Protein AF-A0A9J8BKI3-F1 (afdb_monomer_lite)

Sequence (518 aa):
MATGKTFLTVLYLLLYSCLCRAEIDVRHVDRMGKSKKFFKVFGSLGKVAASFGFIGSLINFIFAFIPQSDPTLAFMKEQFAEVNRKLNSLALQISTLQTEMKWTNYASSYGKDENVIKNSWAKLTEFIQTAPFASTQEQKTRLAERFTTFYENTGTGNSVANLYRYITENNSVSLNKNLLKLIIEKSNGDFNVLVKYSAYFTTLMVSGLKLNVFYYNMKGYNGEVKAKEAVTLLSNTLSAMQDALIECAGDFEKWAYKDAVKLGRERFSSSGKLASDIKHHLEGKFHWFKWVVITHSNDAKNEFTFGRSIKIDVQEKTVVHIIHQEKGSTVDQNIKDNVKYSLQKELLNLTITHRCGTMKDELLHRFGAKVINHIHFLHAVTKPSDNAQTDVADIKLSCQLAGCPINTAREFNFFLRRNFVVKPPCSDVNCNNGECKPIKDTTQVFCKCHKMFHGPACEESIQNIIDYAALEGEINGMIYKPVPDLTTIYFSIKELKDYTKEIVESVRHDIQYNNGMN

Radius of gyration: 34.23 Å; chains: 1; bounding box: 98×77×119 Å

Secondary structure (DSSP, 8-state):
---THHHHHHHHHHHHHHHSS----HHHHGGGSSSTTTHHHHHHHHHHHHGGGGHHHHHHHHH---SS--HHHHHHHHHHHHHHHHHHHHHHHHHHHHHHHT-HHHHHHHHHHHHHHHHHHHHHHHHHHHGGG--SHHHHHHHHHHHHHHHHHTTHHHHHHHHHHHHH---TTSSSPPHHHHHHHHTTS-HHHHHHHHHHHHHHHHHHHHHHHHHHHHHTS-HHHHHHHHHHHHHHHHHHHHHHHHHHHHTHHHHHHHHHHHHHHS--S-HHHHHHHHHHHHHHHSTTEEEEEEEEETT-TT-EEEE--EEEEETTTEEEEEEEEETT----HHHHHHHHHHHHHHHHHHHHTT-TTTHHHHHHHHHHHHHHTTEEEEEEEESS---EESS--SEEEEE--TT-SS--PEEEEEEEPS---SS-TTTT---SSEEEEEPTTSS-EEEEEPTTEESTTS-EESSTTS-HHHHHHHHTTS-------HHHHHHHHHHHHHHHHHHHHHHHHHHHHHHT--

Structure (mmCIF, N/CA/C/O backbone):
data_AF-A0A9J8BKI3-F1
#
_entry.id   AF-A0A9J8BKI3-F1
#
loop_
_atom_site.group_PDB
_atom_site.id
_atom_site.type_symbol
_atom_site.label_atom_id
_atom_site.label_alt_id
_atom_site.label_comp_id
_atom_site.label_asym_id
_atom_site.label_entity_id
_atom_site.label_seq_id
_atom_site.pdbx_PDB_ins_code
_atom_site.Cartn_x
_atom_site.Cartn_y
_atom_site.Cartn_z
_atom_site.occupancy
_atom_site.B_iso_or_equiv
_atom_site.auth_seq_id
_atom_site.auth_comp_id
_atom_site.auth_asym_id
_atom_site.auth_atom_id
_atom_site.pdbx_PDB_model_num
ATOM 1 N N . MET A 1 1 ? -15.242 -54.363 29.327 1.00 39.94 1 MET A N 1
ATOM 2 C CA . MET A 1 1 ? -13.995 -54.229 28.543 1.00 39.94 1 MET A CA 1
ATOM 3 C C . MET A 1 1 ? -14.311 -54.423 27.066 1.00 39.94 1 MET A C 1
ATOM 5 O O . MET A 1 1 ? -14.273 -55.534 26.567 1.00 39.94 1 MET A O 1
ATOM 9 N N . ALA A 1 2 ? -14.660 -53.335 26.387 1.00 27.53 2 ALA A N 1
ATOM 10 C CA . ALA A 1 2 ? -14.589 -53.190 24.937 1.00 27.53 2 ALA A CA 1
ATOM 11 C C . ALA A 1 2 ? -13.950 -51.813 24.737 1.00 27.53 2 ALA A C 1
ATOM 13 O O . ALA A 1 2 ? -14.380 -50.820 25.321 1.00 27.53 2 ALA A O 1
ATOM 14 N N . THR A 1 3 ? -12.782 -51.833 24.122 1.00 32.31 3 THR A N 1
ATOM 15 C CA . THR A 1 3 ? -11.682 -50.889 24.302 1.00 32.31 3 THR A CA 1
ATOM 16 C C . THR A 1 3 ? -11.842 -49.643 23.433 1.00 32.31 3 THR A C 1
ATOM 18 O O . THR A 1 3 ? -12.389 -49.707 22.336 1.00 32.31 3 THR A O 1
ATOM 21 N N . GLY A 1 4 ? -11.313 -48.510 23.911 1.00 34.84 4 GLY A N 1
ATOM 22 C CA . GLY A 1 4 ? -11.331 -47.170 23.298 1.00 34.84 4 GLY A CA 1
ATOM 23 C C . GLY A 1 4 ? -10.726 -47.017 21.892 1.00 34.84 4 GLY A C 1
ATOM 24 O O . GLY A 1 4 ? -10.429 -45.899 21.483 1.00 34.84 4 GLY A O 1
ATOM 25 N N . LYS A 1 5 ? -10.575 -48.101 21.123 1.00 33.22 5 LYS A N 1
ATOM 26 C CA . LYS A 1 5 ? -10.265 -48.048 19.691 1.00 33.22 5 LYS A CA 1
ATOM 27 C C . LYS A 1 5 ? -11.475 -47.607 18.862 1.00 33.22 5 LYS A C 1
ATOM 29 O O . LYS A 1 5 ? -11.295 -46.809 17.954 1.00 33.22 5 LYS A O 1
ATOM 34 N N . THR A 1 6 ? -12.701 -48.000 19.214 1.00 39.66 6 THR A N 1
ATOM 35 C CA . THR A 1 6 ? -13.901 -47.647 18.427 1.00 39.66 6 THR A CA 1
ATOM 36 C C . THR A 1 6 ? -14.230 -46.149 18.481 1.00 39.66 6 THR A C 1
ATOM 38 O O . THR A 1 6 ? -14.687 -45.587 17.491 1.00 39.66 6 THR A O 1
ATOM 41 N N . PHE A 1 7 ? -13.931 -45.469 19.595 1.00 35.81 7 PHE A N 1
ATOM 42 C CA . PHE A 1 7 ? -14.194 -44.030 19.746 1.00 35.81 7 PHE A CA 1
ATOM 43 C C . PHE A 1 7 ? -13.175 -43.165 18.984 1.00 35.81 7 PHE A C 1
ATOM 45 O O . PHE A 1 7 ? -13.552 -42.173 18.365 1.00 35.81 7 PHE A O 1
ATOM 52 N N . LEU A 1 8 ? -11.900 -43.579 18.934 1.00 36.78 8 LEU A N 1
ATOM 53 C CA . LEU A 1 8 ? -10.894 -42.905 18.106 1.00 36.78 8 LEU A CA 1
ATOM 54 C C . LEU A 1 8 ? -11.117 -43.136 16.606 1.00 36.78 8 LEU A C 1
ATOM 56 O O . LEU A 1 8 ? -10.876 -42.220 15.829 1.00 36.78 8 LEU A O 1
ATOM 60 N N . THR A 1 9 ? -11.612 -44.303 16.180 1.00 38.41 9 THR A N 1
ATOM 61 C CA . THR A 1 9 ? -11.922 -44.544 14.758 1.00 38.41 9 THR A CA 1
ATOM 62 C C . THR A 1 9 ? -13.114 -43.707 14.286 1.00 38.41 9 THR A C 1
ATOM 64 O O . THR A 1 9 ? -13.080 -43.185 13.176 1.00 38.41 9 THR A O 1
ATOM 67 N N . VAL A 1 10 ? -14.126 -43.493 15.135 1.00 40.44 10 VAL A N 1
ATOM 68 C CA . VAL A 1 10 ? -15.268 -42.614 14.821 1.00 40.44 10 VAL A CA 1
ATOM 69 C C . VAL A 1 10 ? -14.856 -41.137 14.812 1.00 40.44 10 VAL A C 1
ATOM 71 O O . VAL A 1 10 ? -15.257 -40.409 13.908 1.00 40.44 10 VAL A O 1
ATOM 74 N N . LEU A 1 11 ? -13.985 -40.696 15.729 1.00 35.91 11 LEU A N 1
ATOM 75 C CA . LEU A 1 11 ? -13.456 -39.326 15.719 1.00 35.91 11 LEU A CA 1
ATOM 76 C C . LEU A 1 11 ? -12.544 -39.067 14.504 1.00 35.91 11 LEU A C 1
ATOM 78 O O . LEU A 1 11 ? -12.595 -37.991 13.911 1.00 35.91 11 LEU A O 1
ATOM 82 N N . TYR A 1 12 ? -11.755 -40.066 14.091 1.00 31.84 12 TYR A N 1
ATOM 83 C CA . TYR A 1 12 ? -10.894 -39.988 12.906 1.00 31.84 12 TYR A CA 1
ATOM 84 C C . TYR A 1 12 ? -11.707 -39.984 11.603 1.00 31.84 12 TYR A C 1
ATOM 86 O O . TYR A 1 12 ? -11.381 -39.228 10.695 1.00 31.84 12 TYR A O 1
ATOM 94 N N . LEU A 1 13 ? -12.803 -40.752 11.524 1.00 33.47 13 LEU A N 1
ATOM 95 C CA . LEU A 1 13 ? -13.721 -40.750 10.377 1.00 33.47 13 LEU A CA 1
ATOM 96 C C . LEU A 1 13 ? -14.569 -39.470 10.300 1.00 33.47 13 LEU A C 1
ATOM 98 O O . LEU A 1 13 ? -14.800 -38.969 9.202 1.00 33.47 13 LEU A O 1
ATOM 102 N N . LEU A 1 14 ? -14.963 -38.884 11.438 1.00 32.28 14 LEU A N 1
ATOM 103 C CA . LEU A 1 14 ? -15.653 -37.588 11.470 1.00 32.28 14 LEU A CA 1
ATOM 104 C C . LEU A 1 14 ? -14.718 -36.438 11.061 1.00 32.28 14 LEU A C 1
ATOM 106 O O . LEU A 1 14 ? -15.107 -35.605 10.241 1.00 32.28 14 LEU A O 1
ATOM 110 N N . LEU A 1 15 ? -13.460 -36.448 11.519 1.00 32.47 15 LEU A N 1
ATOM 111 C CA . LEU A 1 15 ? -12.437 -35.488 11.082 1.00 32.47 15 LEU A CA 1
ATOM 112 C C . LEU A 1 15 ? -12.072 -35.656 9.595 1.00 32.47 15 LEU A C 1
ATOM 114 O O . LEU A 1 15 ? -11.912 -34.652 8.904 1.00 32.47 15 LEU A O 1
ATOM 118 N N . TYR A 1 16 ? -12.027 -36.887 9.066 1.00 27.92 16 TYR A N 1
ATOM 119 C CA . TYR A 1 16 ? -11.820 -37.127 7.628 1.00 27.92 16 TYR A CA 1
ATOM 120 C C . TYR A 1 16 ? -13.030 -36.710 6.774 1.00 27.92 16 TYR A C 1
ATOM 122 O O . TYR A 1 16 ? -12.855 -36.176 5.681 1.00 27.92 16 TYR A O 1
ATOM 130 N N . SER A 1 17 ? -14.261 -36.877 7.273 1.00 27.97 17 SER A N 1
ATOM 131 C CA . SER A 1 17 ? -15.473 -36.478 6.539 1.00 27.97 17 SER A CA 1
ATOM 132 C C . SER A 1 17 ? -15.672 -34.955 6.454 1.00 27.97 17 SER A C 1
ATOM 134 O O . SER A 1 17 ? -16.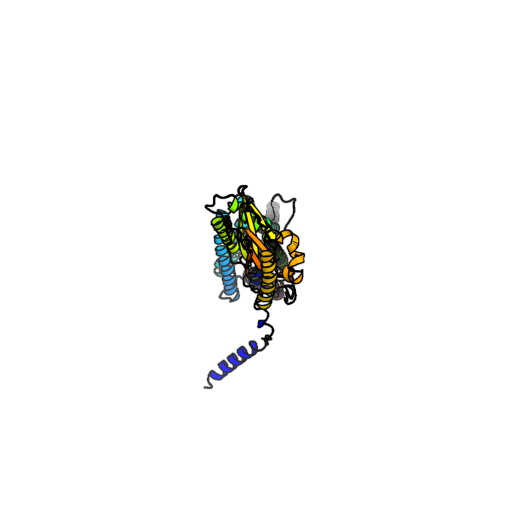206 -34.473 5.457 1.00 27.97 17 SER A O 1
ATOM 136 N N . CYS A 1 18 ? -15.161 -34.183 7.424 1.00 28.14 18 CYS A N 1
ATOM 137 C CA . CYS A 1 18 ? -15.124 -32.715 7.350 1.00 28.14 18 CYS A CA 1
ATOM 138 C C . CYS A 1 18 ? -14.006 -32.174 6.439 1.00 28.14 18 CYS A C 1
ATOM 140 O O . CYS A 1 18 ? -14.116 -31.054 5.946 1.00 28.14 18 CYS A O 1
ATOM 142 N N . LEU A 1 19 ? -12.950 -32.952 6.175 1.00 26.75 19 LEU A N 1
ATOM 143 C CA . LEU A 1 19 ? -11.818 -32.536 5.333 1.00 26.75 19 LEU A CA 1
ATOM 144 C C . LEU A 1 19 ? -11.946 -32.950 3.854 1.00 26.75 19 LEU A C 1
ATOM 146 O O . LEU A 1 19 ? -11.199 -32.443 3.022 1.00 26.75 19 LEU A O 1
ATOM 150 N N . CYS A 1 20 ? -12.916 -33.797 3.493 1.00 23.89 20 CYS A N 1
ATOM 151 C CA . CYS A 1 20 ? -13.082 -34.311 2.124 1.00 23.89 20 CYS A CA 1
ATOM 152 C C . CYS A 1 20 ? -14.241 -33.701 1.311 1.00 23.89 20 CYS A C 1
ATOM 154 O O . CYS A 1 20 ? -14.581 -34.240 0.262 1.00 23.89 20 CYS A O 1
ATOM 156 N N . ARG A 1 21 ? -14.823 -32.560 1.717 1.00 26.45 21 ARG A N 1
ATOM 157 C CA . ARG A 1 21 ? -15.769 -31.803 0.859 1.00 26.45 21 ARG A CA 1
ATOM 158 C C . ARG A 1 21 ? -15.222 -30.493 0.294 1.00 26.45 21 ARG A C 1
ATOM 160 O O . ARG A 1 21 ? -15.982 -29.657 -0.182 1.00 26.45 21 ARG A O 1
ATOM 167 N N . ALA A 1 22 ? -13.901 -30.355 0.290 1.00 27.02 22 ALA A N 1
ATOM 168 C CA . ALA A 1 22 ? -13.196 -29.399 -0.545 1.00 27.02 22 ALA A CA 1
ATOM 169 C C . ALA A 1 22 ? -12.497 -30.167 -1.677 1.00 27.02 22 ALA A C 1
ATOM 171 O O . ALA A 1 22 ? -11.285 -30.368 -1.650 1.00 27.02 22 ALA A O 1
ATOM 172 N N . GLU A 1 23 ? -13.258 -30.596 -2.690 1.00 22.91 23 GLU A N 1
ATOM 173 C CA . GLU A 1 23 ? -12.693 -30.754 -4.035 1.00 22.91 23 GLU A CA 1
ATOM 174 C C . GLU A 1 23 ? -12.328 -29.349 -4.526 1.00 22.91 23 GLU A C 1
ATOM 176 O O . GLU A 1 23 ? -13.056 -28.676 -5.250 1.00 22.91 23 GLU A O 1
ATOM 181 N N . ILE A 1 24 ? -11.188 -28.862 -4.043 1.00 28.06 24 ILE A N 1
ATOM 182 C CA . ILE A 1 24 ? -10.450 -27.808 -4.713 1.00 28.06 24 ILE A CA 1
ATOM 183 C C . ILE A 1 24 ? -9.974 -28.456 -6.005 1.00 28.06 24 ILE A C 1
ATOM 185 O O . ILE A 1 24 ? -9.124 -29.343 -5.977 1.00 28.06 24 ILE A O 1
ATOM 189 N N . ASP A 1 25 ? -10.551 -28.038 -7.129 1.00 25.09 25 ASP A N 1
ATOM 190 C CA . ASP A 1 25 ? -10.059 -28.373 -8.457 1.00 25.09 25 ASP A CA 1
ATOM 191 C C . ASP A 1 25 ? -8.578 -27.965 -8.547 1.00 25.09 25 ASP A C 1
ATOM 193 O O . ASP A 1 25 ? -8.217 -26.796 -8.721 1.00 25.09 25 ASP A O 1
ATOM 197 N N . VAL A 1 26 ? -7.699 -28.954 -8.378 1.00 24.64 26 VAL A N 1
ATOM 198 C CA . VAL A 1 26 ? -6.238 -28.805 -8.370 1.00 24.64 26 VAL A CA 1
ATOM 199 C C . VAL A 1 26 ? -5.730 -28.272 -9.720 1.00 24.64 26 VAL A C 1
ATOM 201 O O . VAL A 1 26 ? -4.623 -27.746 -9.793 1.00 24.64 26 VAL A O 1
ATOM 204 N N . ARG A 1 27 ? -6.552 -28.271 -10.783 1.00 23.16 27 ARG A N 1
ATOM 205 C CA . ARG A 1 27 ? -6.204 -27.634 -12.065 1.00 23.16 27 ARG A CA 1
ATOM 206 C C . ARG A 1 27 ? -6.433 -26.119 -12.096 1.00 23.16 27 ARG A C 1
ATOM 208 O O . ARG A 1 27 ? -5.869 -25.454 -12.965 1.00 23.16 27 ARG A O 1
ATOM 215 N N . HIS A 1 28 ? -7.173 -25.548 -11.142 1.00 27.64 28 HIS A N 1
ATOM 216 C CA . HIS A 1 28 ? -7.358 -24.094 -11.017 1.00 27.64 28 HIS A CA 1
ATOM 217 C C . HIS A 1 28 ? -6.307 -23.417 -10.118 1.00 27.64 28 HIS A C 1
ATOM 219 O O . HIS A 1 28 ? -6.017 -22.230 -10.283 1.00 27.64 28 HIS A O 1
ATOM 225 N N . VAL A 1 29 ? -5.675 -24.168 -9.210 1.00 27.69 29 VAL A N 1
ATOM 226 C CA . VAL A 1 29 ? -4.694 -23.634 -8.245 1.00 27.69 29 VAL A CA 1
ATOM 227 C C . VAL A 1 29 ? -3.331 -23.344 -8.891 1.00 27.69 29 VAL A C 1
ATOM 229 O O . VAL A 1 29 ? -2.659 -22.382 -8.504 1.00 27.69 29 VAL A O 1
ATOM 232 N N . ASP A 1 30 ? -2.951 -24.082 -9.938 1.00 25.72 30 ASP A N 1
ATOM 233 C CA . ASP A 1 30 ? -1.650 -23.912 -10.604 1.00 25.72 30 ASP A CA 1
ATOM 234 C C . ASP A 1 30 ? -1.571 -22.695 -11.546 1.00 25.72 30 ASP A C 1
ATOM 236 O O . ASP A 1 30 ? -0.479 -22.186 -11.818 1.00 25.72 30 ASP A O 1
ATOM 240 N N . ARG A 1 31 ? -2.707 -22.125 -11.982 1.00 30.02 31 ARG A N 1
ATOM 241 C CA . ARG A 1 31 ? -2.718 -20.876 -12.776 1.00 30.02 31 ARG A CA 1
ATOM 242 C C . ARG A 1 31 ? -2.679 -19.593 -11.938 1.00 30.02 31 ARG A C 1
ATOM 244 O O . ARG A 1 31 ? -2.317 -18.544 -12.463 1.00 30.02 31 ARG A O 1
ATOM 251 N N . MET A 1 32 ? -2.924 -19.662 -10.627 1.00 33.00 32 MET A N 1
ATOM 252 C CA . MET A 1 32 ? -2.879 -18.506 -9.710 1.00 33.00 32 MET A CA 1
ATOM 253 C C . MET A 1 32 ? -1.463 -18.170 -9.187 1.00 33.00 32 MET A C 1
ATOM 255 O O . MET A 1 32 ? -1.288 -17.350 -8.281 1.00 33.00 32 MET A O 1
ATOM 259 N N . GLY A 1 33 ? -0.417 -18.800 -9.730 1.00 27.44 33 GLY A N 1
ATOM 260 C CA . GLY A 1 33 ? 0.951 -18.750 -9.201 1.00 27.44 33 GLY A CA 1
ATOM 261 C C . GLY A 1 33 ? 1.666 -17.391 -9.236 1.00 27.44 33 GLY A C 1
ATOM 262 O O . GLY A 1 33 ? 2.579 -17.192 -8.436 1.00 27.44 33 GLY A O 1
ATOM 263 N N . LYS A 1 34 ? 1.278 -16.442 -10.102 1.00 36.94 34 LYS A N 1
ATOM 264 C CA . LYS A 1 34 ? 2.109 -15.247 -10.381 1.00 36.94 34 LYS A CA 1
ATOM 265 C C . LYS A 1 34 ? 1.600 -13.897 -9.837 1.00 36.94 34 LYS A C 1
ATOM 267 O O . LYS A 1 34 ? 2.416 -12.996 -9.697 1.00 36.94 34 LYS A O 1
ATOM 272 N N . SER A 1 35 ? 0.340 -13.759 -9.401 1.00 38.84 35 SER A N 1
ATOM 273 C CA . SER A 1 35 ? -0.229 -12.467 -8.927 1.00 38.84 35 SER A CA 1
ATOM 274 C C . SER A 1 35 ? -0.301 -12.304 -7.387 1.00 38.84 35 SER A C 1
ATOM 276 O O . SER A 1 35 ? -1.069 -11.503 -6.860 1.00 38.84 35 SER A O 1
ATOM 278 N N . LYS A 1 36 ? 0.479 -13.073 -6.612 1.00 48.53 36 LYS A N 1
ATOM 279 C CA . LYS A 1 36 ? 0.213 -13.339 -5.177 1.00 48.53 36 LYS A CA 1
ATOM 280 C C . LYS A 1 36 ? 0.558 -12.235 -4.155 1.00 48.53 36 LYS A C 1
ATOM 282 O O . LYS A 1 36 ? 0.279 -12.443 -2.973 1.00 48.53 36 LYS A O 1
ATOM 287 N N . LYS A 1 37 ? 1.209 -11.117 -4.508 1.00 52.81 37 LYS A N 1
ATOM 288 C CA . LYS A 1 37 ? 1.756 -10.194 -3.481 1.00 52.81 37 LYS A CA 1
ATOM 289 C C . LYS A 1 37 ? 0.790 -9.099 -3.026 1.00 52.81 37 LYS A C 1
ATOM 291 O O . LYS A 1 37 ? 0.662 -8.901 -1.821 1.00 52.81 37 LYS A O 1
ATOM 296 N N . PHE A 1 38 ? 0.075 -8.446 -3.938 1.00 61.19 38 PHE A N 1
ATOM 297 C CA . PHE A 1 38 ? -0.755 -7.286 -3.588 1.00 61.19 38 PHE A CA 1
ATOM 298 C C . PHE A 1 38 ? -2.102 -7.631 -2.952 1.00 61.19 38 PHE A C 1
ATOM 300 O O . PHE A 1 38 ? -2.520 -6.940 -2.026 1.00 61.19 38 PHE A O 1
ATOM 307 N N . PHE A 1 39 ? -2.714 -8.763 -3.312 1.00 53.00 39 PHE A N 1
ATOM 308 C CA . PHE A 1 39 ? -3.907 -9.270 -2.620 1.00 53.00 39 PHE A CA 1
ATOM 309 C C . PHE A 1 39 ? -3.682 -9.473 -1.110 1.00 53.00 39 PHE A C 1
ATOM 311 O O . PHE A 1 39 ? -4.570 -9.247 -0.291 1.00 53.00 39 PHE A O 1
ATOM 318 N N . LYS A 1 40 ? -2.459 -9.831 -0.694 1.00 63.00 40 LYS A N 1
ATOM 319 C CA . LYS A 1 40 ? -2.141 -10.045 0.728 1.00 63.00 40 LYS A CA 1
ATOM 320 C C . LYS A 1 40 ? -2.250 -8.775 1.572 1.00 63.00 40 LYS A C 1
ATOM 322 O O . LYS A 1 40 ? -2.458 -8.890 2.777 1.00 63.00 40 LYS A O 1
ATOM 327 N N . VAL A 1 41 ? -2.116 -7.595 0.963 1.00 66.31 41 VAL A N 1
ATOM 328 C CA . VAL A 1 41 ? -2.210 -6.308 1.667 1.00 66.31 41 VAL A CA 1
ATOM 329 C C . VAL A 1 41 ? -3.638 -6.064 2.152 1.00 66.31 41 VAL A C 1
ATOM 331 O O . VAL A 1 41 ? -3.836 -5.692 3.302 1.00 66.31 41 VAL A O 1
ATOM 334 N N . PHE A 1 42 ? -4.651 -6.339 1.331 1.00 70.31 42 PHE A N 1
ATOM 335 C CA . PHE A 1 42 ? -6.044 -6.205 1.769 1.00 70.31 42 PHE A CA 1
ATOM 336 C C . PHE A 1 42 ? -6.472 -7.339 2.694 1.00 70.31 42 PHE A C 1
ATOM 338 O O . PHE A 1 42 ? -7.214 -7.102 3.644 1.00 70.31 42 PHE A O 1
ATOM 345 N N . GLY A 1 43 ? -5.916 -8.539 2.508 1.00 62.53 43 GLY A N 1
ATOM 346 C CA . GLY A 1 43 ? -6.082 -9.626 3.468 1.00 62.53 43 GLY A CA 1
ATOM 347 C C . GLY A 1 43 ? -5.538 -9.302 4.863 1.00 62.53 43 GLY A C 1
ATOM 348 O O . GLY A 1 43 ? -6.149 -9.683 5.856 1.00 62.53 43 GLY A O 1
ATOM 349 N N . SER A 1 44 ? -4.414 -8.585 4.985 1.00 65.69 44 SER A N 1
ATOM 350 C CA . SER A 1 44 ? -3.875 -8.223 6.304 1.00 65.69 44 SER A CA 1
ATOM 351 C C . SER A 1 44 ? -4.743 -7.187 7.026 1.00 65.69 44 SER A C 1
ATOM 353 O O . SER A 1 44 ? -4.948 -7.328 8.232 1.00 65.69 44 SER A O 1
ATOM 355 N N . LEU A 1 45 ? -5.313 -6.214 6.304 1.00 68.94 45 LEU A N 1
ATOM 356 C CA . LEU A 1 45 ? -6.312 -5.283 6.849 1.00 68.94 45 LEU A CA 1
ATOM 357 C C . LEU A 1 45 ? -7.602 -6.020 7.237 1.00 68.94 45 LEU A C 1
ATOM 359 O O . LEU A 1 45 ? -8.117 -5.818 8.335 1.00 68.94 45 LEU A O 1
ATOM 363 N N . GLY A 1 46 ? -8.060 -6.939 6.382 1.00 62.72 46 GLY A N 1
ATOM 364 C CA . GLY A 1 46 ? -9.212 -7.806 6.629 1.00 62.72 46 GLY A CA 1
ATOM 365 C C . GLY A 1 46 ? -9.071 -8.636 7.904 1.00 62.72 46 GLY A C 1
ATOM 366 O O . GLY A 1 46 ? -9.972 -8.645 8.729 1.00 62.72 46 GLY A O 1
ATOM 367 N N . LYS A 1 47 ? -7.899 -9.227 8.163 1.00 67.56 47 LYS A N 1
ATOM 368 C CA . LYS A 1 47 ? -7.630 -9.962 9.415 1.00 67.56 47 LYS A CA 1
ATOM 369 C C . LYS A 1 47 ? -7.711 -9.094 10.670 1.00 67.56 47 LYS A C 1
ATOM 371 O O . LYS A 1 47 ? -8.055 -9.589 11.738 1.00 67.56 47 LYS A O 1
ATOM 376 N N . VAL A 1 48 ? -7.344 -7.815 10.584 1.00 61.94 48 VAL A N 1
ATOM 377 C CA . VAL A 1 48 ? -7.517 -6.880 11.708 1.00 61.94 48 VAL A CA 1
ATOM 378 C C . VAL A 1 48 ? -8.996 -6.532 11.869 1.00 61.94 48 VAL A C 1
ATOM 380 O O . VAL A 1 48 ? -9.499 -6.541 12.991 1.00 61.94 48 VAL A O 1
ATOM 383 N N . ALA A 1 49 ? -9.702 -6.299 10.762 1.00 61.50 49 ALA A N 1
ATOM 384 C CA . ALA A 1 49 ? -11.135 -6.027 10.749 1.00 61.50 49 ALA A CA 1
ATOM 385 C C . ALA A 1 49 ? -11.979 -7.211 11.249 1.00 61.50 49 ALA A C 1
ATOM 387 O O . ALA A 1 49 ? -12.940 -6.990 11.973 1.00 61.50 49 ALA A O 1
ATOM 388 N N . ALA A 1 50 ? -11.582 -8.453 10.964 1.00 62.56 50 ALA A N 1
ATOM 389 C CA . ALA A 1 50 ? -12.245 -9.667 11.441 1.00 62.56 50 ALA A CA 1
ATOM 390 C C . ALA A 1 50 ? -12.262 -9.766 12.972 1.00 62.56 50 ALA A C 1
ATOM 392 O O . ALA A 1 50 ? -13.212 -10.286 13.550 1.00 62.56 50 ALA A O 1
ATOM 393 N N . SER A 1 51 ? -11.280 -9.161 13.655 1.00 61.75 51 SER A N 1
ATOM 394 C CA . SER A 1 51 ? -11.333 -9.041 15.114 1.00 61.75 51 SER A CA 1
ATOM 395 C C . SER A 1 51 ? -12.528 -8.208 15.590 1.00 61.75 51 SER A C 1
ATOM 397 O O . SER A 1 51 ? -12.828 -8.215 16.771 1.00 61.75 51 SER A O 1
ATOM 399 N N . PHE A 1 52 ? -13.234 -7.463 14.737 1.00 62.91 52 PHE A N 1
ATOM 400 C CA . PHE A 1 52 ? -14.464 -6.762 15.112 1.00 62.91 52 PHE A CA 1
ATOM 401 C C . PHE A 1 52 ? -15.637 -7.714 15.417 1.00 62.91 52 PHE A C 1
ATOM 403 O O . PHE A 1 52 ? -16.575 -7.313 16.096 1.00 62.91 52 PHE A O 1
ATOM 410 N N . GLY A 1 53 ? -15.564 -8.981 14.999 1.00 59.22 53 GLY A N 1
ATOM 411 C CA . GLY A 1 53 ? -16.682 -9.927 15.081 1.00 59.22 53 GLY A CA 1
ATOM 412 C C . GLY A 1 53 ? -17.094 -10.438 16.433 1.00 59.22 53 GLY A C 1
ATOM 413 O O . GLY A 1 53 ? -18.214 -10.899 16.619 1.00 59.22 53 GLY A O 1
ATOM 414 N N . PHE A 1 54 ? -16.231 -10.293 17.427 1.00 61.25 54 PHE A N 1
ATOM 415 C CA . PHE A 1 54 ? -16.532 -10.796 18.757 1.00 61.25 54 PHE A CA 1
ATOM 416 C C . PHE A 1 54 ? -17.534 -9.927 19.540 1.00 61.25 54 PHE A C 1
ATOM 418 O O . PHE A 1 54 ? -17.732 -10.167 20.728 1.00 61.25 54 PHE A O 1
ATOM 425 N N . ILE A 1 55 ? -18.190 -8.937 18.918 1.00 58.56 55 ILE A N 1
ATOM 426 C CA . ILE A 1 55 ? -19.207 -8.099 19.581 1.00 58.56 55 ILE A CA 1
ATOM 427 C C . ILE A 1 55 ? -20.347 -8.933 20.192 1.00 58.56 55 ILE A C 1
ATOM 429 O O . ILE A 1 55 ? -20.836 -8.543 21.245 1.00 58.56 55 ILE A O 1
ATOM 433 N N . GLY A 1 56 ? -20.666 -10.102 19.618 1.00 59.25 56 GLY A N 1
ATOM 434 C CA . GLY A 1 56 ? -21.474 -11.173 20.236 1.00 59.25 56 GLY A CA 1
ATOM 435 C C . GLY A 1 56 ? -21.079 -11.461 21.683 1.00 59.25 56 GLY A C 1
ATOM 436 O O . GLY A 1 56 ? -21.679 -10.984 22.642 1.00 59.25 56 GLY A O 1
ATOM 437 N N . SER A 1 57 ? -19.943 -12.147 21.821 1.00 59.47 57 SER A N 1
ATOM 438 C CA . SER A 1 57 ? -19.333 -12.500 23.111 1.00 59.47 57 SER A CA 1
ATOM 439 C C . SER A 1 57 ? -19.130 -11.315 24.062 1.00 59.47 57 SER A C 1
ATOM 441 O O . SER A 1 57 ? -19.170 -11.463 25.281 1.00 59.47 57 SER A O 1
ATOM 443 N N . LEU A 1 58 ? -18.925 -10.124 23.501 1.00 59.31 58 LEU A N 1
ATOM 444 C CA . LEU A 1 58 ? -18.726 -8.885 24.231 1.00 59.31 58 LEU A CA 1
ATOM 445 C C . LEU A 1 58 ? -19.952 -8.453 25.029 1.00 59.31 58 LEU A C 1
ATOM 447 O O . LEU A 1 58 ? -19.837 -7.998 26.165 1.00 59.31 58 LEU A O 1
ATOM 451 N N . ILE A 1 59 ? -21.104 -8.537 24.372 1.00 58.44 59 ILE A N 1
ATOM 452 C CA . ILE A 1 59 ? -22.393 -8.113 24.885 1.00 58.44 59 ILE A CA 1
ATOM 453 C C . ILE A 1 59 ? -22.791 -9.051 26.012 1.00 58.44 59 ILE A C 1
ATOM 455 O O . ILE A 1 59 ? -23.017 -8.570 27.123 1.00 58.44 59 ILE A O 1
ATOM 459 N N . ASN A 1 60 ? -22.670 -10.362 25.790 1.00 57.78 60 ASN A N 1
ATOM 460 C CA . ASN A 1 60 ? -22.747 -11.365 26.846 1.00 57.78 60 ASN A CA 1
ATOM 461 C C . ASN A 1 60 ? -21.934 -10.990 28.076 1.00 57.78 60 ASN A C 1
ATOM 463 O O . ASN A 1 60 ? -22.481 -10.908 29.163 1.00 57.78 60 ASN A O 1
ATOM 467 N N . PHE A 1 61 ? -20.644 -10.698 27.931 1.00 59.19 61 PHE A N 1
ATOM 468 C CA . PHE A 1 61 ? -19.796 -10.385 29.079 1.00 59.19 61 PHE A CA 1
ATOM 469 C C . PHE A 1 61 ? -20.228 -9.132 29.861 1.00 59.19 61 PHE A C 1
ATOM 471 O O . PHE A 1 61 ? -20.154 -9.127 31.089 1.00 59.19 61 PHE A O 1
ATOM 478 N N . ILE A 1 62 ? -20.679 -8.071 29.179 1.00 58.12 62 ILE A N 1
ATOM 479 C CA . ILE A 1 62 ? -21.161 -6.841 29.836 1.00 58.12 62 ILE A CA 1
ATOM 480 C C . ILE A 1 62 ? -22.429 -7.119 30.644 1.00 58.12 62 ILE A C 1
ATOM 482 O O . ILE A 1 62 ? -22.562 -6.629 31.765 1.00 58.12 62 ILE A O 1
ATOM 486 N N . PHE A 1 63 ? -23.358 -7.884 30.077 1.00 54.78 63 PHE A N 1
ATOM 487 C CA . PHE A 1 63 ? -24.625 -8.197 30.730 1.00 54.78 63 PHE A CA 1
ATOM 488 C C . PHE A 1 63 ? -24.491 -9.342 31.752 1.00 54.78 63 PHE A C 1
ATOM 490 O O . PHE A 1 63 ? -25.257 -9.413 32.712 1.00 54.78 63 PHE A O 1
ATOM 497 N N . ALA A 1 64 ? -23.458 -10.172 31.610 1.00 53.06 64 ALA A N 1
ATOM 498 C CA . ALA A 1 64 ? -23.205 -11.373 32.382 1.00 53.06 64 ALA A CA 1
ATOM 499 C C . ALA A 1 64 ? -21.879 -11.290 33.157 1.00 53.06 64 ALA A C 1
ATOM 501 O O . ALA A 1 64 ? -21.047 -12.187 33.065 1.00 53.06 64 ALA A O 1
ATOM 502 N N . PHE A 1 65 ? -21.663 -10.246 33.968 1.00 53.22 65 PHE A N 1
ATOM 503 C CA . PHE A 1 65 ? -20.651 -10.255 35.039 1.00 53.22 65 PHE A CA 1
ATOM 504 C C . PHE A 1 65 ? -20.910 -11.433 36.018 1.00 53.22 65 PHE A C 1
ATOM 506 O O . PHE A 1 65 ? -21.442 -11.255 37.118 1.00 53.22 65 PHE A O 1
ATOM 513 N N . ILE A 1 66 ? -20.577 -12.650 35.593 1.00 49.50 66 ILE A N 1
ATOM 514 C CA . ILE A 1 66 ? -20.947 -13.960 36.137 1.00 49.50 66 ILE A CA 1
ATOM 515 C C . ILE A 1 66 ? -19.863 -14.482 37.101 1.00 49.50 66 ILE A C 1
ATOM 517 O O . ILE A 1 66 ? -18.673 -14.231 36.892 1.00 49.50 66 ILE A O 1
ATOM 521 N N . PRO A 1 67 ? -20.242 -15.264 38.130 1.00 40.88 67 PRO A N 1
ATOM 522 C CA . PRO A 1 67 ? -19.333 -16.167 38.837 1.00 40.88 67 PRO A CA 1
ATOM 523 C C . PRO A 1 67 ? -18.892 -17.391 37.986 1.00 40.88 67 PRO A C 1
ATOM 525 O O . PRO A 1 67 ? -19.723 -18.161 37.531 1.00 40.88 67 PRO A O 1
ATOM 528 N N . GLN A 1 68 ? -17.563 -17.571 37.888 1.00 42.47 68 GLN A N 1
ATOM 529 C CA . GLN A 1 68 ? -16.729 -18.716 37.434 1.00 42.47 68 GLN A CA 1
ATOM 530 C C . GLN A 1 68 ? -16.738 -19.214 35.961 1.00 42.47 68 GLN A C 1
ATOM 532 O O . GLN A 1 68 ? -17.725 -19.690 35.422 1.00 42.47 68 GLN A O 1
ATOM 537 N N . SER A 1 69 ? -15.521 -19.180 35.383 1.00 50.88 69 SER A N 1
ATOM 538 C CA . SER A 1 69 ? -14.976 -19.939 34.234 1.00 50.88 69 SER A CA 1
ATOM 539 C C . SER A 1 69 ? -15.875 -20.144 33.011 1.00 50.88 69 SER A C 1
ATOM 541 O O . SER A 1 69 ? -16.271 -21.266 32.704 1.00 50.88 69 SER A O 1
ATOM 543 N N . ASP A 1 70 ? -16.095 -19.068 32.259 1.00 55.00 70 ASP A N 1
ATOM 544 C CA . ASP A 1 70 ? -16.756 -19.120 30.955 1.00 55.00 70 ASP A CA 1
ATOM 545 C C . ASP A 1 70 ? -15.717 -19.103 29.802 1.00 55.00 70 ASP A C 1
ATOM 547 O O . ASP A 1 70 ? -14.855 -18.209 29.775 1.00 55.00 70 ASP A O 1
ATOM 551 N N . PRO A 1 71 ? -15.761 -20.047 28.839 1.00 59.00 71 PRO A N 1
ATOM 552 C CA . PRO A 1 71 ? -14.947 -20.008 27.616 1.00 59.00 71 PRO A CA 1
ATOM 553 C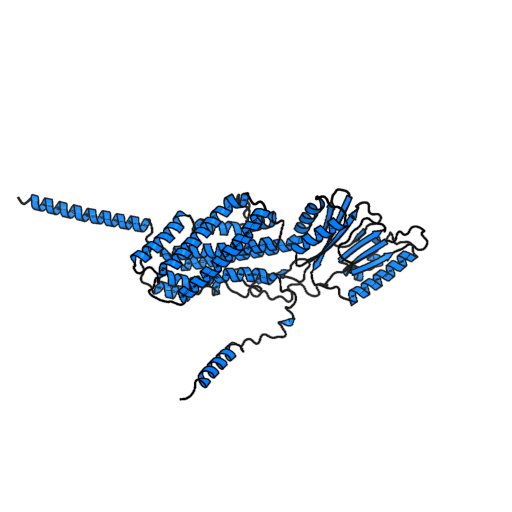 C . PRO A 1 71 ? -15.080 -18.694 26.819 1.00 59.00 71 PRO A C 1
ATOM 555 O O . PRO A 1 71 ? -14.115 -18.268 26.181 1.00 59.00 71 PRO A O 1
ATOM 558 N N . THR A 1 72 ? -16.212 -17.997 26.919 1.00 60.06 72 THR A N 1
ATOM 559 C CA . THR A 1 72 ? -16.473 -16.682 26.310 1.00 60.06 72 THR A CA 1
ATOM 560 C C . TH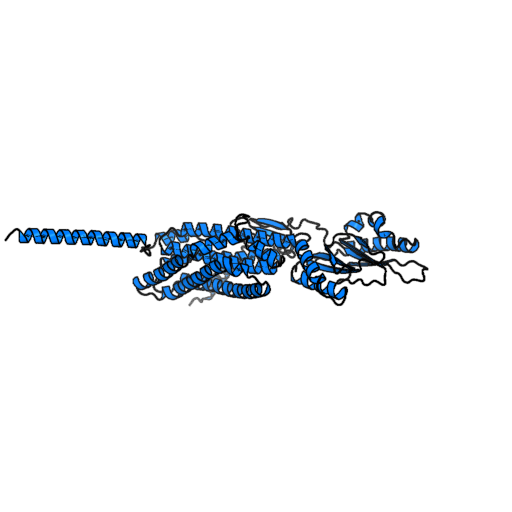R A 1 72 ? -15.517 -15.609 26.841 1.00 60.06 72 THR A C 1
ATOM 562 O O . THR A 1 72 ? -14.960 -14.821 26.074 1.00 60.06 72 THR A O 1
ATOM 565 N N . LEU A 1 73 ? -15.232 -15.617 28.149 1.00 61.84 73 LEU A N 1
ATOM 566 C CA . LEU A 1 73 ? -14.279 -14.693 28.774 1.00 61.84 73 LEU A CA 1
ATOM 567 C C . LEU A 1 73 ? -12.839 -14.975 28.331 1.00 61.84 73 LEU A C 1
ATOM 569 O O . LEU A 1 73 ? -12.065 -14.042 28.096 1.00 61.84 73 LEU A O 1
ATOM 573 N N . ALA A 1 74 ? -12.462 -16.253 28.244 1.00 66.56 74 ALA A N 1
ATOM 574 C CA . ALA A 1 74 ? -11.134 -16.652 27.784 1.00 66.56 74 ALA A CA 1
ATOM 575 C C . ALA A 1 74 ? -10.903 -16.196 26.335 1.00 66.56 74 ALA A C 1
ATOM 577 O O . ALA A 1 74 ? -9.893 -15.548 26.050 1.00 66.56 74 ALA A O 1
ATOM 578 N N . PHE A 1 75 ? -11.889 -16.428 25.468 1.00 66.31 75 PHE A N 1
ATOM 579 C CA . PHE A 1 75 ? -11.887 -15.955 24.089 1.00 66.31 75 PHE A CA 1
ATOM 580 C C . PHE A 1 75 ? -11.771 -14.425 24.005 1.00 66.31 75 PHE A C 1
ATOM 582 O O . PHE A 1 75 ? -10.892 -13.910 23.317 1.00 66.31 75 PHE A O 1
ATOM 589 N N . MET A 1 76 ? -12.573 -13.666 24.762 1.00 65.38 76 MET A N 1
ATOM 590 C CA . MET A 1 76 ? -12.474 -12.200 24.775 1.00 65.38 76 MET A CA 1
ATOM 591 C C . MET A 1 76 ? -11.092 -11.706 25.207 1.00 65.38 76 MET A C 1
ATOM 593 O O . MET A 1 76 ? -10.525 -10.823 24.562 1.00 65.38 76 MET A O 1
ATOM 597 N N . LYS A 1 77 ? -10.525 -12.271 26.279 1.00 69.19 77 LYS A N 1
ATOM 598 C CA . LYS A 1 77 ? -9.177 -11.909 26.744 1.00 69.19 77 LYS A CA 1
ATOM 599 C C . LYS A 1 77 ? -8.131 -12.144 25.659 1.00 69.19 77 LYS A C 1
ATOM 601 O O . LYS A 1 77 ? -7.278 -11.281 25.458 1.00 69.19 77 LYS A O 1
ATOM 606 N N . GLU A 1 78 ? -8.218 -13.263 24.945 1.00 73.25 78 GLU A N 1
ATOM 607 C CA . GLU A 1 78 ? -7.337 -13.570 23.819 1.00 73.25 78 GLU A CA 1
ATOM 608 C C . GLU A 1 78 ? -7.483 -12.542 22.689 1.00 73.25 78 GLU A C 1
ATOM 610 O O . GLU A 1 78 ? -6.489 -11.968 22.242 1.00 73.25 78 GLU A O 1
ATOM 615 N N . GLN A 1 79 ? -8.715 -12.221 22.289 1.00 68.69 79 GLN A N 1
ATOM 616 C CA . GLN A 1 79 ? -8.968 -11.255 21.219 1.00 68.69 79 GLN A CA 1
ATOM 617 C C . GLN A 1 79 ? -8.500 -9.833 21.578 1.00 68.69 79 GLN A C 1
ATOM 619 O O . GLN A 1 79 ? -7.915 -9.128 20.750 1.00 68.69 79 GLN A O 1
ATOM 624 N N . PHE A 1 80 ? -8.694 -9.401 22.828 1.00 71.81 80 PHE A N 1
ATOM 625 C CA . PHE A 1 80 ? -8.163 -8.127 23.326 1.00 71.81 80 PHE A CA 1
ATOM 626 C C . PHE A 1 80 ? -6.636 -8.121 23.384 1.00 71.81 80 PHE A C 1
ATOM 628 O O . PHE A 1 80 ? -6.009 -7.132 22.993 1.00 71.81 80 PHE A O 1
ATOM 635 N N . ALA A 1 81 ? -6.027 -9.218 23.840 1.00 76.25 81 ALA A N 1
ATOM 636 C CA . ALA A 1 81 ? -4.579 -9.373 23.851 1.00 76.25 81 ALA A CA 1
ATOM 637 C C . ALA A 1 81 ? -4.001 -9.321 22.429 1.00 76.25 81 ALA A C 1
ATOM 639 O O . ALA A 1 81 ? -2.967 -8.685 22.211 1.00 76.25 81 ALA A O 1
ATOM 640 N N . GLU A 1 82 ? -4.682 -9.909 21.443 1.00 72.19 82 GLU A N 1
ATOM 641 C CA . GLU A 1 82 ? -4.265 -9.848 20.046 1.00 72.19 82 GLU A CA 1
ATOM 642 C C . GLU A 1 82 ? -4.300 -8.416 19.498 1.00 72.19 82 GLU A C 1
ATOM 644 O O . GLU A 1 82 ? -3.309 -7.964 18.912 1.00 72.19 82 GLU A O 1
ATOM 649 N N . VAL A 1 83 ? -5.400 -7.685 19.716 1.00 73.31 83 VAL A N 1
ATOM 650 C CA . VAL A 1 83 ? -5.517 -6.276 19.305 1.00 73.31 83 VAL A CA 1
ATOM 651 C C . VAL A 1 83 ? -4.452 -5.427 19.997 1.00 73.31 83 VAL A C 1
ATOM 653 O O . VAL A 1 83 ? -3.769 -4.662 19.321 1.00 73.31 83 VAL A O 1
ATOM 656 N N . ASN A 1 84 ? -4.227 -5.610 21.303 1.00 74.31 84 ASN A N 1
ATOM 657 C CA . ASN A 1 84 ? -3.179 -4.905 22.049 1.00 74.31 84 ASN A CA 1
ATOM 658 C C . ASN A 1 84 ? -1.781 -5.188 21.494 1.00 74.31 84 ASN A C 1
ATOM 660 O O . ASN A 1 84 ? -0.997 -4.264 21.276 1.00 74.31 84 ASN A O 1
ATOM 664 N N . ARG A 1 85 ? -1.464 -6.455 21.210 1.00 80.19 85 ARG A N 1
ATOM 665 C CA . ARG A 1 85 ? -0.175 -6.845 20.628 1.00 80.19 85 ARG A CA 1
ATOM 666 C C . ARG A 1 85 ? 0.040 -6.193 19.262 1.00 80.19 85 ARG A C 1
ATOM 668 O O . ARG A 1 85 ? 1.125 -5.670 19.004 1.00 80.19 85 ARG A O 1
ATOM 675 N N . LYS A 1 86 ? -0.983 -6.198 18.398 1.00 75.75 86 LYS A N 1
ATOM 676 C CA . LYS A 1 86 ? -0.924 -5.555 17.075 1.00 75.75 86 LYS A CA 1
ATOM 677 C C . LYS A 1 86 ? -0.807 -4.037 17.193 1.00 75.75 86 LYS A C 1
ATOM 679 O O . LYS A 1 86 ? 0.065 -3.461 16.548 1.00 75.75 86 LYS A O 1
ATOM 684 N N . LEU A 1 87 ? -1.620 -3.405 18.039 1.00 78.75 87 LEU A N 1
ATOM 685 C CA . LEU A 1 87 ? -1.610 -1.958 18.251 1.00 78.75 87 LEU A CA 1
ATOM 686 C C . LEU A 1 87 ? -0.250 -1.486 18.768 1.00 78.75 87 LEU A C 1
ATOM 688 O O . LEU A 1 87 ? 0.305 -0.550 18.207 1.00 78.75 87 LEU A O 1
ATOM 692 N N . ASN A 1 88 ? 0.327 -2.167 19.764 1.00 78.62 88 ASN A N 1
ATOM 693 C CA . ASN A 1 88 ? 1.642 -1.824 20.312 1.00 78.62 88 ASN A CA 1
ATOM 694 C C . ASN A 1 88 ? 2.760 -2.001 19.279 1.00 78.62 88 ASN A C 1
ATOM 696 O O . ASN A 1 88 ? 3.602 -1.119 19.120 1.00 78.62 88 ASN A O 1
ATOM 700 N N . SER A 1 89 ? 2.752 -3.119 18.545 1.00 80.69 89 SER A N 1
ATOM 701 C CA . SER A 1 89 ? 3.752 -3.382 17.504 1.00 80.69 89 SER A CA 1
ATOM 702 C C . SER A 1 89 ? 3.696 -2.343 16.382 1.00 80.69 89 SER A C 1
ATOM 704 O O . SER A 1 89 ? 4.733 -1.837 15.953 1.00 80.69 89 SER A O 1
ATOM 706 N N . LEU A 1 90 ? 2.491 -1.995 15.925 1.00 78.31 90 LEU A N 1
ATOM 707 C CA . LEU A 1 90 ? 2.298 -1.003 14.872 1.00 78.31 90 LEU A CA 1
ATOM 708 C C . LEU A 1 90 ? 2.599 0.410 15.376 1.00 78.31 90 LEU A C 1
ATOM 710 O O . LEU A 1 90 ? 3.295 1.142 14.684 1.00 78.31 90 LEU A O 1
ATOM 714 N N . ALA A 1 91 ? 2.167 0.777 16.584 1.00 75.19 91 ALA A N 1
ATOM 715 C CA . ALA A 1 91 ? 2.458 2.082 17.176 1.00 75.19 91 ALA A CA 1
ATOM 716 C C . ALA A 1 91 ? 3.968 2.332 17.300 1.00 75.19 91 ALA A C 1
ATOM 718 O O . ALA A 1 91 ? 4.428 3.430 16.994 1.00 75.19 91 ALA A O 1
ATOM 719 N N . LEU A 1 92 ? 4.746 1.313 17.685 1.00 76.25 92 LEU A N 1
ATOM 720 C CA . LEU A 1 92 ? 6.205 1.411 17.730 1.00 76.25 92 LEU A CA 1
ATOM 721 C C . LEU A 1 92 ? 6.789 1.670 16.334 1.00 76.25 92 LEU A C 1
ATOM 723 O O . LEU A 1 92 ? 7.562 2.608 16.157 1.00 76.25 92 LEU A O 1
ATOM 727 N N . GLN A 1 93 ? 6.372 0.886 15.333 1.00 76.75 93 GLN A N 1
ATOM 728 C CA . GLN A 1 93 ? 6.817 1.073 13.946 1.00 76.75 93 GLN A CA 1
ATOM 729 C C . GLN A 1 93 ? 6.443 2.455 13.398 1.00 76.75 93 GLN A C 1
ATOM 731 O O . GLN A 1 93 ? 7.238 3.072 12.692 1.00 76.75 93 GLN A O 1
ATOM 736 N N . ILE A 1 94 ? 5.245 2.947 13.720 1.00 77.19 94 ILE A N 1
ATOM 737 C CA . ILE A 1 94 ? 4.783 4.274 13.318 1.00 77.19 94 ILE A CA 1
ATOM 738 C C . ILE A 1 94 ? 5.601 5.367 14.006 1.00 77.19 94 ILE A C 1
ATOM 740 O O . ILE A 1 94 ? 6.049 6.278 13.323 1.00 77.19 94 ILE A O 1
ATOM 744 N N . SER A 1 95 ? 5.863 5.277 15.311 1.00 74.44 95 SER A N 1
ATOM 745 C CA . SER A 1 95 ? 6.650 6.284 16.039 1.00 74.44 95 SER A CA 1
ATOM 746 C C . SER A 1 95 ? 8.056 6.470 15.449 1.00 74.44 95 SER A C 1
ATOM 748 O O . SER A 1 95 ? 8.510 7.605 15.262 1.00 74.44 95 SER A O 1
ATOM 750 N N . THR A 1 96 ? 8.717 5.374 15.062 1.00 73.62 96 THR A N 1
ATOM 751 C CA . THR A 1 96 ? 9.989 5.427 14.327 1.00 73.62 96 THR A CA 1
ATOM 752 C C . THR A 1 96 ? 9.838 6.192 13.007 1.00 73.62 96 THR A C 1
ATOM 754 O O . THR A 1 96 ? 10.570 7.151 12.767 1.00 73.62 96 THR A O 1
ATOM 757 N N . LEU A 1 97 ? 8.821 5.865 12.201 1.00 71.50 97 LEU A N 1
ATOM 758 C CA . LEU A 1 97 ? 8.557 6.543 10.925 1.00 71.50 97 LEU A CA 1
ATOM 759 C C . LEU A 1 97 ? 8.213 8.031 11.098 1.00 71.50 97 LEU A C 1
ATOM 761 O O . LEU A 1 97 ? 8.646 8.865 10.310 1.00 71.50 97 LEU A O 1
ATOM 765 N N . GLN A 1 98 ? 7.450 8.398 12.128 1.00 71.12 98 GLN A N 1
ATOM 766 C CA . GLN A 1 98 ? 7.101 9.795 12.415 1.00 71.12 98 GLN A CA 1
ATOM 767 C C . GLN A 1 98 ? 8.330 10.645 12.739 1.00 71.12 98 GLN A C 1
ATOM 769 O O . GLN A 1 98 ? 8.405 11.808 12.328 1.00 71.12 98 GLN A O 1
ATOM 774 N N . THR A 1 99 ? 9.284 10.049 13.456 1.00 70.06 99 THR A N 1
ATOM 775 C CA . THR A 1 99 ? 10.561 10.673 13.813 1.00 70.06 99 THR A CA 1
ATOM 776 C C . THR A 1 99 ? 11.393 10.922 12.556 1.00 70.06 99 THR A C 1
ATOM 778 O O . THR A 1 99 ? 11.884 12.031 12.343 1.00 70.06 99 THR A O 1
ATOM 781 N N . GLU A 1 100 ? 11.464 9.930 11.666 1.00 67.19 100 GLU A N 1
ATOM 782 C CA . GLU A 1 100 ? 12.164 10.023 10.379 1.00 67.19 100 GLU A CA 1
ATOM 783 C C . GLU A 1 100 ? 11.512 11.043 9.424 1.00 67.19 100 GLU A C 1
ATOM 785 O O . GLU A 1 100 ? 12.206 11.794 8.737 1.00 67.19 100 GLU A O 1
ATOM 790 N N . MET A 1 101 ? 10.178 11.133 9.416 1.00 68.00 101 MET A N 1
ATOM 791 C CA . MET A 1 101 ? 9.401 12.001 8.517 1.00 68.00 101 MET A CA 1
ATOM 792 C C . MET A 1 101 ? 9.194 13.443 9.036 1.00 68.00 101 MET A C 1
ATOM 794 O O . MET A 1 101 ? 8.597 14.257 8.326 1.00 68.00 101 MET A O 1
ATOM 798 N N . LYS A 1 102 ? 9.672 13.783 10.249 1.00 62.84 102 LYS A N 1
ATOM 799 C CA . LYS A 1 102 ? 9.539 15.103 10.918 1.00 62.84 102 LYS A CA 1
ATOM 800 C C . LYS A 1 102 ? 8.108 15.666 10.899 1.00 62.84 102 LYS A C 1
ATOM 802 O O . LYS A 1 102 ? 7.830 16.739 10.357 1.00 62.84 102 LYS A O 1
ATOM 807 N N . TRP A 1 103 ? 7.171 14.930 11.493 1.00 72.44 103 TRP A N 1
ATOM 808 C CA . TRP A 1 103 ? 5.730 15.169 11.343 1.00 72.44 103 TRP A CA 1
ATOM 809 C C . TRP A 1 103 ? 5.118 16.106 12.409 1.00 72.44 103 TRP A C 1
ATOM 811 O O . TRP A 1 103 ? 4.186 15.739 13.121 1.00 72.44 103 TRP A O 1
ATOM 821 N N . THR A 1 104 ? 5.608 17.346 12.513 1.00 58.06 104 THR A N 1
ATOM 822 C CA . THR A 1 104 ? 5.165 18.317 13.543 1.00 58.06 104 THR A CA 1
ATOM 823 C C . THR A 1 104 ? 3.661 18.626 13.507 1.00 58.06 104 THR A C 1
ATOM 825 O O . THR A 1 104 ? 3.041 18.781 14.555 1.00 58.06 104 THR A O 1
ATOM 828 N N . ASN A 1 105 ? 3.044 18.634 12.320 1.00 53.25 105 ASN A N 1
ATOM 829 C CA . ASN A 1 105 ? 1.607 18.904 12.160 1.00 53.25 105 ASN A CA 1
ATOM 830 C C . ASN A 1 105 ? 0.706 17.704 12.501 1.00 53.25 105 ASN A C 1
ATOM 832 O O . ASN A 1 105 ? -0.482 17.895 12.747 1.00 53.25 105 ASN A O 1
ATOM 836 N N . TYR A 1 106 ? 1.227 16.470 12.516 1.00 57.69 106 TYR A N 1
ATOM 837 C CA . TYR A 1 106 ? 0.412 15.314 12.908 1.00 57.69 106 TYR A CA 1
ATOM 838 C C . TYR A 1 106 ? 0.146 15.285 14.408 1.00 57.69 106 TYR A C 1
ATOM 840 O O . TYR A 1 106 ? -0.952 14.943 14.849 1.00 57.69 106 TYR A O 1
ATOM 848 N N . ALA A 1 107 ? 1.146 15.710 15.178 1.00 52.56 107 ALA A N 1
ATOM 849 C CA . ALA A 1 107 ? 1.093 15.730 16.628 1.00 52.56 107 ALA A CA 1
ATOM 850 C C . ALA A 1 107 ? -0.012 16.649 17.184 1.00 52.56 107 ALA A C 1
ATOM 852 O O . ALA A 1 107 ? -0.543 16.355 18.250 1.00 52.56 107 ALA A O 1
ATOM 853 N N . SER A 1 108 ? -0.392 17.725 16.481 1.00 61.09 108 SER A N 1
ATOM 854 C CA . SER A 1 108 ? -1.321 18.726 17.028 1.00 61.09 108 SER A CA 1
ATOM 855 C C . SER A 1 108 ? -2.807 18.395 16.841 1.00 61.09 108 SER A C 1
ATOM 857 O O . SER A 1 108 ? -3.591 18.676 17.742 1.00 61.09 108 SER A O 1
ATOM 859 N N . SER A 1 109 ? -3.208 17.793 15.712 1.00 65.75 109 SER A N 1
ATOM 860 C CA . SER A 1 109 ? -4.628 17.489 15.429 1.00 65.75 109 SER A CA 1
ATOM 861 C C . SER A 1 109 ? -4.965 16.000 15.516 1.00 65.75 109 SER A C 1
ATOM 863 O O . SER A 1 109 ? -5.917 15.632 16.193 1.00 65.75 109 SER A O 1
ATOM 865 N N . TYR A 1 110 ? -4.171 15.127 14.890 1.00 78.12 110 TYR A N 1
ATOM 866 C CA . TYR A 1 110 ? -4.462 13.686 14.856 1.00 78.12 110 TYR A CA 1
ATOM 867 C C . TYR A 1 110 ? -4.018 12.978 16.138 1.00 78.12 110 TYR A C 1
ATOM 869 O O . TYR A 1 110 ? -4.744 12.138 16.669 1.00 78.12 110 TYR A O 1
ATOM 877 N N . GLY A 1 111 ? -2.853 13.364 16.670 1.00 81.62 111 GLY A N 1
ATOM 878 C CA . GLY A 1 111 ? -2.284 12.758 17.875 1.00 81.62 111 GLY A CA 1
ATOM 879 C C . GLY A 1 111 ? -3.178 12.886 19.113 1.00 81.62 111 GLY A C 1
ATOM 880 O O . GLY A 1 111 ? -3.170 12.002 19.967 1.00 81.62 111 GLY A O 1
ATOM 881 N N . LYS A 1 112 ? -3.992 13.948 19.207 1.00 86.88 112 LYS A N 1
ATOM 882 C CA . LYS A 1 112 ? -4.943 14.132 20.313 1.00 86.88 112 LYS A CA 1
ATOM 883 C C . LYS A 1 112 ? -6.008 13.033 20.322 1.00 86.88 112 LYS A C 1
ATOM 885 O O . LYS A 1 112 ? -6.136 12.329 21.321 1.00 86.88 112 LYS A O 1
ATOM 890 N N . ASP A 1 113 ? -6.744 12.885 19.221 1.00 91.12 113 ASP A N 1
ATOM 891 C CA . ASP A 1 113 ? -7.829 11.903 19.112 1.00 91.12 113 ASP A CA 1
ATOM 892 C C . ASP A 1 113 ? -7.279 10.465 19.186 1.00 91.12 113 ASP A C 1
ATOM 894 O O . ASP A 1 113 ? -7.862 9.602 19.842 1.00 91.12 113 ASP A O 1
ATOM 898 N N . GLU A 1 114 ? -6.101 10.218 18.598 1.00 89.88 114 GLU A N 1
ATOM 899 C CA . GLU A 1 114 ? -5.381 8.945 18.718 1.00 89.88 114 GLU A CA 1
ATOM 900 C C . GLU A 1 114 ? -5.095 8.578 20.182 1.00 89.88 114 GLU A C 1
ATOM 902 O O . GLU A 1 114 ? -5.387 7.460 20.615 1.00 89.88 114 GLU A O 1
ATOM 907 N N . ASN A 1 115 ? -4.544 9.515 20.957 1.00 90.88 115 ASN A N 1
ATOM 908 C CA . ASN A 1 115 ? -4.211 9.279 22.360 1.00 90.88 115 ASN A CA 1
ATOM 909 C C . ASN A 1 115 ? -5.456 9.033 23.214 1.00 90.88 115 ASN A C 1
ATOM 911 O O . ASN A 1 115 ? -5.425 8.159 24.081 1.00 90.88 115 ASN A O 1
ATOM 915 N N . VAL A 1 116 ? -6.557 9.746 22.958 1.00 94.31 116 VAL A N 1
ATOM 916 C CA . VAL A 1 116 ? -7.833 9.494 23.645 1.00 94.31 116 VAL A CA 1
ATOM 917 C C . VAL A 1 116 ? -8.301 8.062 23.394 1.00 94.31 116 VAL A C 1
ATOM 919 O O . VAL A 1 116 ? -8.564 7.337 24.351 1.00 94.31 116 VAL A O 1
ATOM 922 N N . ILE A 1 117 ? -8.325 7.608 22.135 1.00 94.31 117 ILE A N 1
ATOM 923 C CA . ILE A 1 117 ? -8.751 6.239 21.799 1.00 94.31 117 ILE A CA 1
ATOM 924 C C . ILE A 1 117 ? -7.851 5.202 22.484 1.00 94.31 117 ILE A C 1
ATOM 926 O O . ILE A 1 117 ? -8.357 4.246 23.072 1.00 94.31 117 ILE A O 1
ATOM 930 N N . LYS A 1 118 ? -6.525 5.392 22.457 1.00 92.50 118 LYS A N 1
ATOM 931 C CA . LYS A 1 118 ? -5.568 4.471 23.097 1.00 92.50 118 LYS A CA 1
ATOM 932 C C . LYS A 1 118 ? -5.764 4.396 24.610 1.00 92.50 118 LYS A C 1
ATOM 934 O O . LYS A 1 118 ? -5.781 3.300 25.168 1.00 92.50 118 LYS A O 1
ATOM 939 N N . ASN A 1 119 ? -5.949 5.536 25.268 1.00 93.19 119 ASN A N 1
ATOM 940 C CA . ASN A 1 119 ? -6.152 5.592 26.713 1.00 93.19 119 ASN A CA 1
ATOM 941 C C . ASN A 1 119 ? -7.488 4.958 27.118 1.00 93.19 119 ASN A C 1
ATOM 943 O O . ASN A 1 119 ? -7.536 4.176 28.067 1.00 93.19 119 ASN A O 1
ATOM 947 N N . SER A 1 120 ? -8.558 5.215 26.367 1.00 94.94 120 SER A N 1
ATOM 948 C CA . SER A 1 120 ? -9.865 4.591 26.599 1.00 94.94 120 SER A CA 1
ATOM 949 C C . SER A 1 120 ? -9.843 3.091 26.335 1.00 94.94 120 SER A C 1
ATOM 951 O O . SER A 1 120 ? -10.455 2.325 27.078 1.00 94.94 120 SER A O 1
ATOM 953 N N . TRP A 1 121 ? -9.072 2.640 25.346 1.00 90.38 121 TRP A N 1
ATOM 954 C CA . TRP A 1 121 ? -8.848 1.220 25.092 1.00 90.38 121 TRP A CA 1
ATOM 955 C C . TRP A 1 121 ? -8.089 0.534 26.234 1.00 90.38 121 TRP A C 1
ATOM 957 O O . TRP A 1 121 ? -8.464 -0.561 26.663 1.00 90.38 121 TRP A O 1
ATOM 967 N N . ALA A 1 122 ? -7.064 1.191 26.784 1.00 90.62 122 ALA A N 1
ATOM 968 C CA . ALA A 1 122 ? -6.372 0.712 27.978 1.00 90.62 122 ALA A CA 1
ATOM 969 C C . ALA A 1 122 ? -7.327 0.638 29.181 1.00 90.62 122 ALA A C 1
ATOM 971 O O . ALA A 1 122 ? -7.328 -0.358 29.904 1.00 90.62 122 ALA A O 1
ATOM 972 N N . LYS A 1 123 ? -8.204 1.638 29.343 1.00 91.12 123 LYS A N 1
ATOM 973 C CA . LYS A 1 123 ? -9.219 1.661 30.402 1.00 91.12 123 LYS A CA 1
ATOM 974 C C . LYS A 1 123 ? -10.227 0.519 30.281 1.00 91.12 123 LYS A C 1
ATOM 976 O O . LYS A 1 123 ? -10.561 -0.117 31.277 1.00 91.12 123 LYS A O 1
ATOM 981 N N . LEU A 1 124 ? -10.680 0.228 29.065 1.00 85.62 124 LEU A N 1
ATOM 982 C CA . LEU A 1 124 ? -11.540 -0.920 28.793 1.00 85.62 124 LEU A CA 1
ATOM 983 C C . LEU A 1 124 ? -10.816 -2.248 29.054 1.00 85.62 124 LEU A C 1
ATOM 985 O O . LEU A 1 124 ? -11.396 -3.177 29.605 1.00 85.62 124 LEU A O 1
ATOM 989 N N . THR A 1 125 ? -9.536 -2.335 28.693 1.00 82.44 125 THR A N 1
ATOM 990 C CA . THR A 1 125 ? -8.720 -3.525 28.967 1.00 82.44 125 THR A CA 1
ATOM 991 C C . THR A 1 125 ? -8.595 -3.766 30.476 1.00 82.44 125 THR A C 1
ATOM 993 O O . THR A 1 125 ? -8.799 -4.892 30.926 1.00 82.44 125 THR A O 1
ATOM 996 N N . GLU A 1 126 ? -8.328 -2.719 31.266 1.00 85.56 126 GLU A N 1
ATOM 997 C CA . GLU A 1 126 ? -8.313 -2.782 32.738 1.00 85.56 126 GLU A CA 1
ATOM 998 C C . GLU A 1 126 ? -9.659 -3.279 33.277 1.00 85.56 126 GLU A C 1
ATOM 1000 O O . GLU A 1 126 ? -9.705 -4.168 34.128 1.00 85.56 126 GLU A O 1
ATOM 1005 N N . PHE A 1 127 ? -10.764 -2.753 32.746 1.00 82.38 127 PHE A N 1
ATOM 1006 C CA . PHE A 1 127 ? -12.104 -3.195 33.106 1.00 82.38 127 PHE A CA 1
ATOM 1007 C C . PHE A 1 127 ? -12.305 -4.693 32.833 1.00 82.38 127 PHE A C 1
ATOM 1009 O O . PHE A 1 127 ? -12.661 -5.427 33.747 1.00 82.38 127 PHE A O 1
ATOM 1016 N N . ILE A 1 128 ? -12.002 -5.183 31.627 1.00 76.00 128 ILE A N 1
ATOM 1017 C CA . ILE A 1 128 ? -12.178 -6.603 31.258 1.00 76.00 128 ILE A CA 1
ATOM 1018 C C . ILE A 1 128 ? -11.318 -7.525 32.129 1.00 76.00 128 ILE A C 1
ATOM 1020 O O . ILE A 1 128 ? -11.712 -8.647 32.450 1.00 76.00 128 ILE A O 1
ATOM 1024 N N . GLN A 1 129 ? -10.132 -7.065 32.522 1.00 77.06 129 GLN A N 1
ATOM 1025 C CA . GLN A 1 129 ? -9.242 -7.826 33.392 1.00 77.06 129 GLN A CA 1
ATOM 1026 C C . GLN A 1 129 ? -9.737 -7.877 34.839 1.00 77.06 129 GLN A C 1
ATOM 1028 O O . GLN A 1 129 ? -9.561 -8.904 35.488 1.00 77.06 129 GLN A O 1
ATOM 1033 N N . THR A 1 130 ? -10.350 -6.804 35.340 1.00 76.88 130 THR A N 1
ATOM 1034 C CA . THR A 1 130 ? -10.745 -6.663 36.753 1.00 76.88 130 THR A CA 1
ATOM 1035 C C . THR A 1 130 ? -12.179 -7.111 37.038 1.00 76.88 130 THR A C 1
ATOM 1037 O O . THR A 1 130 ? -12.445 -7.659 38.105 1.00 76.88 130 THR A O 1
ATOM 1040 N N . ALA A 1 131 ? -13.085 -6.950 36.073 1.00 71.75 131 ALA A N 1
ATOM 1041 C CA . ALA A 1 131 ? -14.502 -7.298 36.153 1.00 71.75 131 ALA A CA 1
ATOM 1042 C C . ALA A 1 131 ? -14.802 -8.715 36.692 1.00 71.75 131 ALA A C 1
ATOM 1044 O O . ALA A 1 131 ? -15.669 -8.829 37.559 1.00 71.75 131 ALA A O 1
ATOM 1045 N N . PRO A 1 132 ? -14.080 -9.784 36.290 1.00 68.81 132 PRO A N 1
ATOM 1046 C CA . PRO A 1 132 ? -14.339 -11.141 36.786 1.00 68.81 132 PRO A CA 1
ATOM 1047 C C . PRO A 1 132 ? -14.077 -11.337 38.285 1.00 68.81 132 PRO A C 1
ATOM 1049 O O . PRO A 1 132 ? -14.549 -12.308 38.868 1.00 68.81 132 PRO A O 1
ATOM 1052 N N . PHE A 1 133 ? -13.303 -10.447 38.909 1.00 71.38 133 PHE A N 1
ATOM 1053 C CA . PHE A 1 133 ? -12.968 -10.524 40.333 1.00 71.38 133 PHE A CA 1
ATOM 1054 C C . PHE A 1 133 ? -13.955 -9.747 41.216 1.00 71.38 133 PHE A C 1
ATOM 1056 O O . PHE A 1 133 ? -13.856 -9.795 42.441 1.00 71.38 133 PHE A O 1
ATOM 1063 N N . ALA A 1 134 ? -14.912 -9.031 40.618 1.00 70.38 134 ALA A N 1
ATOM 1064 C CA . ALA A 1 134 ? -15.946 -8.320 41.353 1.00 70.38 134 ALA A CA 1
ATOM 1065 C C . ALA A 1 134 ? -17.014 -9.299 41.861 1.00 70.38 134 ALA A C 1
ATOM 1067 O O . ALA A 1 134 ? -17.805 -9.855 41.098 1.00 70.38 134 ALA A O 1
ATOM 1068 N N . SER A 1 135 ? -17.037 -9.493 43.176 1.00 68.94 135 SER A N 1
ATOM 1069 C CA . SER A 1 135 ? -17.927 -10.441 43.855 1.00 68.94 135 SER A CA 1
ATOM 1070 C C . SER A 1 135 ? -19.318 -9.870 44.149 1.00 68.94 135 SER A C 1
ATOM 1072 O O . SER A 1 135 ? -20.295 -10.616 44.155 1.00 68.94 135 SER A O 1
ATOM 1074 N N . THR A 1 136 ? -19.434 -8.552 44.345 1.00 70.62 136 THR A N 1
ATOM 1075 C CA . THR A 1 136 ? -20.703 -7.891 44.688 1.00 70.62 136 THR A CA 1
ATOM 1076 C C . THR A 1 136 ? -21.263 -7.071 43.530 1.00 70.62 136 THR A C 1
ATOM 1078 O O . THR A 1 136 ? -20.524 -6.593 42.667 1.00 70.62 136 THR A O 1
ATOM 1081 N N . GLN A 1 137 ? -22.584 -6.861 43.523 1.00 68.00 137 GLN A N 1
ATOM 1082 C CA . GLN A 1 137 ? -23.236 -6.009 42.524 1.00 68.00 137 GLN A CA 1
ATOM 1083 C C . GLN A 1 137 ? -22.701 -4.572 42.561 1.00 68.00 137 GLN A C 1
ATOM 1085 O O . GLN A 1 137 ? -22.457 -3.979 41.519 1.00 68.00 137 GLN A O 1
ATOM 1090 N N . GLU A 1 138 ? -22.438 -4.037 43.753 1.00 70.56 138 GLU A N 1
ATOM 1091 C CA . GLU A 1 138 ? -21.870 -2.699 43.926 1.00 70.56 138 GLU A CA 1
ATOM 1092 C C . GLU A 1 138 ? -20.455 -2.583 43.336 1.00 70.56 138 GLU A C 1
ATOM 1094 O O . GLU A 1 138 ? -20.145 -1.606 42.656 1.00 70.56 138 GLU A O 1
ATOM 1099 N N . GLN A 1 139 ? -19.598 -3.594 43.531 1.00 71.50 139 GLN A N 1
ATOM 1100 C CA . GLN A 1 139 ? -18.262 -3.631 42.924 1.00 71.50 139 GLN A CA 1
ATOM 1101 C C . GLN A 1 139 ? -18.344 -3.635 41.392 1.00 71.50 139 GLN A C 1
ATOM 1103 O O . GLN A 1 139 ? -17.589 -2.916 40.736 1.00 71.50 139 GLN A O 1
ATOM 1108 N N . LYS A 1 140 ? -19.279 -4.404 40.824 1.00 71.06 140 LYS A N 1
ATOM 1109 C CA . LYS A 1 140 ? -19.519 -4.464 39.374 1.00 71.06 140 LYS A CA 1
ATOM 1110 C C . LYS A 1 140 ? -19.996 -3.117 38.829 1.00 71.06 140 LYS A C 1
ATOM 1112 O O . LYS A 1 140 ? -19.421 -2.621 37.860 1.00 71.06 140 LYS A O 1
ATOM 1117 N N . THR A 1 141 ? -20.967 -2.485 39.493 1.00 73.50 141 THR A N 1
ATOM 1118 C CA . THR A 1 141 ? -21.474 -1.154 39.123 1.00 73.50 141 THR A CA 1
ATOM 1119 C C . THR A 1 141 ? -20.369 -0.102 39.160 1.00 73.50 141 THR A C 1
ATOM 1121 O O . THR A 1 141 ? -20.188 0.615 38.180 1.00 73.50 141 THR A O 1
ATOM 1124 N N . ARG A 1 142 ? -19.551 -0.064 40.220 1.00 79.25 142 ARG A N 1
ATOM 1125 C CA . ARG A 1 142 ? -18.432 0.889 40.331 1.00 79.25 142 ARG A CA 1
ATOM 1126 C C . ARG A 1 142 ? -17.391 0.714 39.221 1.00 79.25 142 ARG A C 1
ATOM 1128 O O . ARG A 1 142 ? -16.839 1.699 38.731 1.00 79.25 142 ARG A O 1
ATOM 1135 N N . LEU A 1 143 ? -17.094 -0.525 38.814 1.00 79.62 143 LEU A N 1
ATOM 1136 C CA . LEU A 1 143 ? -16.177 -0.788 37.697 1.00 79.62 143 LEU A CA 1
ATOM 1137 C C . LEU A 1 143 ? -16.749 -0.284 36.366 1.00 79.62 143 LEU A C 1
ATOM 1139 O O . LEU A 1 143 ? -16.016 0.338 35.594 1.00 79.62 143 LEU A O 1
ATOM 1143 N N . ALA A 1 144 ? -18.043 -0.512 36.121 1.00 78.44 144 ALA A N 1
ATOM 1144 C CA . ALA A 1 144 ? -18.733 -0.015 34.933 1.00 78.44 144 ALA A CA 1
ATOM 1145 C C . ALA A 1 144 ? -18.778 1.521 34.909 1.00 78.44 144 ALA A C 1
ATOM 1147 O O . ALA A 1 144 ? -18.346 2.123 33.928 1.00 78.44 144 ALA A O 1
ATOM 1148 N N . GLU A 1 145 ? -19.172 2.156 36.017 1.00 82.75 145 GLU A N 1
ATOM 1149 C CA . GLU A 1 145 ? -19.177 3.615 36.187 1.00 82.75 145 GLU A CA 1
ATOM 1150 C C . GLU A 1 145 ? -17.804 4.230 35.919 1.00 82.75 145 GLU A C 1
ATOM 1152 O O . GLU A 1 145 ? -17.690 5.242 35.224 1.00 82.75 145 GLU A O 1
ATOM 1157 N N . ARG A 1 146 ? -16.733 3.607 36.425 1.00 86.62 146 ARG A N 1
ATOM 1158 C CA . ARG A 1 146 ? -15.362 4.088 36.221 1.00 86.62 146 ARG A CA 1
ATOM 1159 C C . ARG A 1 146 ? -14.975 4.102 34.744 1.00 86.62 146 ARG A C 1
ATOM 1161 O O . ARG A 1 146 ? -14.274 5.019 34.317 1.00 86.62 146 ARG A O 1
ATOM 1168 N N . PHE A 1 147 ? -15.399 3.102 33.972 1.00 87.94 147 PHE A N 1
ATOM 1169 C CA . PHE A 1 147 ? -15.173 3.079 32.530 1.00 87.94 147 PHE A CA 1
ATOM 1170 C C . PHE A 1 147 ? -16.054 4.102 31.802 1.00 87.94 147 PHE A C 1
ATOM 1172 O O . PHE A 1 147 ? -15.523 4.906 31.037 1.00 87.94 147 PHE A O 1
ATOM 1179 N N . THR A 1 148 ? -17.368 4.117 32.050 1.00 88.94 148 THR A N 1
ATOM 1180 C CA . THR A 1 148 ? -18.297 5.008 31.335 1.00 88.94 148 THR A CA 1
ATOM 1181 C C . THR A 1 148 ? -17.991 6.479 31.601 1.00 88.94 148 THR A C 1
ATOM 1183 O O . THR A 1 148 ? -17.941 7.271 30.665 1.00 88.94 148 THR A O 1
ATOM 1186 N N . THR A 1 149 ? -17.670 6.828 32.848 1.00 90.75 149 THR A N 1
ATOM 1187 C CA . THR A 1 149 ? -17.269 8.189 33.235 1.00 90.75 149 THR A CA 1
ATOM 1188 C C . THR A 1 149 ? -15.974 8.597 32.543 1.00 90.75 149 THR A C 1
ATOM 1190 O O . THR A 1 149 ? -15.846 9.714 32.047 1.00 90.75 149 THR A O 1
ATOM 1193 N N . PHE A 1 150 ? -14.995 7.689 32.470 1.00 93.38 150 PHE A N 1
ATOM 1194 C CA . PHE A 1 150 ? -13.751 7.958 31.754 1.00 93.38 150 PHE A CA 1
ATOM 1195 C C . PHE A 1 150 ? -14.005 8.187 30.259 1.00 93.38 150 PHE A C 1
ATOM 1197 O O . PHE A 1 150 ? -13.468 9.132 29.681 1.00 93.38 150 PHE A O 1
ATOM 1204 N N . TYR A 1 151 ? -14.837 7.350 29.637 1.00 94.06 151 TYR A N 1
ATOM 1205 C CA . TYR A 1 151 ? -15.206 7.463 28.228 1.00 94.06 151 TYR A CA 1
ATOM 1206 C C . TYR A 1 151 ? -15.859 8.821 27.911 1.00 94.06 151 TYR A C 1
ATOM 1208 O O . TYR A 1 151 ? -15.473 9.474 26.936 1.00 94.06 151 TYR A O 1
ATOM 1216 N N . GLU A 1 152 ? -16.805 9.258 28.749 1.00 94.38 152 GLU A N 1
ATOM 1217 C CA . GLU A 1 152 ? -17.520 10.534 28.614 1.00 94.38 152 GLU A CA 1
ATOM 1218 C C . GLU A 1 152 ? -16.579 11.726 28.826 1.00 94.38 152 GLU A C 1
ATOM 1220 O O . GLU A 1 152 ? -16.449 12.575 27.943 1.00 94.38 152 GLU A O 1
ATOM 1225 N N . ASN A 1 153 ? -15.842 11.745 29.942 1.00 94.38 153 ASN A N 1
ATOM 1226 C CA . ASN A 1 153 ? -14.972 12.865 30.318 1.00 94.38 153 ASN A CA 1
ATOM 1227 C C . ASN A 1 153 ? -13.813 13.091 29.340 1.00 94.38 153 ASN A C 1
ATOM 1229 O O . ASN A 1 153 ? -13.318 14.208 29.209 1.00 94.38 153 ASN A O 1
ATOM 1233 N N . THR A 1 154 ? -13.360 12.040 28.656 1.00 92.94 154 THR A N 1
ATOM 1234 C CA . THR A 1 154 ? -12.284 12.142 27.659 1.00 92.94 154 THR A CA 1
ATOM 1235 C C . THR A 1 154 ? -12.783 12.477 26.254 1.00 92.94 154 THR A C 1
ATOM 1237 O O . THR A 1 154 ? -11.968 12.741 25.372 1.00 92.94 154 THR A O 1
ATOM 1240 N N . GLY A 1 155 ? -14.101 12.476 26.014 1.00 94.06 155 GLY A N 1
ATOM 1241 C CA . GLY A 1 155 ? -14.664 12.702 24.682 1.00 94.06 155 GLY A CA 1
ATOM 1242 C C . GLY A 1 155 ? -14.320 11.583 23.693 1.00 94.06 155 GLY A C 1
ATOM 1243 O O . GLY A 1 155 ? -14.049 11.849 22.517 1.00 94.06 155 GLY A O 1
ATOM 1244 N N . THR A 1 156 ? -14.313 10.327 24.157 1.00 95.94 156 THR A N 1
ATOM 1245 C CA . THR A 1 156 ? -13.880 9.174 23.346 1.00 95.94 156 THR A CA 1
ATOM 1246 C C . THR A 1 156 ? -14.700 9.026 22.068 1.00 95.94 156 THR A C 1
ATOM 1248 O O . THR A 1 156 ? -14.123 8.915 20.988 1.00 95.94 156 THR A O 1
ATOM 1251 N N . GLY A 1 157 ? -16.031 9.107 22.156 1.00 95.19 157 GLY A N 1
ATOM 1252 C CA . GLY A 1 157 ? -16.906 8.979 20.984 1.00 95.19 157 GLY A CA 1
ATOM 1253 C C . GLY A 1 157 ? -16.607 10.012 19.890 1.00 95.19 157 GLY A C 1
ATOM 1254 O O . GLY A 1 157 ? -16.535 9.662 18.711 1.00 95.19 157 GLY A O 1
ATOM 1255 N N . ASN A 1 158 ? -16.333 11.261 20.281 1.00 94.00 158 ASN A N 1
ATOM 1256 C CA . ASN A 1 158 ? -15.949 12.327 19.349 1.00 94.00 158 ASN A CA 1
ATOM 1257 C C . ASN A 1 158 ? -14.588 12.052 18.703 1.00 94.00 158 ASN A C 1
ATOM 1259 O O . ASN A 1 158 ? -14.421 12.277 17.507 1.00 94.00 158 ASN A O 1
ATOM 1263 N N . SER A 1 159 ? -13.635 11.519 19.470 1.00 94.50 159 SER A N 1
ATOM 1264 C CA . SER A 1 159 ? -12.307 11.159 18.959 1.00 94.50 159 SER A CA 1
ATOM 1265 C C . SER A 1 159 ? -12.388 10.048 17.906 1.00 94.50 159 SER A C 1
ATOM 1267 O O . SER A 1 159 ? -11.720 10.115 16.875 1.00 94.50 159 SER A O 1
ATOM 1269 N N . VAL A 1 160 ? -13.263 9.055 18.113 1.00 95.44 160 VAL A N 1
ATOM 1270 C CA . VAL A 1 160 ? -13.522 7.984 17.133 1.00 95.44 160 VAL A CA 1
ATOM 1271 C C . VAL A 1 160 ? -14.166 8.540 15.859 1.00 95.44 160 VAL A C 1
ATOM 1273 O O . VAL A 1 160 ? -13.723 8.213 14.757 1.00 95.44 160 VAL A O 1
ATOM 1276 N N . ALA A 1 161 ? -15.165 9.418 15.991 1.00 93.88 161 ALA A N 1
ATOM 1277 C CA . ALA A 1 161 ? -15.805 10.071 14.848 1.00 93.88 161 ALA A CA 1
ATOM 1278 C C . ALA A 1 161 ? -14.822 10.954 14.057 1.00 93.88 161 ALA A C 1
ATOM 1280 O O . ALA A 1 161 ? -14.805 10.932 12.825 1.00 93.88 161 ALA A O 1
ATOM 1281 N N . ASN A 1 162 ? -13.950 11.682 14.757 1.00 91.62 162 ASN A N 1
ATOM 1282 C CA . ASN A 1 162 ? -12.885 12.469 14.148 1.00 91.62 162 ASN A CA 1
ATOM 1283 C C . ASN A 1 162 ? -11.889 11.591 13.390 1.00 91.62 162 ASN A C 1
ATOM 1285 O O . ASN A 1 162 ? -11.606 11.886 12.232 1.00 91.62 162 ASN A O 1
ATOM 1289 N N . LEU A 1 163 ? -11.411 10.490 13.983 1.00 92.31 163 LEU A N 1
ATOM 1290 C CA . LEU A 1 163 ? -10.525 9.544 13.298 1.00 92.31 163 LEU A CA 1
ATOM 1291 C C . LEU A 1 163 ? -11.155 9.016 12.005 1.00 92.31 163 LEU A C 1
ATOM 1293 O O . LEU A 1 163 ? -10.497 8.979 10.965 1.00 92.31 163 LEU A O 1
ATOM 1297 N N . TYR A 1 164 ? -12.435 8.644 12.058 1.00 93.50 164 TYR A N 1
ATOM 1298 C CA . TYR A 1 164 ? -13.182 8.185 10.889 1.00 93.50 164 TYR A CA 1
ATOM 1299 C C . TYR A 1 164 ? -13.189 9.247 9.788 1.00 93.50 164 TYR A C 1
ATOM 1301 O O . TYR A 1 164 ? -12.840 8.963 8.638 1.00 93.50 164 TYR A O 1
ATOM 1309 N N . ARG A 1 165 ? -13.507 10.489 10.153 1.00 91.19 165 ARG A N 1
ATOM 1310 C CA . ARG A 1 165 ? -13.495 11.636 9.249 1.00 91.19 165 ARG A CA 1
ATOM 1311 C C . ARG A 1 165 ? -12.110 11.899 8.659 1.00 91.19 165 ARG A C 1
ATOM 1313 O O . ARG A 1 165 ? -11.994 12.083 7.453 1.00 91.19 165 ARG A O 1
ATOM 1320 N N . TYR A 1 166 ? -11.052 11.860 9.468 1.00 89.44 166 TYR A N 1
ATOM 1321 C CA . TYR A 1 166 ? -9.679 12.076 9.001 1.00 89.44 166 TYR A CA 1
ATOM 1322 C C . TYR A 1 166 ? -9.263 11.083 7.916 1.00 89.44 166 TYR A C 1
ATOM 1324 O O . TYR A 1 166 ? -8.492 11.439 7.025 1.00 89.44 166 TYR A O 1
ATOM 1332 N N . ILE A 1 167 ? -9.762 9.849 7.984 1.00 91.25 167 ILE A N 1
ATOM 1333 C CA . ILE A 1 167 ? -9.427 8.788 7.033 1.00 91.25 167 ILE A CA 1
ATOM 1334 C C . ILE A 1 167 ? -10.318 8.843 5.786 1.00 91.25 167 ILE A C 1
ATOM 1336 O O . ILE A 1 167 ? -9.827 8.626 4.679 1.00 91.25 167 ILE A O 1
ATOM 1340 N N . THR A 1 168 ? -11.612 9.122 5.949 1.00 90.75 168 THR A N 1
ATOM 1341 C CA . THR A 1 168 ? -12.611 8.940 4.881 1.00 90.75 168 THR A CA 1
ATOM 1342 C C . THR A 1 168 ? -12.985 10.219 4.139 1.00 90.75 168 THR A C 1
ATOM 1344 O O . THR A 1 168 ? -13.309 10.157 2.953 1.00 90.75 168 THR A O 1
ATOM 1347 N N . GLU A 1 169 ? -12.927 11.388 4.781 1.00 84.62 169 GLU A N 1
ATOM 1348 C CA . GLU A 1 169 ? -13.342 12.634 4.141 1.00 84.62 169 GLU A CA 1
ATOM 1349 C C . GLU A 1 169 ? -12.242 13.209 3.250 1.00 84.62 169 GLU A C 1
ATOM 1351 O O . GLU A 1 169 ? -11.065 13.258 3.607 1.00 84.62 169 GLU A O 1
ATOM 1356 N N . ASN A 1 170 ? -12.651 13.691 2.077 1.00 63.97 170 ASN A N 1
ATOM 1357 C CA . ASN A 1 170 ? -11.789 14.331 1.084 1.00 63.97 170 ASN A CA 1
ATOM 1358 C C . ASN A 1 170 ? -12.076 15.837 0.927 1.00 63.97 170 ASN A C 1
ATOM 1360 O O . ASN A 1 170 ? -11.643 16.440 -0.054 1.00 63.97 170 ASN A O 1
ATOM 1364 N N . ASN A 1 171 ? -12.808 16.444 1.868 1.00 53.00 171 ASN A N 1
ATOM 1365 C CA . ASN A 1 171 ? -13.303 17.812 1.731 1.00 53.00 171 ASN A CA 1
ATOM 1366 C C . ASN A 1 171 ? -12.186 18.864 1.746 1.00 53.00 171 ASN A C 1
ATOM 1368 O O . ASN A 1 171 ? -11.363 18.910 2.657 1.00 53.00 171 ASN A O 1
ATOM 1372 N N . SER A 1 172 ? -12.243 19.778 0.773 1.00 45.22 172 SER A N 1
ATOM 1373 C CA . SER A 1 172 ? -11.403 20.981 0.667 1.00 45.22 172 SER A CA 1
ATOM 1374 C C . SER A 1 172 ? -11.688 22.038 1.745 1.00 45.22 172 SER A C 1
ATOM 1376 O O . SER A 1 172 ? -10.915 22.979 1.892 1.00 45.22 172 SER A O 1
ATOM 1378 N N . VAL A 1 173 ? -12.795 21.891 2.485 1.00 42.41 173 VAL A N 1
ATOM 1379 C CA . VAL A 1 173 ? -13.297 22.848 3.491 1.00 42.41 173 VAL A CA 1
ATOM 1380 C C . VAL A 1 173 ? -12.749 22.561 4.900 1.00 42.41 173 VAL A C 1
ATOM 1382 O O . VAL A 1 173 ? -12.758 23.428 5.769 1.00 42.41 173 VAL A O 1
ATOM 1385 N N . SER A 1 174 ? -12.228 21.355 5.143 1.00 47.97 174 SER A N 1
ATOM 1386 C CA . SER A 1 174 ? -11.546 21.018 6.395 1.00 47.97 174 SER A CA 1
ATOM 1387 C C . SER A 1 174 ? -10.125 21.584 6.366 1.00 47.97 174 SER A C 1
ATOM 1389 O O . SER A 1 174 ? -9.342 21.245 5.482 1.00 47.97 174 SER A O 1
ATOM 1391 N N . LEU A 1 175 ? -9.754 22.380 7.376 1.00 50.00 175 LEU A N 1
ATOM 1392 C CA . LEU A 1 175 ? -8.367 22.831 7.598 1.00 50.00 175 LEU A CA 1
ATOM 1393 C C . LEU A 1 175 ? -7.371 21.653 7.711 1.00 50.00 175 LEU A C 1
ATOM 1395 O O . LEU A 1 175 ? -6.166 21.833 7.542 1.00 50.00 175 LEU A O 1
ATOM 1399 N N . ASN A 1 176 ? -7.880 20.439 7.951 1.00 62.66 176 ASN A N 1
ATOM 1400 C CA . ASN A 1 176 ? -7.118 19.201 8.038 1.00 62.66 176 ASN A CA 1
ATOM 1401 C C . ASN A 1 176 ? -7.270 18.386 6.744 1.00 62.66 176 ASN A C 1
ATOM 1403 O O . ASN A 1 176 ? -8.372 17.942 6.412 1.00 62.66 176 ASN A O 1
ATOM 1407 N N . LYS A 1 177 ? -6.154 18.176 6.028 1.00 69.31 177 LYS A N 1
ATOM 1408 C CA . LYS A 1 177 ? -6.068 17.277 4.862 1.00 69.31 177 LYS A CA 1
ATOM 1409 C C . LYS A 1 177 ? -6.465 15.846 5.243 1.00 69.31 177 LYS A C 1
ATOM 1411 O O . LYS A 1 177 ? -6.105 15.393 6.321 1.00 69.31 177 LYS A O 1
ATOM 1416 N N . ASN A 1 178 ? -7.081 15.103 4.319 1.00 87.44 178 ASN A N 1
ATOM 1417 C CA . ASN A 1 178 ? -7.259 13.653 4.457 1.00 87.44 178 ASN A CA 1
ATOM 1418 C C . ASN A 1 178 ? -5.940 12.978 4.888 1.00 87.44 178 ASN A C 1
ATOM 1420 O O . ASN A 1 178 ? -4.886 13.204 4.282 1.00 87.44 178 ASN A O 1
ATOM 1424 N N . LEU A 1 179 ? -6.001 12.156 5.934 1.00 87.44 179 LEU A N 1
ATOM 1425 C CA . LEU A 1 179 ? -4.823 11.615 6.599 1.00 87.44 179 LEU A CA 1
ATOM 1426 C C . LEU A 1 179 ? -4.046 10.635 5.711 1.00 87.44 179 LEU A C 1
ATOM 1428 O O . LEU A 1 179 ? -2.815 10.656 5.711 1.00 87.44 179 LEU A O 1
ATOM 1432 N N . LEU A 1 180 ? -4.743 9.833 4.898 1.00 90.62 180 LEU A N 1
ATOM 1433 C CA . LEU A 1 180 ? -4.111 8.911 3.951 1.00 90.62 180 LEU A CA 1
ATOM 1434 C C . LEU A 1 180 ? -3.360 9.680 2.857 1.00 90.62 180 LEU A C 1
ATOM 1436 O O . LEU A 1 180 ? -2.200 9.375 2.576 1.00 90.62 180 LEU A O 1
ATOM 1440 N N . LYS A 1 181 ? -3.967 10.741 2.307 1.00 89.38 181 LYS A N 1
ATOM 1441 C CA . LYS A 1 181 ? -3.300 11.630 1.338 1.00 89.38 181 LYS A CA 1
ATOM 1442 C C . LYS A 1 181 ? -2.082 12.320 1.938 1.00 89.38 181 LYS A C 1
ATOM 1444 O O . LYS A 1 181 ? -1.036 12.391 1.298 1.00 89.38 181 LYS A O 1
ATOM 1449 N N . LEU A 1 182 ? -2.189 12.791 3.180 1.00 86.19 182 LEU A N 1
ATOM 1450 C CA . LEU A 1 182 ? -1.065 13.401 3.885 1.00 86.19 182 LEU A CA 1
ATOM 1451 C C . LEU A 1 182 ? 0.101 12.415 4.054 1.00 86.19 182 LEU A C 1
ATOM 1453 O O . LEU A 1 182 ? 1.251 12.806 3.860 1.00 86.19 182 LEU A O 1
ATOM 1457 N N . ILE A 1 183 ? -0.175 11.149 4.386 1.00 87.38 183 ILE A N 1
ATOM 1458 C CA . ILE A 1 183 ? 0.856 10.104 4.489 1.00 87.38 183 ILE A CA 1
ATOM 1459 C C . ILE A 1 183 ? 1.507 9.847 3.137 1.00 87.38 183 ILE A C 1
ATOM 1461 O O . ILE A 1 183 ? 2.735 9.795 3.064 1.00 87.38 183 ILE A O 1
ATOM 1465 N N . ILE A 1 184 ? 0.716 9.728 2.067 1.00 90.69 184 ILE A N 1
ATOM 1466 C CA . ILE A 1 184 ? 1.236 9.576 0.703 1.00 90.69 184 ILE A CA 1
ATOM 1467 C C . ILE A 1 184 ? 2.172 10.742 0.371 1.00 90.69 184 ILE A C 1
ATOM 1469 O O . ILE A 1 184 ? 3.319 10.521 -0.003 1.00 90.69 184 ILE A O 1
ATOM 1473 N N . GLU A 1 185 ? 1.738 11.987 0.577 1.00 87.81 185 GLU A N 1
ATOM 1474 C CA . GLU A 1 185 ? 2.561 13.169 0.306 1.00 87.81 185 GLU A CA 1
ATOM 1475 C C . GLU A 1 185 ? 3.857 13.182 1.128 1.00 87.81 185 GLU A C 1
ATOM 1477 O O . GLU A 1 185 ? 4.934 13.412 0.579 1.00 87.81 185 GLU A O 1
ATOM 1482 N N . LYS A 1 186 ? 3.774 12.934 2.440 1.00 84.88 186 LYS A N 1
ATOM 1483 C CA . LYS A 1 186 ? 4.922 13.037 3.355 1.00 84.88 186 LYS A CA 1
ATOM 1484 C C . LYS A 1 186 ? 5.920 11.897 3.203 1.00 84.88 186 LYS A C 1
ATOM 1486 O O . LYS A 1 186 ? 7.108 12.112 3.416 1.00 84.88 186 LYS A O 1
ATOM 1491 N N . SER A 1 187 ? 5.455 10.710 2.827 1.00 86.75 187 SER A N 1
ATOM 1492 C CA . SER A 1 187 ? 6.310 9.557 2.518 1.00 86.75 187 SER A CA 1
ATOM 1493 C C . SER A 1 187 ? 6.842 9.582 1.078 1.00 86.75 187 SER A C 1
ATOM 1495 O O . SER A 1 187 ? 7.525 8.653 0.649 1.00 86.75 187 SER A O 1
ATOM 1497 N N . ASN A 1 188 ? 6.522 10.631 0.309 1.00 89.75 188 ASN A N 1
ATOM 1498 C CA . ASN A 1 188 ? 6.763 10.716 -1.130 1.00 89.75 188 ASN A CA 1
ATOM 1499 C C . ASN A 1 188 ? 6.181 9.519 -1.905 1.00 89.75 188 ASN A C 1
ATOM 1501 O O . ASN A 1 188 ? 6.768 9.101 -2.896 1.00 89.75 188 ASN A O 1
ATOM 1505 N N . GLY A 1 189 ? 5.065 8.943 -1.463 1.00 90.62 189 GLY A N 1
ATOM 1506 C CA . GLY A 1 189 ? 4.443 7.773 -2.082 1.00 90.62 189 GLY A CA 1
ATOM 1507 C C . GLY A 1 189 ? 5.155 6.460 -1.770 1.00 90.62 189 GLY A C 1
ATOM 1508 O O . GLY A 1 189 ? 5.244 5.587 -2.631 1.00 90.62 189 GLY A O 1
ATOM 1509 N N . ASP A 1 190 ? 5.721 6.312 -0.568 1.00 89.94 190 ASP A N 1
ATOM 1510 C CA . ASP A 1 190 ? 6.227 5.012 -0.125 1.00 89.94 190 ASP A CA 1
ATOM 1511 C C . ASP A 1 190 ? 5.050 4.095 0.217 1.00 89.94 190 ASP A C 1
ATOM 1513 O O . ASP A 1 190 ? 4.368 4.243 1.237 1.00 89.94 190 ASP A O 1
ATOM 1517 N N . PHE A 1 191 ? 4.816 3.133 -0.675 1.00 88.56 191 PHE A N 1
ATOM 1518 C CA . PHE A 1 191 ? 3.729 2.176 -0.554 1.00 88.56 191 PHE A CA 1
ATOM 1519 C C . PHE A 1 191 ? 3.805 1.378 0.756 1.00 88.56 191 PHE A C 1
ATOM 1521 O O . PHE A 1 191 ? 2.782 1.163 1.404 1.00 88.56 191 PHE A O 1
ATOM 1528 N N . ASN A 1 192 ? 5.003 0.985 1.200 1.00 85.56 192 ASN A N 1
ATOM 1529 C CA . ASN A 1 192 ? 5.167 0.201 2.425 1.00 85.56 192 ASN A CA 1
ATOM 1530 C C . ASN A 1 192 ? 4.842 1.032 3.671 1.00 85.56 192 ASN A C 1
ATOM 1532 O O . ASN A 1 192 ? 4.247 0.514 4.620 1.00 85.56 192 ASN A O 1
ATOM 1536 N N . VAL A 1 193 ? 5.198 2.319 3.666 1.00 86.81 193 VAL A N 1
ATOM 1537 C CA . VAL A 1 193 ? 4.813 3.255 4.732 1.00 86.81 193 VAL A CA 1
ATOM 1538 C C . VAL A 1 193 ? 3.291 3.382 4.796 1.00 86.81 193 VAL A C 1
ATOM 1540 O O . VAL A 1 193 ? 2.715 3.232 5.875 1.00 86.81 193 VAL A O 1
ATOM 1543 N N . LEU A 1 194 ? 2.618 3.565 3.655 1.00 88.88 194 LEU A N 1
ATOM 1544 C CA . LEU A 1 194 ? 1.156 3.648 3.612 1.00 88.88 194 LEU A CA 1
ATOM 1545 C C . LEU A 1 194 ? 0.475 2.360 4.103 1.00 88.88 194 LEU A C 1
ATOM 1547 O O . LEU A 1 194 ? -0.507 2.439 4.842 1.00 88.88 194 LEU A O 1
ATOM 1551 N N . VAL A 1 195 ? 1.002 1.179 3.759 1.00 85.62 195 VAL A N 1
ATOM 1552 C CA . VAL A 1 195 ? 0.493 -0.109 4.269 1.00 85.62 195 VAL A CA 1
ATOM 1553 C C . VAL A 1 195 ? 0.588 -0.180 5.795 1.00 85.62 195 VAL A C 1
ATOM 1555 O O . VAL A 1 195 ? -0.386 -0.556 6.450 1.00 85.62 195 VAL A O 1
ATOM 1558 N N . LYS A 1 196 ? 1.729 0.216 6.377 1.00 84.00 196 LYS A N 1
ATOM 1559 C CA . LYS A 1 196 ? 1.925 0.224 7.838 1.00 84.00 196 LYS A CA 1
ATOM 1560 C C . LYS A 1 196 ? 0.934 1.154 8.539 1.00 84.00 196 LYS A C 1
ATOM 1562 O O . LYS A 1 196 ? 0.295 0.740 9.505 1.00 84.00 196 LYS A O 1
ATOM 1567 N N . TYR A 1 197 ? 0.758 2.375 8.030 1.00 86.25 197 TYR A N 1
ATOM 1568 C CA . TYR A 1 197 ? -0.219 3.317 8.582 1.00 86.25 197 TYR A CA 1
ATOM 1569 C C . TYR A 1 197 ? -1.663 2.842 8.408 1.00 86.25 197 TYR A C 1
ATOM 1571 O O . TYR A 1 197 ? -2.457 2.969 9.334 1.00 86.25 197 TYR A O 1
ATOM 1579 N N . SER A 1 198 ? -2.007 2.240 7.269 1.00 86.38 198 SER A N 1
ATOM 1580 C CA . SER A 1 198 ? -3.352 1.691 7.040 1.00 86.38 198 SER A CA 1
ATOM 1581 C C . SER A 1 198 ? -3.673 0.578 8.042 1.00 86.38 198 SER A C 1
ATOM 1583 O O . SER A 1 198 ? -4.751 0.565 8.636 1.00 86.38 198 SER A O 1
ATOM 1585 N N . ALA A 1 199 ? -2.715 -0.315 8.315 1.00 82.19 199 ALA A N 1
ATOM 1586 C CA . ALA A 1 199 ? -2.864 -1.343 9.346 1.00 82.19 199 ALA A CA 1
ATOM 1587 C C . ALA A 1 199 ? -3.003 -0.734 10.752 1.00 82.19 199 ALA A C 1
ATOM 1589 O O . ALA A 1 199 ? -3.841 -1.178 11.545 1.00 82.19 199 ALA A O 1
ATOM 1590 N N . TYR A 1 200 ? -2.215 0.303 11.050 1.00 84.56 200 TYR A N 1
ATOM 1591 C CA . TYR A 1 200 ? -2.287 1.022 12.319 1.00 84.56 200 TYR A CA 1
ATOM 1592 C C . TYR A 1 200 ? -3.665 1.655 12.535 1.00 84.56 200 TYR A C 1
ATOM 1594 O O . TYR A 1 200 ? -4.336 1.363 13.525 1.00 84.56 200 TYR A O 1
ATOM 1602 N N . PHE A 1 201 ? -4.131 2.446 11.572 1.00 89.25 201 PHE A N 1
ATOM 1603 C CA . PHE A 1 201 ? -5.432 3.102 11.629 1.00 89.25 201 PHE A CA 1
ATOM 1604 C C . PHE A 1 201 ? -6.595 2.118 11.626 1.00 89.25 201 PHE A C 1
ATOM 1606 O O . PHE A 1 201 ? -7.577 2.366 12.314 1.00 89.25 201 PHE A O 1
ATOM 1613 N N . THR A 1 202 ? -6.487 0.987 10.922 1.00 84.94 202 THR A N 1
ATOM 1614 C CA . THR A 1 202 ? -7.507 -0.072 10.992 1.00 84.94 202 THR A CA 1
ATOM 1615 C C . THR A 1 202 ? -7.612 -0.613 12.413 1.00 84.94 202 THR A C 1
ATOM 1617 O O . THR A 1 202 ? -8.711 -0.745 12.943 1.00 84.94 202 THR A O 1
ATOM 1620 N N . THR A 1 203 ? -6.474 -0.873 13.063 1.00 82.75 203 THR A N 1
ATOM 1621 C CA . THR A 1 203 ? -6.445 -1.358 14.451 1.00 82.75 203 THR A CA 1
ATOM 1622 C C . THR A 1 203 ? -7.041 -0.323 15.406 1.00 82.75 203 THR A C 1
ATOM 1624 O O . THR A 1 203 ? -7.902 -0.658 16.215 1.00 82.75 203 THR A O 1
ATOM 1627 N N . LEU A 1 204 ? -6.640 0.944 15.269 1.00 87.50 204 LEU A N 1
ATOM 1628 C CA . LEU A 1 204 ? -7.142 2.045 16.090 1.00 87.50 204 LEU A CA 1
ATOM 1629 C C . LEU A 1 204 ? -8.650 2.273 15.891 1.00 87.50 204 LEU A C 1
ATOM 1631 O O . LEU A 1 204 ? -9.374 2.472 16.864 1.00 87.50 204 LEU A O 1
ATOM 1635 N N . MET A 1 205 ? -9.133 2.179 14.648 1.00 90.06 205 MET A N 1
ATOM 1636 C CA . MET A 1 205 ? -10.554 2.274 14.313 1.00 90.06 205 MET A CA 1
ATOM 1637 C C . MET A 1 205 ? -11.347 1.129 14.940 1.00 90.06 205 MET A C 1
ATOM 1639 O O . MET A 1 205 ? -12.349 1.372 15.602 1.00 90.06 205 MET A O 1
ATOM 1643 N N . VAL A 1 206 ? -10.880 -0.116 14.803 1.00 84.31 206 VAL A N 1
ATOM 1644 C CA . VAL A 1 206 ? -11.507 -1.286 15.437 1.00 84.31 206 VAL A CA 1
ATOM 1645 C C . VAL A 1 206 ? -11.589 -1.113 16.958 1.00 84.31 206 VAL A C 1
ATOM 1647 O O . VAL A 1 206 ? -12.638 -1.388 17.543 1.00 84.31 206 VAL A O 1
ATOM 1650 N N . SER A 1 207 ? -10.522 -0.629 17.601 1.00 86.19 207 SER A N 1
ATOM 1651 C CA . SER A 1 207 ? -10.521 -0.323 19.037 1.00 86.19 207 SER A CA 1
ATOM 1652 C C . SER A 1 207 ? -11.543 0.759 19.399 1.00 86.19 207 SER A C 1
ATOM 1654 O O . SER A 1 207 ? -12.347 0.566 20.309 1.00 86.19 207 SER A O 1
ATOM 1656 N N . GLY A 1 208 ? -11.556 1.872 18.661 1.00 91.44 208 GLY A N 1
ATOM 1657 C CA . GLY A 1 208 ? -12.494 2.980 18.851 1.00 91.44 208 GLY A CA 1
ATOM 1658 C C . GLY A 1 208 ? -13.959 2.571 18.699 1.00 91.44 208 GLY A C 1
ATOM 1659 O O . GLY A 1 208 ? -14.800 2.863 19.545 1.00 91.44 208 GLY A O 1
ATOM 1660 N N . LEU A 1 209 ? -14.267 1.832 17.641 1.00 88.88 209 LEU A N 1
ATOM 1661 C CA . LEU A 1 209 ? -15.618 1.363 17.363 1.00 88.88 209 LEU A CA 1
ATOM 1662 C C . LEU A 1 209 ? -16.123 0.381 18.428 1.00 88.88 209 LEU A C 1
ATOM 1664 O O . LEU A 1 209 ? -17.277 0.468 18.842 1.00 88.88 209 LEU A O 1
ATOM 1668 N N . LYS A 1 210 ? -15.256 -0.503 18.936 1.00 82.81 210 LYS A N 1
ATOM 1669 C CA . LYS A 1 210 ? -15.594 -1.374 20.071 1.00 82.81 210 LYS A CA 1
ATOM 1670 C C . LYS A 1 210 ? -15.858 -0.581 21.345 1.00 82.81 210 LYS A C 1
ATOM 1672 O O . LYS A 1 210 ? -16.811 -0.903 22.045 1.00 82.81 210 LYS A O 1
ATOM 1677 N N . LEU A 1 211 ? -15.067 0.457 21.634 1.00 89.50 211 LEU A N 1
ATOM 1678 C CA . LEU A 1 211 ? -15.311 1.346 22.778 1.00 89.50 211 LEU A CA 1
ATOM 1679 C C . LEU A 1 211 ? -16.710 1.964 22.717 1.00 89.50 211 LEU A C 1
ATOM 1681 O O . LEU A 1 211 ? -17.410 1.965 23.727 1.00 89.50 211 LEU A O 1
ATOM 1685 N N . ASN A 1 212 ? -17.137 2.418 21.534 1.00 90.56 212 ASN A N 1
ATOM 1686 C CA . ASN A 1 212 ? -18.483 2.955 21.338 1.00 90.56 212 ASN A CA 1
ATOM 1687 C C . ASN A 1 212 ? -19.558 1.904 21.653 1.00 90.56 212 ASN A C 1
ATOM 1689 O O . ASN A 1 212 ? -20.502 2.200 22.380 1.00 90.56 212 ASN A O 1
ATOM 1693 N N . VAL A 1 213 ? -19.412 0.677 21.143 1.00 82.56 213 VAL A N 1
ATOM 1694 C CA . VAL A 1 213 ? -20.369 -0.413 21.400 1.00 82.56 213 VAL A CA 1
ATOM 1695 C C . VAL A 1 213 ? -20.413 -0.770 22.891 1.00 82.56 213 VAL A C 1
ATOM 1697 O O . VAL A 1 213 ? -21.496 -0.846 23.465 1.00 82.56 213 VAL A O 1
ATOM 1700 N N . PHE A 1 214 ? -19.257 -0.908 23.550 1.00 79.56 214 PHE A N 1
ATOM 1701 C CA . PHE A 1 214 ? -19.175 -1.145 24.998 1.00 79.56 214 PHE A CA 1
ATOM 1702 C C . PHE A 1 214 ? -19.903 -0.084 25.807 1.00 79.56 214 PHE A C 1
ATOM 1704 O O . PHE A 1 214 ? -20.698 -0.412 26.682 1.00 79.56 214 PHE A O 1
ATOM 1711 N N . TYR A 1 215 ? -19.613 1.184 25.520 1.00 86.62 215 TYR A N 1
ATOM 1712 C CA . TYR A 1 215 ? -20.211 2.301 26.231 1.00 86.62 215 TYR A CA 1
ATOM 1713 C C . TYR A 1 215 ? -21.736 2.300 26.077 1.00 86.62 215 TYR A C 1
ATOM 1715 O O . TYR A 1 215 ? -22.442 2.375 27.080 1.00 86.62 215 TYR A O 1
ATOM 1723 N N . TYR A 1 216 ? -22.245 2.133 24.850 1.00 84.06 216 TYR A N 1
ATOM 1724 C CA . TYR A 1 216 ? -23.689 2.102 24.595 1.00 84.06 216 TYR A CA 1
ATOM 1725 C C . TYR A 1 216 ? -24.375 0.977 25.376 1.00 84.06 216 TYR A C 1
ATOM 1727 O O . TYR A 1 216 ? -25.380 1.229 26.034 1.00 84.06 216 TYR A O 1
ATOM 1735 N N . ASN A 1 217 ? -23.792 -0.224 25.384 1.00 75.75 217 ASN A N 1
ATOM 1736 C CA . ASN A 1 217 ? -24.331 -1.349 26.150 1.00 75.75 217 ASN A CA 1
ATOM 1737 C C . ASN A 1 217 ? -24.321 -1.095 27.665 1.00 75.75 217 ASN A C 1
ATOM 1739 O O . ASN A 1 217 ? -25.328 -1.314 28.333 1.00 75.75 217 ASN A O 1
ATOM 1743 N N . MET A 1 218 ? -23.214 -0.593 28.228 1.00 76.81 218 MET A N 1
ATOM 1744 C CA . MET A 1 218 ? -23.126 -0.331 29.674 1.00 76.81 218 MET A CA 1
ATOM 1745 C C . MET A 1 218 ? -24.113 0.741 30.151 1.00 76.81 218 MET A C 1
ATOM 1747 O O . MET A 1 218 ? -24.597 0.678 31.282 1.00 76.81 218 MET A O 1
ATOM 1751 N N . LYS A 1 219 ? -24.419 1.718 29.293 1.00 79.62 219 LYS A N 1
ATOM 1752 C CA . LYS A 1 219 ? -25.409 2.769 29.559 1.00 79.62 219 LYS A CA 1
ATOM 1753 C C . LYS A 1 219 ? -26.855 2.335 29.315 1.00 79.62 219 LYS A C 1
ATOM 1755 O O . LYS A 1 219 ? -27.761 3.068 29.693 1.00 79.62 219 LYS A O 1
ATOM 1760 N N . GLY A 1 220 ? -27.076 1.171 28.704 1.00 71.62 220 GLY A N 1
ATOM 1761 C CA . GLY A 1 220 ? -28.420 0.649 28.429 1.00 71.62 220 GLY A CA 1
ATOM 1762 C C . GLY A 1 220 ? -29.042 1.226 27.175 1.00 71.62 220 GLY A C 1
ATOM 1763 O O . GLY A 1 220 ? -30.250 1.144 26.978 1.00 71.62 220 GLY A O 1
ATOM 1764 N N . TYR A 1 221 ? -28.215 1.826 26.325 1.00 81.44 221 TYR A N 1
ATOM 1765 C CA . TYR A 1 221 ? -28.613 2.249 24.997 1.00 81.44 221 TYR A CA 1
ATOM 1766 C C . TYR A 1 221 ? -28.633 1.045 24.053 1.00 81.44 221 TYR A C 1
ATOM 1768 O O . TYR A 1 221 ? -28.095 -0.023 24.351 1.00 81.44 221 TYR A O 1
ATOM 1776 N N . ASN A 1 222 ? -29.213 1.228 22.868 1.00 76.25 222 ASN A N 1
ATOM 1777 C CA . ASN A 1 222 ? -29.260 0.176 21.860 1.00 76.25 222 ASN A CA 1
ATOM 1778 C C . ASN A 1 222 ? -27.859 -0.076 21.257 1.00 76.25 222 ASN A C 1
ATOM 1780 O O . ASN A 1 222 ? -27.434 0.587 20.304 1.00 76.25 222 ASN A O 1
ATOM 1784 N N . GLY A 1 223 ? -27.122 -1.029 21.831 1.00 69.88 223 GLY A N 1
ATOM 1785 C CA . GLY A 1 223 ? -25.791 -1.404 21.358 1.00 69.88 223 GLY A CA 1
ATOM 1786 C C . GLY A 1 223 ? -25.786 -2.170 20.039 1.00 69.88 223 GLY A C 1
ATOM 1787 O O . GLY A 1 223 ? -24.793 -2.099 19.318 1.00 69.88 223 GLY A O 1
ATOM 1788 N N . GLU A 1 224 ? -26.884 -2.828 19.666 1.00 71.44 224 GLU A N 1
ATOM 1789 C CA . GLU A 1 224 ? -27.022 -3.499 18.369 1.00 71.44 224 GLU A CA 1
ATOM 1790 C C . GLU A 1 224 ? -27.027 -2.479 17.221 1.00 71.44 224 GLU A C 1
ATOM 1792 O O . GLU A 1 224 ? -26.264 -2.604 16.257 1.00 71.44 224 GLU A O 1
ATOM 1797 N N . VAL A 1 225 ? -27.815 -1.407 17.360 1.00 80.31 225 VAL A N 1
ATOM 1798 C CA . VAL A 1 225 ? -27.804 -0.268 16.431 1.00 80.31 225 VAL A CA 1
ATOM 1799 C C . VAL A 1 225 ? -26.397 0.318 16.346 1.00 80.31 225 VAL A C 1
ATOM 1801 O O . VAL A 1 225 ? -25.898 0.569 15.245 1.00 80.31 225 VAL A O 1
ATOM 1804 N N . LYS A 1 226 ? -25.706 0.460 17.486 1.00 83.19 226 LYS A N 1
ATOM 1805 C CA . LYS A 1 226 ? -24.335 0.979 17.495 1.00 83.19 226 LYS A CA 1
ATOM 1806 C C . LYS A 1 226 ? -23.333 0.035 16.825 1.00 83.19 226 LYS A C 1
ATOM 1808 O O . LYS A 1 226 ? -22.420 0.501 16.144 1.00 83.19 226 LYS A O 1
ATOM 1813 N N . ALA A 1 227 ? -23.510 -1.277 16.958 1.00 77.12 227 ALA A N 1
ATOM 1814 C CA . ALA A 1 227 ? -22.692 -2.280 16.285 1.00 77.12 227 ALA A CA 1
ATOM 1815 C C . ALA A 1 227 ? -22.904 -2.263 14.761 1.00 77.12 227 ALA A C 1
ATOM 1817 O O . ALA A 1 227 ? -21.933 -2.324 14.007 1.00 77.12 227 ALA A O 1
ATOM 1818 N N . LYS A 1 228 ? -24.151 -2.114 14.291 1.00 78.88 228 LYS A N 1
ATOM 1819 C CA . LYS A 1 228 ? -24.484 -1.942 12.861 1.00 78.88 228 LYS A CA 1
ATOM 1820 C C . LYS A 1 228 ? -23.861 -0.671 12.271 1.00 78.88 228 LYS A C 1
ATOM 1822 O O . LYS A 1 228 ? -23.272 -0.706 11.185 1.00 78.88 228 LYS A O 1
ATOM 1827 N N . GLU A 1 229 ? -23.935 0.444 12.999 1.00 86.06 229 GLU A N 1
ATOM 1828 C CA . GLU A 1 229 ? -23.259 1.693 12.626 1.00 86.06 229 GLU A CA 1
ATOM 1829 C C . GLU A 1 229 ? -21.744 1.477 12.516 1.00 86.06 229 GLU A C 1
ATOM 1831 O O . GLU A 1 229 ? -21.122 1.835 11.515 1.00 86.06 229 GLU A O 1
ATOM 1836 N N . ALA A 1 230 ? -21.150 0.820 13.509 1.00 85.19 230 ALA A N 1
ATOM 1837 C CA . ALA A 1 230 ? -19.721 0.581 13.551 1.00 85.19 230 ALA A CA 1
ATOM 1838 C C . ALA A 1 230 ? -19.209 -0.301 12.399 1.00 85.19 230 ALA A C 1
ATOM 1840 O O . ALA A 1 230 ? -18.179 0.019 11.805 1.00 85.19 230 ALA A O 1
ATOM 1841 N N . VAL A 1 231 ? -19.948 -1.345 12.008 1.00 80.56 231 VAL A N 1
ATOM 1842 C CA . VAL A 1 231 ? -19.642 -2.141 10.802 1.00 80.56 231 VAL A CA 1
ATOM 1843 C C . VAL A 1 231 ? -19.590 -1.258 9.555 1.00 80.56 231 VAL A C 1
ATOM 1845 O O . VAL A 1 231 ? -18.666 -1.363 8.744 1.00 80.56 231 VAL A O 1
ATOM 1848 N N . THR A 1 232 ? -20.541 -0.334 9.425 1.00 85.50 232 THR A N 1
ATOM 1849 C CA . THR A 1 232 ? -20.583 0.607 8.300 1.00 85.50 232 THR A CA 1
ATOM 1850 C C . THR A 1 232 ? -19.372 1.542 8.292 1.00 85.50 232 THR A C 1
ATOM 1852 O O . THR A 1 232 ? -18.734 1.709 7.249 1.00 85.50 232 THR A O 1
ATOM 1855 N N . LEU A 1 233 ? -19.020 2.120 9.445 1.00 89.69 233 LEU A N 1
ATOM 1856 C CA . LEU A 1 233 ? -17.863 3.012 9.587 1.00 89.69 233 LEU A CA 1
ATOM 1857 C C . LEU A 1 233 ? -16.539 2.290 9.302 1.00 89.69 233 LEU A C 1
ATOM 1859 O O . LEU A 1 233 ? -15.670 2.835 8.614 1.00 89.69 233 LEU A O 1
ATOM 1863 N N . LEU A 1 234 ? -16.394 1.049 9.775 1.00 86.38 234 LEU A N 1
ATOM 1864 C CA . LEU A 1 234 ? -15.227 0.215 9.500 1.00 86.38 234 LEU A CA 1
ATOM 1865 C C . LEU A 1 234 ? -15.117 -0.107 8.008 1.00 86.38 234 LEU A C 1
ATOM 1867 O O . LEU A 1 234 ? -14.050 0.061 7.423 1.00 86.38 234 LEU A O 1
ATOM 1871 N N . SER A 1 235 ? -16.220 -0.502 7.368 1.00 84.31 235 SER A N 1
ATOM 1872 C CA . SER A 1 235 ? -16.221 -0.796 5.934 1.00 84.31 235 SER A CA 1
ATOM 1873 C C . SER A 1 235 ? -15.823 0.416 5.090 1.00 84.31 235 SER A C 1
ATOM 1875 O O . SER A 1 235 ? -15.038 0.270 4.154 1.00 84.31 235 SER A O 1
ATOM 1877 N N . ASN A 1 236 ? -16.340 1.603 5.407 1.00 89.75 236 ASN A N 1
ATOM 1878 C CA . ASN A 1 236 ? -15.985 2.837 4.703 1.00 89.75 236 ASN A CA 1
ATOM 1879 C C . ASN A 1 236 ? -14.499 3.186 4.906 1.00 89.75 236 ASN A C 1
ATOM 1881 O O . ASN A 1 236 ? -13.814 3.580 3.964 1.00 89.75 236 ASN A O 1
ATOM 1885 N N . THR A 1 237 ? -13.994 2.989 6.127 1.00 90.50 237 THR A N 1
ATOM 1886 C CA . THR A 1 237 ? -12.584 3.190 6.490 1.00 90.50 237 THR A CA 1
ATOM 1887 C C . THR A 1 237 ? -11.666 2.278 5.673 1.00 90.50 237 THR A C 1
ATOM 1889 O O . THR A 1 237 ? -10.694 2.746 5.080 1.00 90.50 237 THR A O 1
ATOM 1892 N N . LEU A 1 238 ? -11.998 0.985 5.587 1.00 87.88 238 LEU A N 1
ATOM 1893 C CA . LEU A 1 238 ? -11.256 0.012 4.784 1.00 87.88 238 LEU A CA 1
ATOM 1894 C C . LEU A 1 238 ? -11.283 0.377 3.298 1.00 87.88 238 LEU A C 1
ATOM 1896 O O . LEU A 1 238 ? -10.234 0.362 2.660 1.00 87.88 238 LEU A O 1
ATOM 1900 N N . SER A 1 239 ? -12.442 0.768 2.759 1.00 88.88 239 SER A N 1
ATOM 1901 C CA . SER A 1 239 ? -12.555 1.211 1.363 1.00 88.88 239 SER A CA 1
ATOM 1902 C C . SER A 1 239 ? -11.648 2.409 1.071 1.00 88.88 239 SER A C 1
ATOM 1904 O O . SER A 1 239 ? -10.929 2.396 0.075 1.00 88.88 239 SER A O 1
ATOM 1906 N N . ALA A 1 240 ? -11.624 3.417 1.950 1.00 92.12 240 ALA A N 1
ATOM 1907 C CA . ALA A 1 240 ? -10.760 4.586 1.785 1.00 92.12 240 ALA A CA 1
ATOM 1908 C C . ALA A 1 240 ? -9.266 4.210 1.781 1.00 92.12 240 ALA A C 1
ATOM 1910 O O . ALA A 1 240 ? -8.490 4.744 0.989 1.00 92.12 240 ALA A O 1
ATOM 1911 N N . MET A 1 241 ? -8.858 3.250 2.619 1.00 90.62 241 MET A N 1
ATOM 1912 C CA . MET A 1 241 ? -7.486 2.727 2.622 1.00 90.62 241 MET A CA 1
ATOM 1913 C C . MET A 1 241 ? -7.148 1.958 1.347 1.00 90.62 241 MET A C 1
ATOM 1915 O O . MET A 1 241 ? -6.047 2.117 0.821 1.00 90.62 241 MET A O 1
ATOM 1919 N N . GLN A 1 242 ? -8.077 1.141 0.838 1.00 90.44 242 GLN A N 1
ATOM 1920 C CA . GLN A 1 242 ? -7.887 0.441 -0.434 1.00 90.44 242 GLN A CA 1
ATOM 1921 C C . GLN A 1 242 ? -7.684 1.436 -1.577 1.00 90.44 242 GLN A C 1
ATOM 1923 O O . GLN A 1 242 ? -6.736 1.289 -2.346 1.00 90.44 242 GLN A O 1
ATOM 1928 N N . ASP A 1 243 ? -8.515 2.478 -1.636 1.00 92.19 243 ASP A N 1
ATOM 1929 C CA . ASP A 1 243 ? -8.412 3.531 -2.645 1.00 92.19 243 ASP A CA 1
ATOM 1930 C C . ASP A 1 243 ? -7.074 4.269 -2.570 1.00 92.19 243 ASP A C 1
ATOM 1932 O O . ASP A 1 243 ? -6.392 4.400 -3.585 1.00 92.19 243 ASP A O 1
ATOM 1936 N N . ALA A 1 244 ? -6.636 4.657 -1.371 1.00 93.12 244 ALA A N 1
ATOM 1937 C CA . ALA A 1 244 ? -5.345 5.314 -1.182 1.00 93.12 244 ALA A CA 1
ATOM 1938 C C . ALA A 1 244 ? -4.156 4.418 -1.580 1.00 93.12 244 ALA A C 1
ATOM 1940 O O . ALA A 1 244 ? -3.185 4.897 -2.164 1.00 93.12 244 ALA A O 1
ATOM 1941 N N . LEU A 1 245 ? -4.213 3.115 -1.280 1.00 91.56 245 LEU A N 1
ATOM 1942 C CA . LEU A 1 245 ? -3.172 2.154 -1.663 1.00 91.56 245 LEU A CA 1
ATOM 1943 C C . LEU A 1 245 ? -3.108 1.964 -3.183 1.00 91.56 245 LEU A C 1
ATOM 1945 O O . LEU A 1 245 ? -2.013 1.952 -3.748 1.00 91.56 245 LEU A O 1
ATOM 1949 N N . ILE A 1 246 ? -4.265 1.854 -3.839 1.00 92.00 246 ILE A N 1
ATOM 1950 C CA . ILE A 1 246 ? -4.369 1.739 -5.298 1.00 92.00 246 ILE A CA 1
ATOM 1951 C C . ILE A 1 246 ? -3.852 3.017 -5.969 1.00 92.00 246 ILE A C 1
ATOM 1953 O O . ILE A 1 246 ? -3.041 2.929 -6.889 1.00 92.00 246 ILE A O 1
ATOM 1957 N N . GLU A 1 247 ? -4.260 4.193 -5.484 1.00 92.88 247 GLU A N 1
ATOM 1958 C CA . GLU A 1 247 ? -3.778 5.494 -5.965 1.00 92.88 247 GLU A CA 1
ATOM 1959 C C . GLU A 1 247 ? -2.254 5.605 -5.815 1.00 92.88 247 GLU A C 1
ATOM 1961 O O . GLU A 1 247 ? -1.552 5.897 -6.781 1.00 92.88 247 GLU A O 1
ATOM 1966 N N . CYS A 1 248 ? -1.720 5.293 -4.629 1.00 92.69 248 CYS A N 1
ATOM 1967 C CA . CYS A 1 248 ? -0.287 5.350 -4.343 1.00 92.69 248 CYS A CA 1
ATOM 1968 C C . CYS A 1 248 ? 0.530 4.445 -5.281 1.00 92.69 248 CYS A C 1
ATOM 1970 O O . CYS A 1 248 ? 1.560 4.869 -5.811 1.00 92.69 248 CYS A O 1
ATOM 1972 N N . ALA A 1 249 ? 0.053 3.221 -5.527 1.00 91.88 249 ALA A N 1
ATOM 1973 C CA . ALA A 1 249 ? 0.688 2.295 -6.459 1.00 91.88 249 ALA A CA 1
ATOM 1974 C C . ALA A 1 249 ? 0.576 2.759 -7.923 1.00 91.88 249 ALA A C 1
ATOM 1976 O O . ALA A 1 249 ? 1.519 2.571 -8.690 1.00 91.88 249 ALA A O 1
ATOM 1977 N N . GLY A 1 250 ? -0.546 3.372 -8.316 1.00 91.62 250 GLY A N 1
ATOM 1978 C CA . GLY A 1 250 ? -0.763 3.905 -9.665 1.00 91.62 250 GLY A CA 1
ATOM 1979 C C . GLY A 1 250 ? 0.100 5.129 -9.991 1.00 91.62 250 GLY A C 1
ATOM 1980 O O . GLY A 1 250 ? 0.577 5.264 -11.118 1.00 91.62 250 GLY A O 1
ATOM 1981 N N . ASP A 1 251 ? 0.375 5.967 -8.991 1.00 94.25 251 ASP A N 1
ATOM 1982 C CA . ASP A 1 251 ? 1.175 7.195 -9.103 1.00 94.25 251 ASP A CA 1
ATOM 1983 C C . ASP A 1 251 ? 2.700 6.956 -9.033 1.00 94.25 251 ASP A C 1
ATOM 1985 O O . ASP A 1 251 ? 3.479 7.905 -8.897 1.00 94.25 251 ASP A O 1
ATOM 1989 N N . PHE A 1 252 ? 3.170 5.708 -9.127 1.00 93.31 252 PHE A N 1
ATOM 1990 C CA . PHE A 1 252 ? 4.581 5.370 -8.907 1.00 93.31 252 PHE A CA 1
ATOM 1991 C C . PHE A 1 252 ? 5.560 6.176 -9.783 1.00 93.31 252 PHE A C 1
ATOM 1993 O O . PHE A 1 252 ? 6.623 6.550 -9.297 1.00 93.31 252 PHE A O 1
ATOM 2000 N N . GLU A 1 253 ? 5.223 6.499 -11.042 1.00 94.44 253 GLU A N 1
ATOM 2001 C CA . GLU A 1 253 ? 6.112 7.270 -11.933 1.00 94.44 253 GLU A CA 1
ATOM 2002 C C . GLU A 1 253 ? 6.343 8.695 -11.412 1.00 94.44 253 GLU A C 1
ATOM 2004 O O . GLU A 1 253 ? 7.468 9.197 -11.431 1.00 94.44 253 GLU A O 1
ATOM 2009 N N . LYS A 1 254 ? 5.294 9.332 -10.880 1.00 95.88 254 LYS A N 1
ATOM 2010 C CA . LYS A 1 254 ? 5.363 10.664 -10.258 1.00 95.88 254 LYS A CA 1
ATOM 2011 C C . LYS A 1 254 ? 6.249 10.642 -9.016 1.00 95.88 254 LYS A C 1
ATOM 2013 O O . LYS A 1 254 ? 7.015 11.579 -8.787 1.00 95.88 254 LYS A O 1
ATOM 2018 N N . TRP A 1 255 ? 6.149 9.590 -8.210 1.00 95.50 255 TRP A N 1
ATOM 2019 C CA . TRP A 1 255 ? 6.953 9.436 -6.999 1.00 95.50 255 TRP A CA 1
ATOM 2020 C C . TRP A 1 255 ? 8.410 9.084 -7.310 1.00 95.50 255 TRP A C 1
ATOM 2022 O O . TRP A 1 255 ? 9.312 9.703 -6.749 1.00 95.50 255 TRP A O 1
ATOM 2032 N N . ALA A 1 256 ? 8.649 8.189 -8.271 1.00 96.00 256 ALA A N 1
ATOM 2033 C CA . ALA A 1 256 ? 9.983 7.848 -8.753 1.00 96.00 256 ALA A CA 1
ATOM 2034 C C . ALA A 1 256 ? 10.703 9.063 -9.361 1.00 96.00 256 ALA A C 1
ATOM 2036 O O . ALA A 1 256 ? 11.877 9.284 -9.069 1.00 96.00 256 ALA A O 1
ATOM 2037 N N . TYR A 1 257 ? 9.990 9.897 -10.129 1.00 96.50 257 TYR A N 1
ATOM 2038 C CA . TYR A 1 257 ? 10.507 11.176 -10.626 1.00 96.50 257 TYR A CA 1
ATOM 2039 C C . TYR A 1 257 ? 10.977 12.078 -9.478 1.00 96.50 257 TYR A C 1
ATOM 2041 O O . TYR A 1 257 ? 12.107 12.564 -9.490 1.00 96.50 257 TYR A O 1
ATOM 2049 N N . LYS A 1 258 ? 10.132 12.290 -8.459 1.00 95.06 258 LYS A N 1
ATOM 2050 C CA . LYS A 1 258 ? 10.465 13.157 -7.316 1.00 95.06 258 LYS A CA 1
ATOM 2051 C C . LYS A 1 258 ? 11.675 12.649 -6.535 1.00 95.06 258 LYS A C 1
ATOM 2053 O O . LYS A 1 258 ? 12.544 13.448 -6.186 1.00 95.06 258 LYS A O 1
ATOM 2058 N N . ASP A 1 259 ? 11.733 11.345 -6.279 1.00 95.19 259 ASP A N 1
ATOM 2059 C CA . ASP A 1 259 ? 12.847 10.722 -5.564 1.00 95.19 259 ASP A CA 1
ATOM 2060 C C . ASP A 1 259 ? 14.158 10.865 -6.343 1.00 95.19 259 ASP A C 1
ATOM 2062 O O . ASP A 1 259 ? 15.177 11.264 -5.781 1.00 95.19 259 ASP A O 1
ATOM 2066 N N . ALA A 1 260 ? 14.126 10.621 -7.653 1.00 95.19 260 ALA A N 1
ATOM 2067 C CA . ALA A 1 260 ? 15.305 10.740 -8.494 1.00 95.19 260 ALA A CA 1
ATOM 2068 C C . ALA A 1 260 ? 15.782 12.193 -8.653 1.00 95.19 260 ALA A C 1
ATOM 2070 O O . ALA A 1 260 ? 16.985 12.442 -8.620 1.00 95.19 260 ALA A O 1
ATOM 2071 N N . VAL A 1 261 ? 14.869 13.171 -8.739 1.00 94.62 261 VAL A N 1
ATOM 2072 C CA . VAL A 1 261 ? 15.226 14.602 -8.701 1.00 94.62 261 VAL A CA 1
ATOM 2073 C C . VAL A 1 261 ? 15.884 14.966 -7.373 1.00 94.62 261 VAL A C 1
ATOM 2075 O O . VAL A 1 261 ? 16.859 15.716 -7.365 1.00 94.62 261 VAL A O 1
ATOM 2078 N N . LYS A 1 262 ? 15.373 14.454 -6.247 1.00 93.50 262 LYS A N 1
ATOM 2079 C CA . LYS A 1 262 ? 15.972 14.698 -4.930 1.00 93.50 262 LYS A CA 1
ATOM 2080 C C . LYS A 1 262 ? 17.398 14.144 -4.872 1.00 93.50 262 LYS A C 1
ATOM 2082 O O . LYS A 1 262 ? 18.315 14.906 -4.590 1.00 93.50 262 LYS A O 1
ATOM 2087 N N . LEU A 1 263 ? 17.581 12.867 -5.209 1.00 94.25 263 LEU A N 1
ATOM 2088 C CA . LEU A 1 263 ? 18.893 12.209 -5.210 1.00 94.25 263 LEU A CA 1
ATOM 2089 C C . LEU A 1 263 ? 19.870 12.865 -6.197 1.00 94.25 263 LEU A C 1
ATOM 2091 O O . LEU A 1 263 ? 21.036 13.054 -5.880 1.00 94.25 263 LEU A O 1
ATOM 2095 N N . GLY A 1 264 ? 19.398 13.287 -7.372 1.00 92.31 264 GLY A N 1
ATOM 2096 C CA . GLY A 1 264 ? 20.233 13.968 -8.364 1.00 92.31 264 GLY A CA 1
ATOM 2097 C C . GLY A 1 264 ? 20.651 15.391 -7.983 1.00 92.31 264 GLY A C 1
ATOM 2098 O O . GLY A 1 264 ? 21.610 15.915 -8.546 1.00 92.31 264 GLY A O 1
ATOM 2099 N N . ARG A 1 265 ? 19.977 16.031 -7.019 1.00 90.75 265 ARG A N 1
ATOM 2100 C CA . ARG A 1 265 ? 20.412 17.321 -6.452 1.00 90.75 265 ARG A CA 1
ATOM 2101 C C . ARG A 1 265 ? 21.486 17.161 -5.378 1.00 90.75 265 ARG A C 1
ATOM 2103 O O . ARG A 1 265 ? 22.192 18.123 -5.093 1.00 90.75 265 ARG A O 1
ATOM 2110 N N . GLU A 1 266 ? 21.605 15.980 -4.781 1.00 90.12 266 GLU A N 1
ATOM 2111 C CA . GLU A 1 266 ? 22.654 15.677 -3.812 1.00 90.12 266 GLU A CA 1
ATOM 2112 C C . GLU A 1 266 ? 24.000 15.481 -4.530 1.00 90.12 266 GLU A C 1
ATOM 2114 O O . GLU A 1 266 ? 24.063 15.133 -5.711 1.00 90.12 266 GLU A O 1
ATOM 2119 N N . ARG A 1 267 ? 25.113 15.743 -3.836 1.00 87.06 267 ARG A N 1
ATOM 2120 C CA . ARG A 1 267 ? 26.450 15.596 -4.425 1.00 87.06 267 ARG A CA 1
ATOM 2121 C C . ARG A 1 267 ? 26.758 14.111 -4.634 1.00 87.06 267 ARG A C 1
ATOM 2123 O O . ARG A 1 267 ? 26.859 13.367 -3.664 1.00 87.06 267 ARG A O 1
ATOM 2130 N N . PHE A 1 268 ? 26.997 13.706 -5.878 1.00 87.69 268 PHE A N 1
ATOM 2131 C CA . PHE A 1 268 ? 27.424 12.353 -6.237 1.00 87.69 268 PHE A CA 1
ATOM 2132 C C . PHE A 1 268 ? 28.836 12.359 -6.836 1.00 87.69 268 PHE A C 1
ATOM 2134 O O . PHE A 1 268 ? 29.278 13.345 -7.421 1.00 87.69 268 PHE A O 1
ATOM 2141 N N . SER A 1 269 ? 29.570 11.256 -6.666 1.00 86.06 269 SER A N 1
ATOM 2142 C CA . SER A 1 269 ? 30.966 11.136 -7.120 1.00 86.06 269 SER A CA 1
ATOM 2143 C C . SER A 1 269 ? 31.109 10.781 -8.601 1.00 86.06 269 SER A C 1
ATOM 2145 O O . SER A 1 269 ? 32.162 11.014 -9.184 1.00 86.06 269 SER A O 1
ATOM 2147 N N . SER A 1 270 ? 30.079 10.183 -9.207 1.00 89.44 270 SER A N 1
ATOM 2148 C CA . SER A 1 270 ? 30.059 9.795 -10.622 1.00 89.44 270 SER A CA 1
ATOM 2149 C C . SER A 1 270 ? 28.635 9.516 -11.108 1.00 89.44 270 SER A C 1
ATOM 2151 O O . SER A 1 270 ? 27.757 9.179 -10.307 1.00 89.44 270 SER A O 1
ATOM 2153 N N . SER A 1 271 ? 28.432 9.556 -12.429 1.00 89.06 271 SER A N 1
ATOM 2154 C CA . SER A 1 271 ? 27.183 9.156 -13.094 1.00 89.06 271 SER A CA 1
ATOM 2155 C C . SER A 1 271 ? 26.761 7.729 -12.719 1.00 89.06 271 SER A C 1
ATOM 2157 O O . SER A 1 271 ? 25.574 7.462 -12.527 1.00 89.06 271 SER A O 1
ATOM 2159 N N . GLY A 1 272 ? 27.724 6.814 -12.543 1.00 91.44 272 GLY A N 1
ATOM 2160 C CA . GLY A 1 272 ? 27.462 5.436 -12.114 1.00 91.44 272 GLY A CA 1
ATOM 2161 C C . GLY A 1 272 ? 26.979 5.327 -10.672 1.00 91.44 272 GLY A C 1
ATOM 2162 O O . GLY A 1 272 ? 26.047 4.570 -10.397 1.00 91.44 272 GLY A O 1
ATOM 2163 N N . LYS A 1 273 ? 27.553 6.122 -9.760 1.00 92.44 273 LYS A N 1
ATOM 2164 C CA . LYS A 1 273 ? 27.095 6.175 -8.366 1.00 92.44 273 LYS A CA 1
ATOM 2165 C C . LYS A 1 273 ? 25.665 6.706 -8.281 1.00 92.44 273 LYS A C 1
ATOM 2167 O O . LYS A 1 273 ? 24.827 6.046 -7.674 1.00 92.44 273 LYS A O 1
ATOM 2172 N N . LEU A 1 274 ? 25.367 7.807 -8.975 1.00 94.44 274 LEU A N 1
ATOM 2173 C CA . LEU A 1 274 ? 24.007 8.348 -9.061 1.00 94.44 274 LEU A CA 1
ATOM 2174 C C . LEU A 1 274 ? 23.011 7.304 -9.588 1.00 94.44 274 LEU A C 1
ATOM 2176 O O . LEU A 1 274 ? 21.958 7.095 -8.988 1.00 94.44 274 LEU A O 1
ATOM 2180 N N . ALA A 1 275 ? 23.351 6.624 -10.688 1.00 95.25 275 ALA A N 1
ATOM 2181 C CA . ALA A 1 275 ? 22.479 5.616 -11.283 1.00 95.25 275 ALA A CA 1
ATOM 2182 C C . ALA A 1 275 ? 22.179 4.473 -10.298 1.00 95.25 275 ALA A C 1
ATOM 2184 O O . ALA A 1 275 ? 21.028 4.057 -10.148 1.00 95.25 275 ALA A O 1
ATOM 2185 N N . SER A 1 276 ? 23.214 3.989 -9.602 1.00 95.44 276 SER A N 1
ATOM 2186 C CA . SER A 1 276 ? 23.094 2.933 -8.594 1.00 95.44 276 SER A CA 1
ATOM 2187 C C . SER A 1 276 ? 22.246 3.363 -7.398 1.00 95.44 276 SER A C 1
ATOM 2189 O O . SER A 1 276 ? 21.425 2.574 -6.932 1.00 95.44 276 SER A O 1
ATOM 2191 N N . ASP A 1 277 ? 22.420 4.592 -6.911 1.00 95.44 277 ASP A N 1
ATOM 2192 C CA . ASP A 1 277 ? 21.690 5.105 -5.748 1.00 95.44 277 ASP A CA 1
ATOM 2193 C C . ASP A 1 277 ? 20.200 5.275 -6.060 1.00 95.44 277 ASP A C 1
ATOM 2195 O O . ASP A 1 277 ? 19.354 4.820 -5.289 1.00 95.44 277 ASP A O 1
ATOM 2199 N N . ILE A 1 278 ? 19.871 5.816 -7.240 1.00 96.75 278 ILE A N 1
ATOM 2200 C CA . ILE A 1 278 ? 18.484 5.892 -7.720 1.00 96.75 278 ILE A CA 1
ATOM 2201 C C . ILE A 1 278 ? 17.884 4.488 -7.839 1.00 96.75 278 ILE A C 1
ATOM 2203 O O . ILE A 1 278 ? 16.792 4.250 -7.324 1.00 96.75 278 ILE A O 1
ATOM 2207 N N . LYS A 1 279 ? 18.584 3.537 -8.478 1.00 96.06 279 LYS A N 1
ATOM 2208 C CA . LYS A 1 279 ? 18.082 2.160 -8.622 1.00 96.06 279 LYS A CA 1
ATOM 2209 C C . LYS A 1 279 ? 17.779 1.537 -7.261 1.00 96.06 279 LYS A C 1
ATOM 2211 O O . LYS A 1 279 ? 16.682 1.021 -7.064 1.00 96.06 279 LYS A O 1
ATOM 2216 N N . HIS A 1 280 ? 18.737 1.591 -6.338 1.00 95.19 280 HIS A N 1
ATOM 2217 C CA . HIS A 1 280 ? 18.602 0.971 -5.024 1.00 95.19 280 HIS A CA 1
ATOM 2218 C C . HIS A 1 280 ? 17.428 1.564 -4.234 1.00 95.19 280 HIS A C 1
ATOM 2220 O O . HIS A 1 280 ? 16.617 0.824 -3.675 1.00 95.19 280 HIS A O 1
ATOM 2226 N N . HIS A 1 281 ? 17.291 2.893 -4.256 1.00 94.06 281 HIS A N 1
ATOM 2227 C CA . HIS A 1 281 ? 16.185 3.597 -3.608 1.00 94.06 281 HIS A CA 1
ATOM 2228 C C . HIS A 1 281 ? 14.820 3.178 -4.179 1.00 94.06 281 HIS A C 1
ATOM 2230 O O . HIS A 1 281 ? 13.905 2.826 -3.431 1.00 94.06 281 HIS A O 1
ATOM 2236 N N . LEU A 1 282 ? 14.684 3.145 -5.509 1.00 94.94 282 LEU A N 1
ATOM 2237 C CA . LEU A 1 282 ? 13.428 2.779 -6.171 1.00 94.94 282 LEU A CA 1
ATOM 2238 C C . LEU A 1 282 ? 13.069 1.295 -6.004 1.00 94.94 282 LEU A C 1
ATOM 2240 O O . LEU A 1 282 ? 11.891 0.972 -5.857 1.00 94.94 282 LEU A O 1
ATOM 2244 N N . GLU A 1 283 ? 14.050 0.387 -5.983 1.00 91.44 283 GLU A N 1
ATOM 2245 C CA . GLU A 1 283 ? 13.820 -1.045 -5.739 1.00 91.44 283 GLU A CA 1
ATOM 2246 C C . GLU A 1 283 ? 13.317 -1.332 -4.320 1.00 91.44 283 GLU A C 1
ATOM 2248 O O . GLU A 1 283 ? 12.503 -2.242 -4.135 1.00 91.44 283 GLU A O 1
ATOM 2253 N N . GLY A 1 284 ? 13.765 -0.558 -3.326 1.00 87.38 284 GLY A N 1
ATOM 2254 C CA . GLY A 1 284 ? 13.263 -0.655 -1.954 1.00 87.38 284 GLY A CA 1
ATOM 2255 C C . GLY A 1 284 ? 11.803 -0.209 -1.827 1.00 87.38 284 GLY A C 1
ATOM 2256 O O . GLY A 1 284 ? 11.013 -0.827 -1.109 1.00 87.38 284 GLY A O 1
ATOM 2257 N N . LYS A 1 285 ? 11.427 0.834 -2.571 1.00 88.69 285 LYS A N 1
ATOM 2258 C CA . LYS A 1 285 ? 10.110 1.477 -2.493 1.00 88.69 285 LYS A CA 1
ATOM 2259 C C . LYS A 1 285 ? 9.048 0.803 -3.364 1.00 88.69 285 LYS A C 1
ATOM 2261 O O . LYS A 1 285 ? 7.953 0.491 -2.898 1.00 88.69 285 LYS A O 1
ATOM 2266 N N . PHE A 1 286 ? 9.390 0.512 -4.615 1.00 90.50 286 PHE A N 1
ATOM 2267 C CA . PHE A 1 286 ? 8.513 -0.096 -5.617 1.00 90.50 286 PHE A CA 1
ATOM 2268 C C . PHE A 1 286 ? 8.975 -1.519 -5.920 1.00 90.50 286 PHE A C 1
ATOM 2270 O O . PHE A 1 286 ? 9.424 -1.847 -7.018 1.00 90.50 286 PHE A O 1
ATOM 2277 N N . HIS A 1 287 ? 8.870 -2.378 -4.910 1.00 86.31 287 HIS A N 1
ATOM 2278 C CA . HIS A 1 287 ? 9.438 -3.729 -4.901 1.00 86.31 287 HIS A CA 1
ATOM 2279 C C . HIS A 1 287 ? 8.907 -4.673 -6.000 1.00 86.31 287 HIS A C 1
ATOM 2281 O O . HIS A 1 287 ? 9.456 -5.762 -6.197 1.00 86.31 287 HIS A O 1
ATOM 2287 N N . TRP A 1 288 ? 7.827 -4.291 -6.684 1.00 88.06 288 TRP A N 1
ATOM 2288 C CA . TRP A 1 288 ? 7.231 -5.020 -7.804 1.00 88.06 288 TRP A CA 1
ATOM 2289 C C . TRP A 1 288 ? 7.864 -4.696 -9.159 1.00 88.06 288 TRP A C 1
ATOM 2291 O O . TRP A 1 288 ? 7.639 -5.437 -10.117 1.00 88.06 288 TRP A O 1
ATOM 2301 N N . PHE A 1 289 ? 8.689 -3.654 -9.239 1.00 90.44 289 PHE A N 1
ATOM 2302 C CA . PHE A 1 289 ? 9.458 -3.325 -10.429 1.00 90.44 289 PHE A CA 1
ATOM 2303 C C . PHE A 1 289 ? 10.922 -3.745 -10.287 1.00 90.44 289 PHE A C 1
ATOM 2305 O O . PHE A 1 289 ? 11.517 -3.752 -9.208 1.00 90.44 289 PHE A O 1
ATOM 2312 N N . LYS A 1 290 ? 11.499 -4.118 -11.424 1.00 90.75 290 LYS A N 1
ATOM 2313 C CA . LYS A 1 290 ? 12.928 -4.081 -11.692 1.00 90.75 290 LYS A CA 1
ATOM 2314 C C . LYS A 1 290 ? 13.223 -2.746 -12.369 1.00 90.75 290 LYS A C 1
ATOM 2316 O O . LYS A 1 290 ? 12.540 -2.388 -13.331 1.00 90.75 290 LYS A O 1
ATOM 2321 N N . TRP A 1 291 ? 14.240 -2.048 -11.880 1.00 94.25 291 TRP A N 1
ATOM 2322 C CA . TRP A 1 291 ? 14.585 -0.705 -12.331 1.00 94.25 291 TRP A CA 1
ATOM 2323 C C . TRP A 1 291 ? 15.917 -0.704 -13.071 1.00 94.25 291 TRP A C 1
ATOM 2325 O O . TRP A 1 291 ? 16.921 -1.198 -12.561 1.00 94.25 291 TRP A O 1
ATOM 2335 N N . VAL A 1 292 ? 15.928 -0.098 -14.255 1.00 95.12 292 VAL A N 1
ATOM 2336 C CA . VAL A 1 292 ? 17.148 0.226 -14.993 1.00 95.12 292 VAL A CA 1
ATOM 2337 C C . VAL A 1 292 ? 17.310 1.735 -14.978 1.00 95.12 292 VAL A C 1
ATOM 2339 O O . VAL A 1 292 ? 16.378 2.468 -15.300 1.00 95.12 292 VAL A O 1
ATOM 2342 N N . VAL A 1 293 ? 18.499 2.191 -14.602 1.00 97.00 293 VAL A N 1
ATOM 2343 C CA . VAL A 1 293 ? 18.838 3.611 -14.565 1.00 97.00 293 VAL A CA 1
ATOM 2344 C C . VAL A 1 293 ? 20.029 3.826 -15.477 1.00 97.00 293 VAL A C 1
ATOM 2346 O O . VAL A 1 293 ? 21.050 3.148 -15.341 1.00 97.00 293 VAL A O 1
ATOM 2349 N N . ILE A 1 294 ? 19.866 4.748 -16.416 1.00 95.06 294 ILE A N 1
ATOM 2350 C CA . ILE A 1 294 ? 20.900 5.180 -17.348 1.00 95.06 294 ILE A CA 1
ATOM 2351 C C . ILE A 1 294 ? 21.177 6.644 -17.057 1.00 95.06 294 ILE A C 1
ATOM 2353 O O . ILE A 1 294 ? 20.251 7.446 -16.997 1.00 95.06 294 ILE A O 1
ATOM 2357 N N . THR A 1 295 ? 22.443 6.985 -16.881 1.00 93.75 295 THR A N 1
ATOM 2358 C CA . THR A 1 295 ? 22.913 8.354 -16.688 1.00 93.75 295 THR A CA 1
ATOM 2359 C C . THR A 1 295 ? 23.911 8.690 -17.784 1.00 93.75 295 THR A C 1
ATOM 2361 O O . THR A 1 295 ? 24.713 7.842 -18.173 1.00 93.75 295 THR A O 1
ATOM 2364 N N . HIS A 1 296 ? 23.860 9.904 -18.314 1.00 90.69 296 HIS A N 1
ATOM 2365 C CA . HIS A 1 296 ? 24.829 10.401 -19.291 1.00 90.69 296 HIS A CA 1
ATOM 2366 C C . HIS A 1 296 ? 24.864 11.926 -19.264 1.00 90.69 296 HIS A C 1
ATOM 2368 O O . HIS A 1 296 ? 23.924 12.554 -18.770 1.00 90.69 296 HIS A O 1
ATOM 2374 N N . SER A 1 297 ? 25.917 12.533 -19.810 1.00 87.00 297 SER A N 1
ATOM 2375 C CA . SER A 1 297 ? 25.919 13.982 -19.980 1.00 87.00 297 SER A CA 1
ATOM 2376 C C . SER A 1 297 ? 24.943 14.437 -21.074 1.00 87.00 297 SER A C 1
ATOM 2378 O O . SER A 1 297 ? 24.689 13.722 -22.048 1.00 87.00 297 SER A O 1
ATOM 2380 N N . ASN A 1 298 ? 24.376 15.634 -20.934 1.00 84.06 298 ASN A N 1
ATOM 2381 C CA . ASN A 1 298 ? 23.501 16.243 -21.938 1.00 84.06 298 ASN A CA 1
ATOM 2382 C C . ASN A 1 298 ? 24.246 16.680 -23.212 1.00 84.06 298 ASN A C 1
ATOM 2384 O O . ASN A 1 298 ? 23.606 16.898 -24.239 1.00 84.06 298 ASN A O 1
ATOM 2388 N N . ASP A 1 299 ? 25.578 16.762 -23.167 1.00 81.62 299 ASP A N 1
ATOM 2389 C CA . ASP A 1 299 ? 26.455 17.006 -24.319 1.00 81.62 299 ASP A CA 1
ATOM 2390 C C . ASP A 1 299 ? 26.957 15.709 -24.988 1.00 81.62 299 ASP A C 1
ATOM 2392 O O . ASP A 1 299 ? 27.776 15.754 -25.914 1.00 81.62 299 ASP A O 1
ATOM 2396 N N . ALA A 1 300 ? 26.447 14.545 -24.563 1.00 78.12 300 ALA A N 1
ATOM 2397 C CA . ALA A 1 300 ? 26.824 13.253 -25.119 1.00 78.12 300 ALA A CA 1
ATOM 2398 C C . ALA A 1 300 ? 26.559 13.195 -26.637 1.00 78.12 300 ALA A C 1
ATOM 2400 O O . ALA A 1 300 ? 25.423 13.226 -27.121 1.00 78.12 300 ALA A O 1
ATOM 2401 N N . LYS A 1 301 ? 27.641 13.085 -27.418 1.00 70.94 301 LYS A N 1
ATOM 2402 C CA . LYS A 1 301 ? 27.580 13.112 -28.886 1.00 70.94 301 LYS A CA 1
ATOM 2403 C C . LYS A 1 301 ? 26.804 11.921 -29.448 1.00 70.94 301 LYS A C 1
ATOM 2405 O O . LYS A 1 301 ? 27.156 10.758 -29.224 1.00 70.94 301 LYS A O 1
ATOM 2410 N N . ASN A 1 302 ? 25.814 12.231 -30.287 1.00 73.12 302 ASN A N 1
ATOM 2411 C CA . ASN A 1 302 ? 24.931 11.259 -30.936 1.00 73.12 302 ASN A CA 1
ATOM 2412 C C . ASN A 1 302 ? 24.227 10.322 -29.937 1.00 73.12 302 ASN A C 1
ATOM 2414 O O . ASN A 1 302 ? 23.939 9.167 -30.270 1.00 73.12 302 ASN A O 1
ATOM 2418 N N . GLU A 1 303 ? 23.969 10.805 -28.721 1.00 83.00 303 GLU A N 1
ATOM 2419 C CA . GLU A 1 303 ? 23.048 10.149 -27.802 1.00 83.00 303 GLU A CA 1
ATOM 2420 C C . GLU A 1 303 ? 21.642 10.133 -28.420 1.00 83.00 303 GLU A C 1
ATOM 2422 O O . GLU A 1 303 ? 21.215 11.078 -29.095 1.00 83.00 303 GLU A O 1
ATOM 2427 N N . PHE A 1 304 ? 20.959 9.001 -28.291 1.00 86.69 304 PHE A N 1
ATOM 2428 C CA . PHE A 1 304 ? 19.580 8.861 -28.718 1.00 86.69 304 PHE A CA 1
ATOM 2429 C C . PHE A 1 304 ? 18.852 7.802 -27.893 1.00 86.69 304 PHE A C 1
ATOM 2431 O O . PHE A 1 304 ? 19.295 6.653 -27.793 1.00 86.69 304 PHE A O 1
ATOM 2438 N N . THR A 1 305 ? 17.656 8.167 -27.430 1.00 90.25 305 THR A N 1
ATOM 2439 C CA . THR A 1 305 ? 16.713 7.257 -26.786 1.00 90.25 305 THR A CA 1
ATOM 2440 C C . THR A 1 305 ? 15.431 7.066 -27.592 1.00 90.25 305 THR A C 1
ATOM 2442 O O . THR A 1 305 ? 14.944 7.979 -28.261 1.00 90.25 305 THR A O 1
ATOM 2445 N N . PHE A 1 306 ? 14.848 5.872 -27.499 1.00 90.00 306 PHE A N 1
ATOM 2446 C CA . PHE A 1 306 ? 13.518 5.562 -28.025 1.00 90.00 306 PHE A CA 1
ATOM 2447 C C . PHE A 1 306 ? 12.727 4.729 -27.019 1.00 90.00 306 PHE A C 1
ATOM 2449 O O . PHE A 1 306 ? 13.279 3.845 -26.370 1.00 90.00 306 PHE A O 1
ATOM 2456 N N . GLY A 1 307 ? 11.419 4.967 -26.928 1.00 88.06 307 GLY A N 1
ATOM 2457 C CA . GLY A 1 307 ? 10.535 4.288 -25.983 1.00 88.06 307 GLY A CA 1
ATOM 2458 C C . GLY A 1 307 ? 10.205 5.147 -24.764 1.00 88.06 307 GLY A C 1
ATOM 2459 O O . GLY A 1 307 ? 10.407 6.360 -24.769 1.00 88.06 307 GLY A O 1
ATOM 2460 N N . ARG A 1 308 ? 9.633 4.523 -23.729 1.00 86.94 308 ARG A N 1
ATOM 2461 C CA . ARG A 1 308 ? 9.143 5.232 -22.539 1.00 86.94 308 ARG A CA 1
ATOM 2462 C C . ARG A 1 308 ? 10.162 5.117 -21.403 1.00 86.94 308 ARG A C 1
ATOM 2464 O O . ARG A 1 308 ? 10.563 4.017 -21.044 1.00 86.94 308 ARG A O 1
ATOM 2471 N N . SER A 1 309 ? 10.540 6.251 -20.825 1.00 93.94 309 SER A N 1
ATOM 2472 C CA . SER A 1 309 ? 11.333 6.342 -19.595 1.00 93.94 309 SER A CA 1
ATOM 2473 C C . SER A 1 309 ? 10.878 7.548 -18.787 1.00 93.94 309 SER A C 1
ATOM 2475 O O . SER A 1 309 ? 10.430 8.537 -19.371 1.00 93.94 309 SER A O 1
ATOM 2477 N N . ILE A 1 310 ? 11.089 7.525 -17.476 1.00 95.56 310 ILE A N 1
ATOM 2478 C CA . ILE A 1 310 ? 11.043 8.738 -16.659 1.00 95.56 310 ILE A CA 1
ATOM 2479 C C . ILE A 1 310 ? 12.382 9.453 -16.877 1.00 95.56 310 ILE A C 1
ATOM 2481 O O . ILE A 1 310 ? 13.418 8.983 -16.404 1.00 95.56 310 ILE A O 1
ATOM 2485 N N . LYS A 1 311 ? 12.364 10.539 -17.656 1.00 94.88 311 LYS A N 1
ATOM 2486 C CA . LYS A 1 311 ? 13.544 11.365 -17.941 1.00 94.88 311 LYS A CA 1
ATOM 2487 C C . LYS A 1 311 ? 13.631 12.509 -16.933 1.00 94.88 311 LYS A C 1
ATOM 2489 O O . LYS A 1 311 ? 12.633 13.194 -16.713 1.00 94.88 311 LYS A O 1
ATOM 2494 N N . ILE A 1 312 ? 14.815 12.731 -16.371 1.00 94.12 312 ILE A N 1
ATOM 2495 C CA . ILE A 1 312 ? 15.118 13.892 -15.529 1.00 94.12 312 ILE A CA 1
ATOM 2496 C C . ILE A 1 312 ? 16.445 14.527 -15.942 1.00 94.12 312 ILE A C 1
ATOM 2498 O O . ILE A 1 312 ? 17.375 13.824 -16.334 1.00 94.12 312 ILE A O 1
ATOM 2502 N N . ASP A 1 313 ? 16.533 15.845 -15.799 1.00 91.81 313 ASP A N 1
ATOM 2503 C CA . ASP A 1 313 ? 17.765 16.612 -15.974 1.00 91.81 313 ASP A CA 1
ATOM 2504 C C . ASP A 1 313 ? 18.227 17.111 -14.594 1.00 91.81 313 ASP A C 1
ATOM 2506 O O . ASP A 1 313 ? 17.449 17.710 -13.842 1.00 91.81 313 ASP A O 1
ATOM 2510 N N . VAL A 1 314 ? 19.476 16.822 -14.221 1.00 89.31 314 VAL A N 1
ATOM 2511 C CA . VAL A 1 314 ? 20.047 17.133 -12.900 1.00 89.31 314 VAL A CA 1
ATOM 2512 C C . VAL A 1 314 ? 21.428 17.778 -13.034 1.00 89.31 314 VAL A C 1
ATOM 2514 O O . VAL A 1 314 ? 22.198 17.458 -13.939 1.00 89.31 314 VAL A O 1
ATOM 2517 N N . GLN A 1 315 ? 21.738 18.716 -12.132 1.00 82.44 315 GLN A N 1
ATOM 2518 C CA . GLN A 1 315 ? 23.016 19.451 -12.082 1.00 82.44 315 GLN A CA 1
ATOM 2519 C C . GLN A 1 315 ? 23.458 20.053 -13.434 1.00 82.44 315 GLN A C 1
ATOM 2521 O O . GLN A 1 315 ? 24.636 20.012 -13.775 1.00 82.44 315 GLN A O 1
ATOM 2526 N N . GLU A 1 316 ? 22.500 20.574 -14.215 1.00 77.44 316 GLU A N 1
ATOM 2527 C CA . GLU A 1 316 ? 22.650 21.243 -15.529 1.00 77.44 316 GLU A CA 1
ATOM 2528 C C . GLU A 1 316 ? 23.269 20.424 -16.671 1.00 77.44 316 GLU A C 1
ATOM 2530 O O . GLU A 1 316 ? 23.063 20.765 -17.835 1.00 77.44 316 GLU A O 1
ATOM 2535 N N . LYS A 1 317 ? 23.995 19.344 -16.374 1.00 84.44 317 LYS A N 1
ATOM 2536 C CA . LYS A 1 317 ? 24.744 18.560 -17.359 1.00 84.44 317 LYS A CA 1
ATOM 2537 C C . LYS A 1 317 ? 24.426 17.078 -17.355 1.00 84.44 317 LYS A C 1
ATOM 2539 O O . LYS A 1 317 ? 24.831 16.405 -18.283 1.00 84.44 317 LYS A O 1
ATOM 2544 N N . THR A 1 318 ? 23.717 16.543 -16.364 1.00 90.31 318 THR A N 1
ATOM 2545 C CA . THR A 1 318 ? 23.437 15.101 -16.297 1.00 90.31 318 THR A CA 1
ATOM 2546 C C . THR A 1 318 ? 21.985 14.814 -16.646 1.00 90.31 318 THR A C 1
ATOM 2548 O O . THR A 1 318 ? 21.069 15.347 -16.026 1.00 90.31 318 THR A O 1
ATOM 2551 N N . VAL A 1 319 ? 21.773 13.922 -17.605 1.00 92.62 319 VAL A N 1
ATOM 2552 C CA . VAL A 1 319 ? 20.468 13.356 -17.943 1.00 92.62 319 VAL A CA 1
ATOM 2553 C C . VAL A 1 319 ? 20.362 11.979 -17.303 1.00 92.62 319 VAL A C 1
ATOM 2555 O O . VAL A 1 319 ? 21.303 11.184 -17.356 1.00 92.62 319 VAL A O 1
ATOM 2558 N N . VAL A 1 320 ? 19.210 11.680 -16.706 1.00 95.25 320 VAL A N 1
ATOM 2559 C CA . VAL A 1 320 ? 18.903 10.356 -16.162 1.00 95.25 320 VAL A CA 1
ATOM 2560 C C . VAL A 1 320 ? 17.635 9.815 -16.807 1.00 95.25 320 VAL A C 1
ATOM 2562 O O . VAL A 1 320 ? 16.588 10.461 -16.796 1.00 95.25 320 VAL A O 1
ATOM 2565 N N . HIS A 1 321 ? 17.724 8.595 -17.321 1.00 96.06 321 HIS A N 1
ATOM 2566 C CA . HIS A 1 321 ? 16.601 7.807 -17.799 1.00 96.06 321 HIS A CA 1
ATOM 2567 C C . HIS A 1 321 ? 16.331 6.668 -16.825 1.00 96.06 321 HIS A C 1
ATOM 2569 O O . HIS A 1 321 ? 17.202 5.839 -16.561 1.00 96.06 321 HIS A O 1
ATOM 2575 N N . ILE A 1 322 ? 15.108 6.617 -16.307 1.00 96.69 322 ILE A N 1
ATOM 2576 C CA . ILE A 1 322 ? 14.650 5.561 -15.408 1.00 96.69 322 ILE A CA 1
ATOM 2577 C C . ILE A 1 322 ? 13.610 4.730 -16.147 1.00 96.69 322 ILE A C 1
ATOM 2579 O O . ILE A 1 322 ? 12.601 5.241 -16.639 1.00 96.69 322 ILE A O 1
ATOM 2583 N N . ILE A 1 323 ? 13.874 3.436 -16.224 1.00 94.81 323 ILE A N 1
ATOM 2584 C CA . ILE A 1 323 ? 13.084 2.458 -16.960 1.00 94.81 323 ILE A CA 1
ATOM 2585 C C . ILE A 1 323 ? 12.629 1.410 -15.950 1.00 94.81 323 ILE A C 1
ATOM 2587 O O . ILE A 1 323 ? 13.415 0.964 -15.110 1.00 94.81 323 ILE A O 1
ATOM 2591 N N . HIS A 1 324 ? 11.367 1.006 -16.028 1.00 92.06 324 HIS A N 1
ATOM 2592 C CA . HIS A 1 324 ? 10.777 0.038 -15.110 1.00 92.06 324 HIS A CA 1
ATOM 2593 C C . HIS A 1 324 ? 10.169 -1.125 -15.879 1.00 92.06 324 HIS A C 1
ATOM 2595 O O . HIS A 1 324 ? 9.651 -0.979 -16.984 1.00 92.06 324 HIS A O 1
ATOM 2601 N N . GLN A 1 325 ? 10.296 -2.315 -15.307 1.00 88.75 325 GLN A N 1
ATOM 2602 C CA . GLN A 1 325 ? 9.741 -3.546 -15.855 1.00 88.75 325 GLN A CA 1
ATOM 2603 C C . GLN A 1 325 ? 9.268 -4.415 -14.696 1.00 88.75 325 GLN A C 1
ATOM 2605 O O . GLN A 1 325 ? 9.879 -4.402 -13.629 1.00 88.75 325 GLN A O 1
ATOM 2610 N N . GLU A 1 326 ? 8.214 -5.205 -14.882 1.00 87.50 326 GLU A N 1
ATOM 2611 C CA . GLU A 1 326 ? 7.727 -6.087 -13.819 1.00 87.50 326 GLU A CA 1
ATOM 2612 C C . GLU A 1 326 ? 8.833 -7.031 -13.314 1.00 87.50 326 GLU A C 1
ATOM 2614 O O . GLU A 1 326 ? 9.499 -7.734 -14.085 1.00 87.50 326 GLU A O 1
ATOM 2619 N N . LYS A 1 327 ? 9.043 -7.062 -11.998 1.00 86.56 327 LYS A N 1
ATOM 2620 C CA . LYS A 1 327 ? 10.068 -7.895 -11.372 1.00 86.56 327 LYS A CA 1
ATOM 2621 C C . LYS A 1 327 ? 9.708 -9.374 -11.504 1.00 86.56 327 LYS A C 1
ATOM 2623 O O . LYS A 1 327 ? 8.603 -9.787 -11.176 1.00 86.56 327 LYS A O 1
ATOM 2628 N N . GLY A 1 328 ? 10.667 -10.184 -11.950 1.00 83.12 328 GLY A N 1
ATOM 2629 C CA . GLY A 1 328 ? 10.463 -11.619 -12.183 1.00 83.12 328 GLY A CA 1
ATOM 2630 C C . GLY A 1 328 ? 9.809 -11.954 -13.527 1.00 83.12 328 GLY A C 1
ATOM 2631 O O . GLY A 1 328 ? 9.674 -13.132 -13.849 1.00 83.12 328 GLY A O 1
ATOM 2632 N N . SER A 1 329 ? 9.447 -10.951 -14.333 1.00 82.12 329 SER A N 1
ATOM 2633 C CA . SER A 1 329 ? 9.117 -11.173 -15.741 1.00 82.12 329 SER A CA 1
ATOM 2634 C C . SER A 1 329 ? 10.389 -11.452 -16.552 1.00 82.12 329 SER A C 1
ATOM 2636 O O . SER A 1 329 ? 11.468 -10.934 -16.245 1.00 82.12 329 SER A O 1
ATOM 2638 N N . THR A 1 330 ? 10.268 -12.268 -17.598 1.00 83.31 330 THR A N 1
ATOM 2639 C CA . THR A 1 330 ? 11.351 -12.582 -18.538 1.00 83.31 330 THR A CA 1
ATOM 2640 C C . THR A 1 330 ? 10.931 -12.213 -19.955 1.00 83.31 330 THR A C 1
ATOM 2642 O O . THR A 1 330 ? 9.745 -12.162 -20.280 1.00 83.31 330 THR A O 1
ATOM 2645 N N . VAL A 1 331 ? 11.910 -11.909 -20.803 1.00 85.62 331 VAL A N 1
ATOM 2646 C CA . VAL A 1 331 ? 11.664 -11.767 -22.241 1.00 85.62 331 VAL A CA 1
ATOM 2647 C C . VAL A 1 331 ? 11.493 -13.169 -22.823 1.00 85.62 331 VAL A C 1
ATOM 2649 O O . VAL A 1 331 ? 12.254 -14.069 -22.467 1.00 85.62 331 VAL A O 1
ATOM 2652 N N . ASP A 1 332 ? 10.511 -13.356 -23.702 1.00 87.00 332 ASP A N 1
ATOM 2653 C CA . ASP A 1 332 ? 10.385 -14.592 -24.475 1.00 87.00 332 ASP A CA 1
ATOM 2654 C C . ASP A 1 332 ? 11.632 -14.789 -25.351 1.00 87.00 332 ASP A C 1
ATOM 2656 O O . ASP A 1 332 ? 12.046 -13.881 -26.078 1.00 87.00 332 ASP A O 1
ATOM 2660 N N . GLN A 1 333 ? 12.250 -15.965 -25.258 1.00 89.25 333 GLN A N 1
ATOM 2661 C CA . GLN A 1 333 ? 13.541 -16.215 -25.893 1.00 89.25 333 GLN A CA 1
ATOM 2662 C C . GLN A 1 333 ? 13.437 -16.215 -27.426 1.00 89.25 333 GLN A C 1
ATOM 2664 O O . GLN A 1 333 ? 14.294 -15.634 -28.088 1.00 89.25 333 GLN A O 1
ATOM 2669 N N . ASN A 1 334 ? 12.347 -16.742 -27.991 1.00 89.06 334 ASN A N 1
ATOM 2670 C CA . ASN A 1 334 ? 12.124 -16.724 -29.437 1.00 89.06 334 ASN A CA 1
ATOM 2671 C C . ASN A 1 334 ? 11.929 -15.291 -29.941 1.00 89.06 334 ASN A C 1
ATOM 2673 O O . ASN A 1 334 ? 12.474 -14.911 -30.977 1.00 89.06 334 ASN A O 1
ATOM 2677 N N . ILE A 1 335 ? 11.175 -14.463 -29.209 1.00 87.56 335 ILE A N 1
ATOM 2678 C CA . ILE A 1 335 ? 11.037 -13.034 -29.521 1.00 87.56 335 ILE A CA 1
ATOM 2679 C C . ILE A 1 335 ? 12.401 -12.350 -29.453 1.00 87.56 335 ILE A C 1
ATOM 2681 O O . ILE A 1 335 ? 12.759 -11.620 -30.377 1.00 87.56 335 ILE A O 1
ATOM 2685 N N . LYS A 1 336 ? 13.173 -12.594 -28.390 1.00 91.19 336 LYS A N 1
ATOM 2686 C CA . LYS A 1 336 ? 14.504 -12.011 -28.209 1.00 91.19 336 LYS A CA 1
ATOM 2687 C C . LYS A 1 336 ? 15.428 -12.350 -29.375 1.00 91.19 336 LYS A C 1
ATOM 2689 O O . LYS A 1 336 ? 16.062 -11.442 -29.910 1.00 91.19 336 LYS A O 1
ATOM 2694 N N . ASP A 1 337 ? 15.476 -13.610 -29.790 1.00 92.19 337 ASP A N 1
ATOM 2695 C CA . ASP A 1 337 ? 16.353 -14.065 -30.870 1.00 92.19 337 ASP A CA 1
ATOM 2696 C C . ASP A 1 337 ? 15.906 -13.526 -32.235 1.00 92.19 337 ASP A C 1
ATOM 2698 O O . ASP A 1 337 ? 16.731 -13.014 -32.994 1.00 92.19 337 ASP A O 1
ATOM 2702 N N . ASN A 1 338 ? 14.597 -13.506 -32.509 1.00 89.50 338 ASN A N 1
ATOM 2703 C CA . ASN A 1 338 ? 14.037 -12.918 -33.732 1.00 89.50 338 ASN A CA 1
ATOM 2704 C C . ASN A 1 338 ? 14.300 -11.407 -33.834 1.00 89.50 338 ASN A C 1
ATOM 2706 O O . ASN A 1 338 ? 14.680 -10.895 -34.894 1.00 89.50 338 ASN A O 1
ATOM 2710 N N . VAL A 1 339 ? 14.106 -10.681 -32.728 1.00 90.94 339 VAL A N 1
ATOM 2711 C CA . VAL A 1 339 ? 14.404 -9.247 -32.642 1.00 90.94 339 VAL A CA 1
ATOM 2712 C C . VAL A 1 339 ? 15.901 -9.026 -32.824 1.00 90.94 339 VAL A C 1
ATOM 2714 O O . VAL A 1 339 ? 16.290 -8.215 -33.658 1.00 90.94 339 VAL A O 1
ATOM 2717 N N . LYS A 1 340 ? 16.749 -9.783 -32.120 1.00 93.12 340 LYS A N 1
ATOM 2718 C CA . LYS A 1 340 ? 18.209 -9.684 -32.229 1.00 93.12 340 LYS A CA 1
ATOM 2719 C C . LYS A 1 340 ? 18.691 -9.895 -33.660 1.00 93.12 340 LYS A C 1
ATOM 2721 O O . LYS A 1 340 ? 19.461 -9.072 -34.146 1.00 93.12 340 LYS A O 1
ATOM 2726 N N . TYR A 1 341 ? 18.215 -10.939 -34.335 1.00 91.50 341 TYR A N 1
ATOM 2727 C CA . TYR A 1 341 ? 18.563 -11.219 -35.727 1.00 91.50 341 TYR A CA 1
ATOM 2728 C C . TYR A 1 341 ? 18.190 -10.051 -36.654 1.00 91.50 341 TYR A C 1
ATOM 2730 O O . TYR A 1 341 ? 19.016 -9.582 -37.438 1.00 91.50 341 TYR A O 1
ATOM 2738 N N . SER A 1 342 ? 16.970 -9.526 -36.508 1.00 89.38 342 SER A N 1
ATOM 2739 C CA . SER A 1 342 ? 16.488 -8.388 -37.304 1.00 89.38 342 SER A CA 1
ATOM 2740 C C . SER A 1 342 ? 17.324 -7.127 -37.059 1.00 89.38 342 SER A C 1
ATOM 2742 O O . SER A 1 342 ? 17.722 -6.449 -38.004 1.00 89.38 342 SER A O 1
ATOM 2744 N N . LEU A 1 343 ? 17.651 -6.842 -35.792 1.00 89.62 343 LEU A N 1
ATOM 2745 C CA . LEU A 1 343 ? 18.493 -5.707 -35.412 1.00 89.62 343 LEU A CA 1
ATOM 2746 C C . LEU A 1 343 ? 19.916 -5.834 -35.977 1.00 89.62 343 LEU A C 1
ATOM 2748 O O . LEU A 1 343 ? 20.469 -4.857 -36.477 1.00 89.62 343 LEU A O 1
ATOM 2752 N N . GLN A 1 344 ? 20.509 -7.030 -35.913 1.00 90.31 344 GLN A N 1
ATOM 2753 C CA . GLN A 1 344 ? 21.858 -7.299 -36.418 1.00 90.31 344 GLN A CA 1
ATOM 2754 C C . GLN A 1 344 ? 21.961 -7.091 -37.929 1.00 90.31 344 GLN A C 1
ATOM 2756 O O . GLN A 1 344 ? 22.928 -6.486 -38.390 1.00 90.31 344 GLN A O 1
ATOM 2761 N N . LYS A 1 345 ? 20.963 -7.550 -38.692 1.00 88.56 345 LYS A N 1
ATOM 2762 C CA . LYS A 1 345 ? 20.919 -7.377 -40.149 1.00 88.56 345 LYS A CA 1
ATOM 2763 C C . LYS A 1 345 ? 20.936 -5.898 -40.548 1.00 88.56 345 LYS A C 1
ATOM 2765 O O . LYS A 1 345 ? 21.730 -5.497 -41.396 1.00 88.56 345 LYS A O 1
ATOM 2770 N N . GLU A 1 346 ? 20.101 -5.084 -39.907 1.00 86.69 346 GLU A N 1
ATOM 2771 C CA . GLU A 1 346 ? 20.034 -3.645 -40.182 1.00 86.69 346 GLU A CA 1
ATOM 2772 C C . GLU A 1 346 ? 21.293 -2.901 -39.719 1.00 86.69 346 GLU A C 1
ATOM 2774 O O . GLU A 1 346 ? 21.800 -2.035 -40.431 1.00 86.69 346 GLU A O 1
ATOM 2779 N N . LEU A 1 347 ? 21.856 -3.256 -38.560 1.00 84.06 347 LEU A N 1
ATOM 2780 C CA . LEU A 1 347 ? 23.100 -2.647 -38.079 1.00 84.06 347 LEU A CA 1
ATOM 2781 C C . LEU A 1 347 ? 24.298 -2.966 -38.977 1.00 84.06 347 LEU A C 1
ATOM 2783 O O . LEU A 1 347 ? 25.109 -2.079 -39.233 1.00 84.06 347 LEU A O 1
ATOM 2787 N N . LEU A 1 348 ? 24.381 -4.187 -39.513 1.00 85.00 348 LEU A N 1
ATOM 2788 C CA . LEU A 1 348 ? 25.406 -4.549 -40.493 1.00 85.00 348 LEU A CA 1
ATOM 2789 C C . LEU A 1 348 ? 25.296 -3.681 -41.754 1.00 85.00 348 LEU A C 1
ATOM 2791 O O . LEU A 1 348 ? 26.298 -3.144 -42.223 1.00 85.00 348 LEU A O 1
ATOM 2795 N N . ASN A 1 349 ? 24.076 -3.487 -42.265 1.00 83.94 349 ASN A N 1
ATOM 2796 C CA . ASN A 1 349 ? 23.822 -2.610 -43.408 1.00 83.94 349 ASN A CA 1
ATOM 2797 C C . ASN A 1 349 ? 24.269 -1.161 -43.124 1.00 83.94 349 ASN A C 1
ATOM 2799 O O . ASN A 1 349 ? 24.895 -0.514 -43.962 1.00 83.94 349 ASN A O 1
ATOM 2803 N N . LEU A 1 350 ? 24.018 -0.651 -41.917 1.00 82.12 350 LEU A N 1
ATOM 2804 C CA . LEU A 1 350 ? 24.449 0.694 -41.515 1.00 82.12 350 LEU A CA 1
ATOM 2805 C C . LEU A 1 350 ? 25.964 0.834 -41.389 1.00 82.12 350 LEU A C 1
ATOM 2807 O O . LEU A 1 350 ? 26.502 1.891 -41.723 1.00 82.12 350 LEU A O 1
ATOM 2811 N N . THR A 1 351 ? 26.646 -0.215 -40.935 1.00 82.31 351 THR A N 1
ATOM 2812 C CA . THR A 1 351 ? 28.109 -0.263 -40.924 1.00 82.31 351 THR A CA 1
ATOM 2813 C C . THR A 1 351 ? 28.668 -0.206 -42.346 1.00 82.31 351 THR A C 1
ATOM 2815 O O . THR A 1 351 ? 29.550 0.610 -42.601 1.00 82.31 351 THR A O 1
ATOM 2818 N N . ILE A 1 352 ? 28.128 -1.002 -43.276 1.00 82.62 352 ILE A N 1
ATOM 2819 C CA . ILE A 1 352 ? 28.586 -1.051 -44.679 1.00 82.62 352 ILE A CA 1
ATOM 2820 C C . ILE A 1 352 ? 28.302 0.268 -45.410 1.00 82.62 352 ILE A C 1
ATOM 2822 O O . ILE A 1 352 ? 29.113 0.728 -46.205 1.00 82.62 352 ILE A O 1
ATOM 2826 N N . THR A 1 353 ? 27.161 0.899 -45.133 1.00 81.00 353 THR A N 1
ATOM 2827 C CA . THR A 1 353 ? 26.748 2.150 -45.794 1.00 81.00 353 THR A CA 1
ATOM 2828 C C . THR A 1 353 ? 27.280 3.412 -45.114 1.00 81.00 353 THR A C 1
ATOM 2830 O O . THR A 1 353 ? 26.991 4.513 -45.575 1.00 81.00 353 THR A O 1
ATOM 2833 N N . HIS A 1 354 ? 28.049 3.281 -44.029 1.00 79.62 354 HIS A N 1
ATOM 2834 C CA . HIS A 1 354 ? 28.560 4.391 -43.219 1.00 79.62 354 HIS A CA 1
ATOM 2835 C C . HIS A 1 354 ? 27.470 5.296 -42.604 1.00 79.62 354 HIS A C 1
ATOM 2837 O O . HIS A 1 354 ? 27.662 6.499 -42.429 1.00 79.62 354 HIS A O 1
ATOM 2843 N N . ARG A 1 355 ? 26.317 4.724 -42.226 1.00 79.69 355 ARG A N 1
ATOM 2844 C CA . ARG A 1 355 ? 25.134 5.461 -41.725 1.00 79.69 355 ARG A CA 1
ATOM 2845 C C . ARG A 1 355 ? 24.801 5.197 -40.252 1.00 79.69 355 ARG A C 1
ATOM 2847 O O . ARG A 1 355 ? 23.692 5.474 -39.809 1.00 79.69 355 ARG A O 1
ATOM 2854 N N . CYS A 1 356 ? 25.759 4.737 -39.440 1.00 78.50 356 CYS A N 1
ATOM 2855 C CA . CYS A 1 356 ? 25.554 4.492 -37.999 1.00 78.50 356 CYS A CA 1
ATOM 2856 C C . CYS A 1 356 ? 24.975 5.705 -37.223 1.00 78.50 356 CYS A C 1
ATOM 2858 O O . CYS A 1 356 ? 24.382 5.528 -36.157 1.00 78.50 356 CYS A O 1
ATOM 2860 N N . GLY A 1 357 ? 25.136 6.934 -37.736 1.00 75.38 357 GLY A N 1
ATOM 2861 C CA . GLY A 1 357 ? 24.590 8.171 -37.165 1.00 75.38 357 GLY A CA 1
ATOM 2862 C C . GLY A 1 357 ? 23.080 8.376 -37.367 1.00 75.38 357 GLY A C 1
ATOM 2863 O O . GLY A 1 357 ? 22.427 8.896 -36.463 1.00 75.38 357 GLY A O 1
ATOM 2864 N N . THR A 1 358 ? 22.503 7.908 -38.482 1.00 77.00 358 THR A N 1
ATOM 2865 C CA . THR A 1 358 ? 21.140 8.277 -38.937 1.00 77.00 358 THR A CA 1
ATOM 2866 C C . THR A 1 358 ? 20.018 7.423 -38.340 1.00 77.00 358 THR A C 1
ATOM 2868 O O . THR A 1 358 ? 18.850 7.600 -38.673 1.00 77.00 358 THR A O 1
ATOM 2871 N N . MET A 1 359 ? 20.345 6.496 -37.431 1.00 75.94 359 MET A N 1
ATOM 2872 C CA . MET A 1 359 ? 19.385 5.516 -36.908 1.00 75.94 359 MET A CA 1
ATOM 2873 C C . MET A 1 359 ? 18.173 6.137 -36.197 1.00 75.94 359 MET A C 1
ATOM 2875 O O . MET A 1 359 ? 17.096 5.547 -36.226 1.00 75.94 359 MET A O 1
ATOM 2879 N N . LYS A 1 360 ? 18.338 7.306 -35.565 1.00 76.38 360 LYS A N 1
ATOM 2880 C CA . LYS A 1 360 ? 17.267 7.987 -34.824 1.00 76.38 360 LYS A CA 1
ATOM 2881 C C . LYS A 1 360 ? 16.036 8.237 -35.701 1.00 76.38 360 LYS A C 1
ATOM 2883 O O . LYS A 1 360 ? 14.926 7.907 -35.293 1.00 76.38 360 LYS A O 1
ATOM 2888 N N . ASP A 1 361 ? 16.251 8.762 -36.902 1.00 76.62 361 ASP A N 1
ATOM 2889 C CA . ASP A 1 361 ? 15.174 9.224 -37.784 1.00 76.62 361 ASP A CA 1
ATOM 2890 C C . ASP A 1 361 ? 14.574 8.085 -38.624 1.00 76.62 361 ASP A C 1
ATOM 2892 O O . ASP A 1 361 ? 13.448 8.169 -39.104 1.00 76.62 361 ASP A O 1
ATOM 2896 N N . GLU A 1 362 ? 15.307 6.978 -38.766 1.00 80.25 362 GLU A N 1
ATOM 2897 C CA . GLU A 1 362 ? 14.947 5.865 -39.649 1.00 80.25 362 GLU A CA 1
ATOM 2898 C C . GLU A 1 362 ? 14.523 4.600 -38.876 1.00 80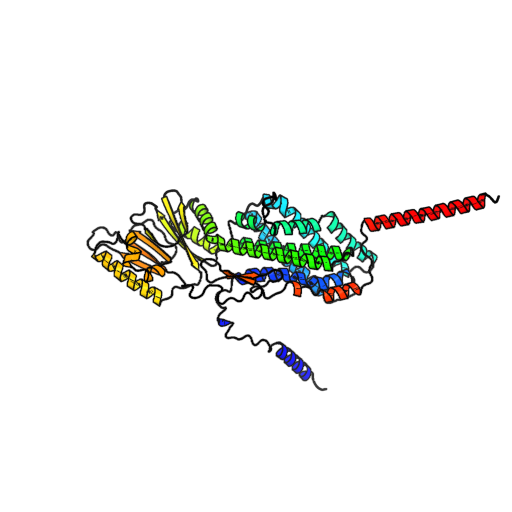.25 362 GLU A C 1
ATOM 2900 O O . GLU A 1 362 ? 14.289 3.556 -39.481 1.00 80.25 362 GLU A O 1
ATOM 2905 N N . LEU A 1 363 ? 14.400 4.673 -37.544 1.00 77.75 363 LEU A N 1
ATOM 2906 C CA . LEU A 1 363 ? 14.174 3.522 -36.663 1.00 77.75 363 LEU A CA 1
ATOM 2907 C C . LEU A 1 363 ? 12.953 2.680 -37.081 1.00 77.75 363 LEU A C 1
ATOM 2909 O O . LEU A 1 363 ? 13.060 1.471 -37.288 1.00 77.75 363 LEU A O 1
ATOM 2913 N N . LEU A 1 364 ? 11.790 3.317 -37.251 1.00 78.38 364 LEU A N 1
ATOM 2914 C CA . LEU A 1 364 ? 10.560 2.618 -37.637 1.00 78.38 364 LEU A CA 1
ATOM 2915 C C . LEU A 1 364 ? 10.638 2.063 -39.064 1.00 78.38 364 LEU A C 1
ATOM 2917 O O . LEU A 1 364 ? 10.181 0.948 -39.307 1.00 78.38 364 LEU A O 1
ATOM 2921 N N . HIS A 1 365 ? 11.227 2.824 -39.989 1.00 82.19 365 HIS A N 1
ATOM 2922 C CA . HIS A 1 365 ? 11.362 2.427 -41.389 1.00 82.19 365 HIS A CA 1
ATOM 2923 C C . HIS A 1 365 ? 12.296 1.220 -41.553 1.00 82.19 365 HIS A C 1
ATOM 2925 O O . HIS A 1 365 ? 11.988 0.311 -42.318 1.00 82.19 365 HIS A O 1
ATOM 2931 N N . ARG A 1 366 ? 13.400 1.184 -40.799 1.00 78.69 366 ARG A N 1
ATOM 2932 C CA . ARG A 1 366 ? 14.428 0.138 -40.892 1.00 78.69 366 ARG A CA 1
ATOM 2933 C C . ARG A 1 366 ? 14.034 -1.151 -40.192 1.00 78.69 366 ARG A C 1
ATOM 2935 O O . ARG A 1 366 ? 14.134 -2.223 -40.772 1.00 78.69 366 ARG A O 1
ATOM 2942 N N . PHE A 1 367 ? 13.578 -1.062 -38.944 1.00 79.94 367 PHE A N 1
ATOM 2943 C CA . PHE A 1 367 ? 13.287 -2.263 -38.156 1.00 79.94 367 PHE A CA 1
ATOM 2944 C C . PHE A 1 367 ? 11.841 -2.754 -38.323 1.00 79.94 367 PHE A C 1
ATOM 2946 O O . PHE A 1 367 ? 11.536 -3.904 -38.006 1.00 79.94 367 PHE A O 1
ATOM 2953 N N . GLY A 1 368 ? 10.947 -1.902 -38.832 1.00 83.44 368 GLY A N 1
ATOM 2954 C CA . GLY A 1 368 ? 9.532 -2.209 -39.011 1.00 83.44 368 GLY A CA 1
ATOM 2955 C C . GLY A 1 368 ? 8.744 -2.257 -37.698 1.00 83.44 368 GLY A C 1
ATOM 2956 O O . GLY A 1 368 ? 9.269 -2.532 -36.616 1.00 83.44 368 GLY A O 1
ATOM 2957 N N . ALA A 1 369 ? 7.430 -2.037 -37.790 1.00 83.38 369 ALA A N 1
ATOM 2958 C CA . ALA A 1 369 ? 6.543 -1.986 -36.622 1.00 83.38 369 ALA A CA 1
ATOM 2959 C C . ALA A 1 369 ? 6.593 -3.266 -35.768 1.00 83.38 369 ALA A C 1
ATOM 2961 O O . ALA A 1 369 ? 6.511 -3.194 -34.544 1.00 83.38 369 ALA A O 1
ATOM 2962 N N . LYS A 1 370 ? 6.787 -4.436 -36.395 1.00 82.50 370 LYS A N 1
ATOM 2963 C CA . LYS A 1 370 ? 6.868 -5.727 -35.696 1.00 82.50 370 LYS A CA 1
ATOM 2964 C C . LYS A 1 370 ? 8.005 -5.745 -34.672 1.00 82.50 370 LYS A C 1
ATOM 2966 O O . LYS A 1 370 ? 7.757 -6.062 -33.517 1.00 82.50 370 LYS A O 1
ATOM 2971 N N . VAL A 1 371 ? 9.223 -5.369 -35.066 1.00 85.31 371 VAL A N 1
ATOM 2972 C CA . VAL A 1 371 ? 10.393 -5.357 -34.169 1.00 85.31 371 VAL A CA 1
ATOM 2973 C C . VAL A 1 371 ? 10.272 -4.234 -33.144 1.00 85.31 371 VAL A C 1
ATOM 2975 O O . VAL A 1 371 ? 10.472 -4.464 -31.952 1.00 85.31 371 VAL A O 1
ATOM 2978 N N . ILE A 1 372 ? 9.878 -3.038 -33.591 1.00 86.50 372 ILE A N 1
ATOM 2979 C CA . ILE A 1 372 ? 9.729 -1.864 -32.723 1.00 86.50 372 ILE A CA 1
ATOM 2980 C C . ILE A 1 372 ? 8.720 -2.103 -31.596 1.00 86.50 372 ILE A C 1
ATOM 2982 O O . ILE A 1 372 ? 8.969 -1.707 -30.459 1.00 86.50 372 ILE A O 1
ATOM 2986 N N . ASN A 1 373 ? 7.626 -2.819 -31.863 1.00 87.19 373 ASN A N 1
ATOM 2987 C CA . ASN A 1 373 ? 6.624 -3.144 -30.849 1.00 87.19 373 ASN A CA 1
ATOM 2988 C C . ASN A 1 373 ? 7.164 -4.025 -29.712 1.00 87.19 373 ASN A C 1
ATOM 2990 O O . ASN A 1 373 ? 6.590 -4.014 -28.623 1.00 87.19 373 ASN A O 1
ATOM 2994 N N . HIS A 1 374 ? 8.260 -4.758 -29.928 1.00 88.81 374 HIS A N 1
ATOM 2995 C CA . HIS A 1 374 ? 8.929 -5.542 -28.887 1.00 88.81 374 HIS A CA 1
ATOM 2996 C C . HIS A 1 374 ? 9.957 -4.731 -28.087 1.00 88.81 374 HIS A C 1
ATOM 2998 O O . HIS A 1 374 ? 10.398 -5.197 -27.037 1.00 88.81 374 HIS A O 1
ATOM 3004 N N . ILE A 1 375 ? 10.323 -3.524 -28.524 1.00 89.50 375 ILE A N 1
ATOM 3005 C CA . ILE A 1 375 ? 11.254 -2.651 -27.804 1.00 89.50 375 ILE A CA 1
ATOM 3006 C C . ILE A 1 375 ? 10.469 -1.862 -26.748 1.00 89.50 375 ILE A C 1
ATOM 3008 O O . ILE A 1 375 ? 9.457 -1.212 -27.025 1.00 89.50 375 ILE A O 1
ATOM 3012 N N . HIS A 1 376 ? 10.913 -1.960 -25.497 1.00 89.94 376 HIS A N 1
ATOM 3013 C CA . HIS A 1 376 ? 10.414 -1.138 -24.398 1.00 89.94 376 HIS A CA 1
ATOM 3014 C C . HIS A 1 376 ? 11.184 0.179 -24.335 1.00 89.94 376 HIS A C 1
ATOM 3016 O O . HIS A 1 376 ? 10.582 1.253 -24.294 1.00 89.94 376 HIS A O 1
ATOM 3022 N N . PHE A 1 377 ? 12.511 0.072 -24.380 1.00 93.31 377 PHE A N 1
ATOM 3023 C CA . PHE A 1 377 ? 13.415 1.206 -24.393 1.00 93.31 377 PHE A CA 1
ATOM 3024 C C . PHE A 1 377 ? 14.676 0.885 -25.197 1.00 93.31 377 PHE A C 1
ATOM 3026 O O . PHE A 1 377 ? 15.157 -0.246 -25.194 1.00 93.31 377 PHE A O 1
ATOM 3033 N N . LEU A 1 378 ? 15.220 1.884 -25.873 1.00 92.81 378 LEU A N 1
ATOM 3034 C CA . LEU A 1 378 ? 16.496 1.838 -26.571 1.00 92.81 378 LEU A CA 1
ATOM 3035 C C . LEU A 1 378 ? 17.321 3.030 -26.110 1.00 92.81 378 LEU A C 1
ATOM 3037 O O . LEU A 1 378 ? 16.814 4.146 -26.096 1.00 92.81 378 LEU A O 1
ATOM 3041 N N . HIS A 1 379 ? 18.586 2.783 -25.795 1.00 92.44 379 HIS A N 1
ATOM 3042 C CA . HIS A 1 379 ? 19.593 3.811 -25.568 1.00 92.44 379 HIS A CA 1
ATOM 3043 C C . HIS A 1 379 ? 20.783 3.576 -26.498 1.00 92.44 379 HIS A C 1
ATOM 3045 O O . HIS A 1 379 ? 21.362 2.485 -26.513 1.00 92.44 379 HIS A O 1
ATOM 3051 N N . ALA A 1 380 ? 21.138 4.591 -27.278 1.00 89.69 380 ALA A N 1
ATOM 3052 C CA . ALA A 1 380 ? 22.245 4.564 -28.216 1.00 89.69 380 ALA A CA 1
ATOM 3053 C C . ALA A 1 380 ? 23.255 5.660 -27.881 1.00 89.69 380 ALA A C 1
ATOM 3055 O O . ALA A 1 380 ? 22.880 6.810 -27.688 1.00 89.69 380 ALA A O 1
ATOM 3056 N N . VAL A 1 381 ? 24.541 5.319 -27.868 1.00 87.19 381 VAL A N 1
ATOM 3057 C CA . VAL A 1 381 ? 25.599 6.223 -27.399 1.00 87.19 381 VAL A CA 1
ATOM 3058 C C . VAL A 1 381 ? 26.927 5.948 -28.098 1.00 87.19 381 VAL A C 1
ATOM 3060 O O . VAL A 1 381 ? 27.262 4.801 -28.398 1.00 87.19 381 VAL A O 1
ATOM 3063 N N . THR A 1 382 ? 27.691 7.001 -28.377 1.00 84.06 382 THR A N 1
ATOM 3064 C CA . THR A 1 382 ? 29.022 6.894 -28.994 1.00 84.06 382 THR A CA 1
ATOM 3065 C C . THR A 1 382 ? 30.088 6.732 -27.918 1.00 84.06 382 THR A C 1
ATOM 3067 O O . THR A 1 382 ? 30.115 7.524 -26.983 1.00 84.06 382 THR A O 1
ATOM 3070 N N . LYS A 1 383 ? 30.991 5.754 -28.051 1.00 78.19 383 LYS A N 1
ATOM 3071 C CA . LYS A 1 383 ? 32.138 5.608 -27.142 1.00 78.19 383 LYS A CA 1
ATOM 3072 C C . LYS A 1 383 ? 33.386 6.369 -27.619 1.00 78.19 383 LYS A C 1
ATOM 3074 O O . LYS A 1 383 ? 33.571 6.499 -28.829 1.00 78.19 383 LYS A O 1
ATOM 3079 N N . PRO A 1 384 ? 34.268 6.803 -26.694 1.00 69.88 384 PRO A N 1
ATOM 3080 C CA . PRO A 1 384 ? 34.086 6.795 -25.237 1.00 69.88 384 PRO A CA 1
ATOM 3081 C C . PRO A 1 384 ? 33.025 7.819 -24.793 1.00 69.88 384 PRO A C 1
ATOM 3083 O O . PRO A 1 384 ? 32.925 8.898 -25.365 1.00 69.88 384 PRO A O 1
ATOM 3086 N N . SER A 1 385 ? 32.239 7.464 -23.777 1.00 72.88 385 SER A N 1
ATOM 3087 C CA . SER A 1 385 ? 31.201 8.311 -23.175 1.00 72.88 385 SER A CA 1
ATOM 3088 C C . SER A 1 385 ? 31.273 8.215 -21.659 1.00 72.88 385 SER A C 1
ATOM 3090 O O . SER A 1 385 ? 31.642 7.169 -21.130 1.00 72.88 385 SER A O 1
ATOM 3092 N N . ASP A 1 386 ? 30.838 9.260 -20.969 1.00 76.94 386 ASP A N 1
ATOM 3093 C CA . ASP A 1 386 ? 30.695 9.328 -19.510 1.00 76.94 386 ASP A CA 1
ATOM 3094 C C . ASP A 1 386 ? 29.403 8.664 -18.991 1.00 76.94 386 ASP A C 1
ATOM 3096 O O . ASP A 1 386 ? 28.985 8.869 -17.847 1.00 76.94 386 ASP A O 1
ATOM 3100 N N . ASN A 1 387 ? 28.752 7.869 -19.843 1.00 85.81 387 ASN A N 1
ATOM 3101 C CA . ASN A 1 387 ? 27.517 7.199 -19.497 1.00 85.81 387 ASN A CA 1
ATOM 3102 C C . ASN A 1 387 ? 27.720 6.119 -18.428 1.00 85.81 387 ASN A C 1
ATOM 3104 O O . ASN A 1 387 ? 28.769 5.483 -18.316 1.00 85.81 387 ASN A O 1
ATOM 3108 N N . ALA A 1 388 ? 26.669 5.870 -17.659 1.00 89.12 388 ALA A N 1
ATOM 3109 C CA . ALA A 1 388 ? 26.588 4.716 -16.790 1.00 89.12 388 ALA A CA 1
ATOM 3110 C C . ALA A 1 388 ? 25.201 4.086 -16.869 1.00 89.12 388 ALA A C 1
ATOM 3112 O O . ALA A 1 388 ? 24.197 4.746 -17.125 1.00 89.12 388 ALA A O 1
ATOM 3113 N N . GLN A 1 389 ? 25.155 2.776 -16.661 1.00 92.00 389 GLN A N 1
ATOM 3114 C CA . GLN A 1 389 ? 23.941 1.980 -16.749 1.00 92.00 389 GLN A CA 1
ATOM 3115 C C . GLN A 1 389 ? 23.993 0.893 -15.678 1.00 92.00 389 GLN A C 1
ATOM 3117 O O . GLN A 1 389 ? 25.004 0.207 -15.540 1.00 92.00 389 GLN A O 1
ATOM 3122 N N . THR A 1 390 ? 22.913 0.736 -14.914 1.00 91.75 390 THR A N 1
ATOM 3123 C CA . THR A 1 390 ? 22.895 -0.171 -13.754 1.00 91.75 390 THR A CA 1
ATOM 3124 C C . THR A 1 390 ? 22.627 -1.637 -14.078 1.00 91.75 390 THR A C 1
ATOM 3126 O O . THR A 1 390 ? 23.003 -2.500 -13.291 1.00 91.75 390 THR A O 1
ATOM 3129 N N . ASP A 1 391 ? 21.968 -1.932 -15.199 1.00 86.06 391 ASP A N 1
ATOM 3130 C CA . ASP A 1 391 ? 21.605 -3.291 -15.616 1.00 86.06 391 ASP A CA 1
ATOM 3131 C C . ASP A 1 391 ? 22.017 -3.555 -17.057 1.00 86.06 391 ASP A C 1
ATOM 3133 O O . ASP A 1 391 ? 22.016 -2.657 -17.891 1.00 86.06 391 ASP A O 1
ATOM 3137 N N . VAL A 1 392 ? 22.317 -4.809 -17.386 1.00 86.19 392 VAL A N 1
ATOM 3138 C CA . VAL A 1 392 ? 22.638 -5.199 -18.763 1.00 86.19 392 VAL A CA 1
ATOM 3139 C C . VAL A 1 392 ? 21.378 -5.133 -19.631 1.00 86.19 392 VAL A C 1
ATOM 3141 O O . VAL A 1 392 ? 20.304 -5.578 -19.223 1.00 86.19 392 VAL A O 1
ATOM 3144 N N . ALA A 1 393 ? 21.521 -4.580 -20.836 1.00 90.62 393 ALA A N 1
ATOM 3145 C CA . ALA A 1 393 ? 20.463 -4.577 -21.838 1.00 90.62 393 ALA A CA 1
ATOM 3146 C C . ALA A 1 393 ? 20.105 -6.006 -22.266 1.00 90.62 393 ALA A C 1
ATOM 3148 O O . ALA A 1 393 ? 20.960 -6.893 -22.281 1.00 90.62 393 ALA A O 1
ATOM 3149 N N . ASP A 1 394 ? 18.852 -6.232 -22.663 1.00 91.94 394 ASP A N 1
ATOM 3150 C CA . ASP A 1 394 ? 18.437 -7.554 -23.137 1.00 91.94 394 ASP A CA 1
ATOM 3151 C C . ASP A 1 394 ? 19.190 -7.917 -24.428 1.00 91.94 394 ASP A C 1
ATOM 3153 O O . ASP A 1 394 ? 19.600 -9.068 -24.606 1.00 91.94 394 ASP A O 1
ATOM 3157 N N . ILE A 1 395 ? 19.418 -6.929 -25.301 1.00 93.19 395 ILE A N 1
ATOM 3158 C CA . ILE A 1 395 ? 20.267 -7.038 -26.489 1.00 93.19 395 ILE A CA 1
ATOM 3159 C C . ILE A 1 395 ? 21.225 -5.845 -26.520 1.00 93.19 395 ILE A C 1
ATOM 3161 O O . ILE A 1 395 ? 20.800 -4.693 -26.447 1.00 93.19 395 ILE A O 1
ATOM 3165 N N . LYS A 1 396 ? 22.521 -6.127 -26.679 1.00 92.81 396 LYS A N 1
ATOM 3166 C CA . LYS A 1 396 ? 23.568 -5.125 -26.888 1.00 92.81 396 LYS A CA 1
ATOM 3167 C C . LYS A 1 396 ? 24.222 -5.350 -28.245 1.00 92.81 396 LYS A C 1
ATOM 3169 O O . LYS A 1 396 ? 24.659 -6.464 -28.526 1.00 92.81 396 LYS A O 1
ATOM 3174 N N . LEU A 1 397 ? 24.286 -4.307 -29.067 1.00 90.25 397 LEU A N 1
ATOM 3175 C CA . LEU A 1 397 ? 24.912 -4.337 -30.390 1.00 90.25 397 LEU A CA 1
ATOM 3176 C C . LEU A 1 397 ? 25.797 -3.102 -30.580 1.00 90.25 397 LEU A C 1
ATOM 3178 O O . LEU A 1 397 ? 25.599 -2.086 -29.916 1.00 90.25 397 LEU A O 1
ATOM 3182 N N . SER A 1 398 ? 26.771 -3.182 -31.482 1.00 87.94 398 SER A N 1
ATOM 3183 C CA . SER A 1 398 ? 27.636 -2.061 -31.847 1.00 87.94 398 SER A CA 1
ATOM 3184 C C . SER A 1 398 ? 27.586 -1.803 -33.350 1.00 87.94 398 SER A C 1
ATOM 3186 O O . SER A 1 398 ? 27.452 -2.727 -34.148 1.00 87.94 398 SER A O 1
ATOM 3188 N N . CYS A 1 399 ? 27.692 -0.532 -33.725 1.00 84.56 399 CYS A N 1
ATOM 3189 C CA . CYS A 1 399 ? 27.879 -0.080 -35.099 1.00 84.56 399 CYS A CA 1
ATOM 3190 C C . CYS A 1 399 ? 29.212 0.661 -35.153 1.00 84.56 399 CYS A C 1
ATOM 3192 O O . CYS A 1 399 ? 29.380 1.690 -34.492 1.00 84.56 399 CYS A O 1
ATOM 3194 N N . GLN A 1 400 ? 30.168 0.116 -35.900 1.00 78.94 400 GLN A N 1
ATOM 3195 C CA . GLN A 1 400 ? 31.473 0.729 -36.135 1.00 78.94 400 GLN A CA 1
ATOM 3196 C C . GLN A 1 400 ? 31.591 1.075 -37.619 1.00 78.94 400 GLN A C 1
ATOM 3198 O O . GLN A 1 400 ? 31.123 0.316 -38.467 1.00 78.94 400 GLN A O 1
ATOM 3203 N N . LEU A 1 401 ? 32.189 2.224 -37.931 1.00 66.62 401 LEU A N 1
ATOM 3204 C CA . LEU A 1 401 ? 32.501 2.610 -39.305 1.00 66.62 401 LEU A CA 1
ATOM 3205 C C . LEU A 1 401 ? 33.780 1.881 -39.736 1.00 66.62 401 LEU A C 1
ATOM 3207 O O . LEU A 1 401 ? 34.829 2.059 -39.115 1.00 66.62 401 LEU A O 1
ATOM 3211 N N . ALA A 1 402 ? 33.700 1.054 -40.778 1.00 58.41 402 ALA A N 1
ATOM 3212 C CA . ALA A 1 402 ? 34.883 0.417 -41.350 1.00 58.41 402 ALA A CA 1
ATOM 3213 C C . ALA A 1 402 ? 35.812 1.490 -41.955 1.00 58.41 402 ALA A C 1
ATOM 3215 O O . ALA A 1 402 ? 35.349 2.362 -42.684 1.00 58.41 402 ALA A O 1
ATOM 3216 N N . GLY A 1 403 ? 37.112 1.451 -41.640 1.00 57.84 403 GLY A N 1
ATOM 3217 C CA . GLY A 1 403 ? 38.121 2.332 -42.251 1.00 57.84 403 GLY A CA 1
ATOM 3218 C C . GLY A 1 403 ? 38.322 3.719 -41.617 1.00 57.84 403 GLY A C 1
ATOM 3219 O O . GLY A 1 403 ? 39.164 4.470 -42.102 1.00 57.84 403 GLY A O 1
ATOM 3220 N N . CYS A 1 404 ? 37.625 4.075 -40.530 1.00 52.19 404 CYS A N 1
ATOM 3221 C CA . CYS A 1 404 ? 37.932 5.299 -39.776 1.00 52.19 404 CYS A CA 1
ATOM 3222 C C . CYS A 1 404 ? 39.025 5.044 -38.715 1.00 52.19 404 CYS A C 1
ATOM 3224 O O . CYS A 1 404 ? 38.855 4.147 -37.891 1.00 52.19 404 CYS A O 1
ATOM 3226 N N . PRO A 1 405 ? 40.098 5.862 -38.646 1.00 50.09 405 PRO A N 1
ATOM 3227 C CA . PRO A 1 405 ? 41.157 5.735 -37.634 1.00 50.09 405 PRO A CA 1
ATOM 3228 C C . PRO A 1 405 ? 40.711 6.140 -36.215 1.00 50.09 405 PRO A C 1
ATOM 3230 O O . PRO A 1 405 ? 41.479 6.028 -35.263 1.00 50.09 405 PRO A O 1
ATOM 3233 N N . ILE A 1 406 ? 39.468 6.608 -36.057 1.00 55.16 406 ILE A N 1
ATOM 3234 C CA . ILE A 1 406 ? 38.881 6.981 -34.772 1.00 55.16 406 ILE A CA 1
ATOM 3235 C C . ILE A 1 406 ? 37.966 5.834 -34.324 1.00 55.16 406 ILE A C 1
ATOM 3237 O O . ILE A 1 406 ? 36.949 5.561 -34.957 1.00 55.16 406 ILE A O 1
ATOM 3241 N N . ASN A 1 407 ? 38.328 5.170 -33.223 1.00 54.78 407 ASN A N 1
ATOM 3242 C CA . ASN A 1 407 ? 37.584 4.077 -32.578 1.00 54.78 407 ASN A CA 1
ATOM 3243 C C . ASN A 1 407 ? 36.260 4.546 -31.925 1.00 54.78 407 ASN A C 1
ATOM 3245 O O . ASN A 1 407 ? 35.995 4.257 -30.759 1.00 54.78 407 ASN A O 1
ATOM 3249 N N . THR A 1 408 ? 35.414 5.286 -32.642 1.00 67.25 408 THR A N 1
ATOM 3250 C CA . THR A 1 408 ? 34.101 5.737 -32.157 1.00 67.25 408 THR A CA 1
ATOM 3251 C C . THR A 1 408 ? 33.018 4.729 -32.524 1.00 67.25 408 THR A C 1
ATOM 3253 O O . THR A 1 408 ? 32.199 4.936 -33.419 1.00 67.25 408 THR A O 1
ATOM 3256 N N . ALA A 1 409 ? 33.009 3.593 -31.825 1.00 78.69 409 ALA A N 1
ATOM 3257 C CA . ALA A 1 409 ? 31.912 2.639 -31.928 1.00 78.69 409 ALA A CA 1
ATOM 3258 C C . ALA A 1 409 ? 30.647 3.218 -31.274 1.00 78.69 409 ALA A C 1
ATOM 3260 O O . ALA A 1 409 ? 30.691 3.729 -30.149 1.00 78.69 409 ALA A O 1
ATOM 3261 N N . ARG A 1 410 ? 29.508 3.110 -31.962 1.00 84.88 410 ARG A N 1
ATOM 3262 C CA . ARG A 1 410 ? 28.198 3.433 -31.390 1.00 84.88 410 ARG A CA 1
ATOM 3263 C C . ARG A 1 410 ? 27.595 2.174 -30.789 1.00 84.88 410 ARG A C 1
ATOM 3265 O O . ARG A 1 410 ? 27.385 1.195 -31.501 1.00 84.88 410 ARG A O 1
ATOM 3272 N N . GLU A 1 411 ? 27.337 2.186 -29.489 1.00 88.19 411 GLU A N 1
ATOM 3273 C CA . GLU A 1 411 ? 26.668 1.092 -28.790 1.00 88.19 411 GLU A CA 1
ATOM 3274 C C . GLU A 1 411 ? 25.159 1.331 -28.760 1.00 88.19 411 GLU A C 1
ATOM 3276 O O . GLU A 1 411 ? 24.705 2.435 -28.469 1.00 88.19 411 GLU A O 1
ATOM 3281 N N . PHE A 1 412 ? 24.392 0.277 -29.025 1.00 89.50 412 PHE A N 1
ATOM 3282 C CA . PHE A 1 412 ? 22.939 0.243 -28.953 1.00 89.50 412 PHE A CA 1
ATOM 3283 C C . PHE A 1 412 ? 22.517 -0.767 -27.889 1.00 89.50 412 PHE A C 1
ATOM 3285 O O . PHE A 1 412 ? 22.838 -1.956 -27.973 1.00 89.50 412 PHE A O 1
ATOM 3292 N N . ASN A 1 413 ? 21.796 -0.280 -26.887 1.00 92.88 413 ASN A N 1
ATOM 3293 C CA . ASN A 1 413 ? 21.303 -1.041 -25.751 1.00 92.88 413 ASN A CA 1
ATOM 3294 C C . ASN A 1 413 ? 19.779 -1.123 -25.842 1.00 92.88 413 ASN A C 1
ATOM 3296 O O . ASN A 1 413 ? 19.089 -0.125 -25.641 1.00 92.88 413 ASN A O 1
ATOM 3300 N N . PHE A 1 414 ? 19.259 -2.307 -26.157 1.00 92.50 414 PHE A N 1
ATOM 3301 C CA . PHE A 1 414 ? 17.829 -2.556 -26.302 1.00 92.50 414 PHE A CA 1
ATOM 3302 C C . PHE A 1 414 ? 17.289 -3.279 -25.068 1.00 92.50 414 PHE A C 1
ATOM 3304 O O . PHE A 1 414 ? 17.737 -4.375 -24.718 1.00 92.50 414 PHE A O 1
ATOM 3311 N N . PHE A 1 415 ? 16.280 -2.680 -24.452 1.00 92.31 415 PHE A N 1
ATOM 3312 C CA . PHE A 1 415 ? 15.458 -3.265 -23.404 1.00 92.31 415 PHE A CA 1
ATOM 3313 C C . PHE A 1 415 ? 14.136 -3.675 -24.032 1.00 92.31 415 PHE A C 1
ATOM 3315 O O . PHE A 1 415 ? 13.409 -2.849 -24.590 1.00 92.31 415 PHE A O 1
ATOM 3322 N N . LEU A 1 416 ? 13.833 -4.963 -23.980 1.00 90.75 416 LEU A N 1
ATOM 3323 C CA . LEU A 1 416 ? 12.660 -5.529 -24.625 1.00 90.75 416 LEU A CA 1
ATOM 3324 C C . LEU A 1 416 ? 11.465 -5.511 -23.675 1.00 90.75 416 LEU A C 1
ATOM 3326 O O . LEU A 1 416 ? 11.605 -5.560 -22.452 1.00 90.75 416 LEU A O 1
ATOM 3330 N N . ARG A 1 417 ? 10.259 -5.440 -24.237 1.00 86.38 417 ARG A N 1
ATOM 3331 C CA . ARG A 1 417 ? 9.026 -5.574 -23.460 1.00 86.38 417 ARG A CA 1
ATOM 3332 C C . ARG A 1 417 ? 8.973 -6.979 -22.876 1.00 86.38 417 ARG A C 1
ATOM 3334 O O . ARG A 1 417 ? 9.024 -7.966 -23.608 1.00 86.38 417 ARG A O 1
ATOM 3341 N N . ARG A 1 418 ? 8.874 -7.061 -21.552 1.00 76.00 418 ARG A N 1
ATOM 3342 C CA . ARG A 1 418 ? 8.658 -8.324 -20.849 1.00 76.00 418 ARG A CA 1
ATOM 3343 C C . ARG A 1 418 ? 7.163 -8.536 -20.745 1.00 76.00 418 ARG A C 1
ATOM 3345 O O . ARG A 1 418 ? 6.474 -7.652 -20.253 1.00 76.00 418 ARG A O 1
ATOM 3352 N N . ASN A 1 419 ? 6.701 -9.677 -21.245 1.00 60.88 419 ASN A N 1
ATOM 3353 C CA . ASN A 1 419 ? 5.293 -9.985 -21.461 1.00 60.88 419 ASN A CA 1
ATOM 3354 C C . ASN A 1 419 ? 4.616 -8.951 -22.380 1.00 60.88 419 ASN A C 1
ATOM 3356 O O . ASN A 1 419 ? 4.218 -7.867 -21.959 1.00 60.88 419 ASN A O 1
ATOM 3360 N N . PHE A 1 420 ? 4.361 -9.323 -23.639 1.00 56.03 420 PHE A N 1
ATOM 3361 C CA . PHE A 1 420 ? 3.103 -8.846 -24.212 1.00 56.03 420 PHE A CA 1
ATOM 3362 C C . PHE A 1 420 ? 2.053 -9.295 -23.208 1.00 56.03 420 PHE A C 1
ATOM 3364 O O . PHE A 1 420 ? 2.053 -10.459 -22.814 1.00 56.03 420 PHE A O 1
ATOM 3371 N N . VAL A 1 421 ? 1.251 -8.376 -22.696 1.00 52.19 421 VAL A N 1
ATOM 3372 C CA . VAL A 1 421 ? 0.095 -8.731 -21.885 1.00 52.19 421 VAL A CA 1
ATOM 3373 C C . VAL A 1 421 ? -0.831 -9.487 -22.843 1.00 52.19 421 VAL A C 1
ATOM 3375 O O . VAL A 1 421 ? -1.699 -8.900 -23.472 1.00 52.19 421 VAL A O 1
ATOM 3378 N N . VAL A 1 422 ? -0.553 -10.782 -23.060 1.00 53.75 422 VAL A N 1
ATOM 3379 C CA . VAL A 1 422 ? -1.292 -11.669 -23.974 1.00 53.75 422 VAL A CA 1
ATOM 3380 C C . VAL A 1 422 ? -2.741 -11.755 -23.499 1.00 53.75 422 VAL A C 1
ATOM 3382 O O . VAL A 1 422 ? -3.652 -11.962 -24.293 1.00 53.75 422 VAL A O 1
ATOM 3385 N N . LYS A 1 423 ? -2.952 -11.510 -22.202 1.00 65.12 423 LYS A N 1
ATOM 3386 C CA . LYS A 1 423 ? -4.248 -11.372 -21.567 1.00 65.12 423 LYS A CA 1
ATOM 3387 C C . LYS A 1 423 ? -4.235 -10.192 -20.591 1.00 65.12 423 LYS A C 1
ATOM 3389 O O . LYS A 1 423 ? -3.293 -10.118 -19.800 1.00 65.12 423 LYS A O 1
ATOM 3394 N N . PRO A 1 424 ? -5.234 -9.288 -20.613 1.00 77.12 424 PRO A N 1
ATOM 3395 C CA . PRO A 1 424 ? -5.343 -8.189 -19.650 1.00 77.12 424 PRO A CA 1
ATOM 3396 C C . PRO A 1 424 ? -5.189 -8.686 -18.201 1.00 77.12 424 PRO A C 1
ATOM 3398 O O . PRO A 1 424 ? -5.725 -9.754 -17.901 1.00 77.12 424 PRO A O 1
ATOM 3401 N N . PRO A 1 425 ? -4.530 -7.955 -17.278 1.00 81.19 425 PRO A N 1
ATOM 3402 C CA . PRO A 1 425 ? -4.228 -8.468 -15.933 1.00 81.19 425 PRO A CA 1
ATOM 3403 C C . PRO A 1 425 ? -5.459 -8.954 -15.149 1.00 81.19 425 PRO A C 1
ATOM 3405 O O . PRO A 1 425 ? -5.374 -9.903 -14.381 1.00 81.19 425 PRO A O 1
ATOM 3408 N N . CYS A 1 426 ? -6.626 -8.354 -15.395 1.00 86.50 426 CYS A N 1
ATOM 3409 C CA . CYS A 1 426 ? -7.891 -8.718 -14.750 1.00 86.50 426 CYS A CA 1
ATOM 3410 C C . CYS A 1 426 ? -8.678 -9.845 -15.436 1.00 86.50 426 CYS A C 1
ATOM 3412 O O . CYS A 1 426 ? -9.770 -10.176 -14.997 1.00 86.50 426 CYS A O 1
ATOM 3414 N N . SER A 1 427 ? -8.168 -10.423 -16.523 1.00 84.19 427 SER A N 1
ATOM 3415 C CA . SER A 1 427 ? -8.929 -11.381 -17.339 1.00 84.19 427 SER A CA 1
ATOM 3416 C C . SER A 1 427 ? -9.093 -12.773 -16.718 1.00 84.19 427 SER A C 1
ATOM 3418 O O . SER A 1 427 ? -10.017 -13.482 -17.098 1.00 84.19 427 SER A O 1
ATOM 3420 N N . ASP A 1 428 ? -8.220 -13.155 -15.781 1.00 81.81 428 ASP A N 1
ATOM 3421 C CA . ASP A 1 428 ? -8.241 -14.448 -15.069 1.00 81.81 428 ASP A CA 1
ATOM 3422 C C . ASP A 1 428 ? -8.340 -14.279 -13.544 1.00 81.81 428 ASP A C 1
ATOM 3424 O O . ASP A 1 428 ? -8.078 -15.209 -12.781 1.00 81.81 428 ASP A O 1
ATOM 3428 N N . VAL A 1 429 ? -8.679 -13.075 -13.077 1.00 84.19 429 VAL A N 1
ATOM 3429 C CA . VAL A 1 429 ? -8.742 -12.762 -11.648 1.00 84.19 429 VAL A CA 1
ATOM 3430 C C . VAL A 1 429 ? -10.196 -12.689 -11.213 1.00 84.19 429 VAL A C 1
ATOM 3432 O O . VAL A 1 429 ? -10.933 -11.803 -11.635 1.00 84.19 429 VAL A O 1
ATOM 3435 N N . ASN A 1 430 ? -10.586 -13.594 -10.316 1.00 88.38 430 ASN A N 1
ATOM 3436 C CA . ASN A 1 430 ? -11.867 -13.523 -9.630 1.00 88.38 430 ASN A CA 1
ATOM 3437 C C . ASN A 1 430 ? -11.712 -12.735 -8.319 1.00 88.38 430 ASN A C 1
ATOM 3439 O O . ASN A 1 430 ? -11.052 -13.203 -7.393 1.00 88.38 430 ASN A O 1
ATOM 3443 N N . CYS A 1 431 ? -12.331 -11.556 -8.251 1.00 89.25 431 CYS A N 1
ATOM 3444 C CA . CYS A 1 431 ? -12.398 -10.731 -7.042 1.00 89.25 431 CYS A CA 1
ATOM 3445 C C . CYS A 1 431 ? -13.698 -10.919 -6.251 1.00 89.25 431 CYS A C 1
ATOM 3447 O O . CYS A 1 431 ? -14.006 -10.069 -5.425 1.00 89.25 431 CYS A O 1
ATOM 3449 N N . ASN A 1 432 ? -14.463 -11.985 -6.513 1.00 89.62 432 ASN A N 1
ATOM 3450 C CA . ASN A 1 432 ? -15.743 -12.297 -5.876 1.00 89.62 432 ASN A CA 1
ATOM 3451 C C . ASN A 1 432 ? -16.641 -11.053 -5.752 1.00 89.62 432 ASN A C 1
ATOM 3453 O O . ASN A 1 432 ? -17.193 -10.582 -6.743 1.00 89.62 432 ASN A O 1
ATOM 3457 N N . ASN A 1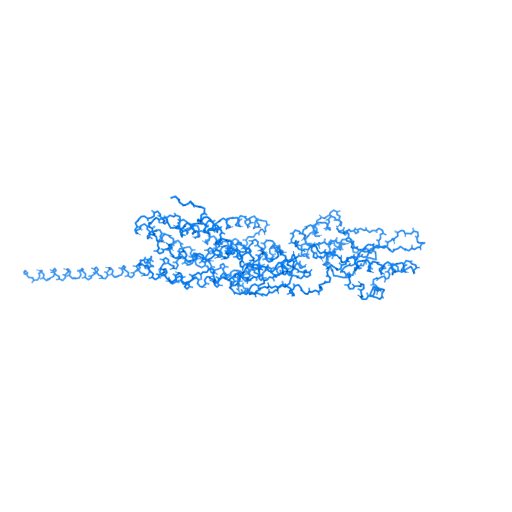 433 ? -16.736 -10.485 -4.547 1.00 90.31 433 ASN A N 1
ATOM 3458 C CA . ASN A 1 433 ? -17.518 -9.294 -4.227 1.00 90.31 433 ASN A CA 1
ATOM 3459 C C . ASN A 1 433 ? -16.688 -8.008 -4.359 1.00 90.31 433 ASN A C 1
ATOM 3461 O O . ASN A 1 433 ? -16.662 -7.165 -3.459 1.00 90.31 433 ASN A O 1
ATOM 3465 N N . GLY A 1 434 ? -15.963 -7.869 -5.461 1.00 91.25 434 GLY A N 1
ATOM 3466 C CA . GLY A 1 434 ? -15.051 -6.757 -5.662 1.00 91.25 434 GLY A CA 1
ATOM 3467 C C . GLY A 1 434 ? -14.675 -6.537 -7.116 1.00 91.25 434 GLY A C 1
ATOM 3468 O O . GLY A 1 434 ? -14.983 -7.324 -8.008 1.00 91.25 434 GLY A O 1
ATOM 3469 N N . GLU A 1 435 ? -13.956 -5.447 -7.337 1.00 92.50 435 GLU A N 1
ATOM 3470 C CA . GLU A 1 435 ? -13.484 -5.018 -8.642 1.00 92.50 435 GLU A CA 1
ATOM 3471 C C . GLU A 1 435 ? -11.987 -5.283 -8.779 1.00 92.50 435 GLU A C 1
ATOM 3473 O O . GLU A 1 435 ? -11.178 -4.844 -7.956 1.00 92.50 435 GLU A O 1
ATOM 3478 N N . CYS A 1 436 ? -11.591 -5.938 -9.869 1.00 91.88 436 CYS A N 1
ATOM 3479 C CA . CYS A 1 436 ? -10.181 -6.051 -10.207 1.00 91.88 436 CYS A CA 1
ATOM 3480 C C . CYS A 1 436 ? -9.628 -4.693 -10.668 1.00 91.88 436 CYS A C 1
ATOM 3482 O O . CYS A 1 436 ? -10.156 -4.069 -11.592 1.00 91.88 436 CYS A O 1
ATOM 3484 N N . LYS A 1 437 ? -8.541 -4.240 -10.038 1.00 91.44 437 LYS A N 1
ATOM 3485 C CA . LYS A 1 437 ? -7.817 -3.015 -10.395 1.00 91.44 437 LYS A CA 1
ATOM 3486 C C . LYS A 1 437 ? -6.377 -3.365 -10.776 1.00 91.44 437 LYS A C 1
ATOM 3488 O O . LYS A 1 437 ? -5.615 -3.791 -9.908 1.00 91.44 437 LYS A O 1
ATOM 3493 N N . PRO A 1 438 ? -5.979 -3.216 -12.050 1.00 88.44 438 PRO A N 1
ATOM 3494 C CA . PRO A 1 438 ? -4.627 -3.549 -12.474 1.00 88.44 438 PRO A CA 1
ATOM 3495 C C . PRO A 1 438 ? -3.617 -2.530 -11.946 1.00 88.44 438 PRO A C 1
ATOM 3497 O O . PRO A 1 438 ? -3.894 -1.331 -11.907 1.00 88.44 438 PRO A O 1
ATOM 3500 N N . ILE A 1 439 ? -2.422 -3.001 -11.597 1.00 86.81 439 ILE A N 1
ATOM 3501 C CA . ILE A 1 439 ? -1.286 -2.117 -11.335 1.00 86.81 439 ILE A CA 1
ATOM 3502 C C . ILE A 1 439 ? -0.644 -1.791 -12.677 1.00 86.81 439 ILE A C 1
ATOM 3504 O O . ILE A 1 439 ? -0.269 -2.693 -13.434 1.00 86.81 439 ILE A O 1
ATOM 3508 N N . LYS A 1 440 ? -0.535 -0.493 -12.969 1.00 85.94 440 LYS A N 1
ATOM 3509 C CA . LYS A 1 440 ? 0.010 0.024 -14.226 1.00 85.94 440 LYS A CA 1
ATOM 3510 C C . LYS A 1 440 ? 1.347 -0.653 -14.562 1.00 85.94 440 LYS A C 1
ATOM 3512 O O . LYS A 1 440 ? 2.216 -0.772 -13.705 1.00 85.94 440 LYS A O 1
ATOM 3517 N N . ASP A 1 441 ? 1.482 -1.080 -15.818 1.00 84.31 441 ASP A N 1
ATOM 3518 C CA . ASP A 1 441 ? 2.681 -1.713 -16.384 1.00 84.31 441 ASP A CA 1
ATOM 3519 C C . ASP A 1 441 ? 3.121 -3.032 -15.698 1.00 84.31 441 ASP A C 1
ATOM 3521 O O . ASP A 1 441 ? 4.279 -3.444 -15.794 1.00 84.31 441 ASP A O 1
ATOM 3525 N N . THR A 1 442 ? 2.190 -3.744 -15.049 1.00 83.75 442 THR A N 1
ATOM 3526 C CA . THR A 1 442 ? 2.429 -5.076 -14.463 1.00 83.75 442 THR A CA 1
ATOM 3527 C C . THR A 1 442 ? 1.302 -6.062 -14.783 1.00 83.75 442 THR A C 1
ATOM 3529 O O . THR A 1 442 ? 0.214 -5.671 -15.210 1.00 83.75 442 THR A O 1
ATOM 3532 N N . THR A 1 443 ? 1.545 -7.353 -14.539 1.00 83.19 443 THR A N 1
ATOM 3533 C CA . THR A 1 443 ? 0.494 -8.385 -14.523 1.00 83.19 443 THR A CA 1
ATOM 3534 C C . THR A 1 443 ? -0.180 -8.527 -13.155 1.00 83.19 443 THR A C 1
ATOM 3536 O O . THR A 1 443 ? -1.117 -9.309 -13.006 1.00 83.19 443 THR A O 1
ATOM 3539 N N . GLN A 1 444 ? 0.272 -7.765 -12.158 1.00 83.25 444 GLN A N 1
ATOM 3540 C CA . GLN A 1 444 ? -0.287 -7.757 -10.814 1.00 83.25 444 GLN A CA 1
ATOM 3541 C C . GLN A 1 444 ? -1.530 -6.877 -10.732 1.00 83.25 444 GLN A C 1
ATOM 3543 O O . GLN A 1 444 ? -1.670 -5.864 -11.423 1.00 83.25 444 GLN A O 1
ATOM 3548 N N . VAL A 1 445 ? -2.435 -7.262 -9.838 1.00 86.50 445 VAL A N 1
ATOM 3549 C CA . VAL A 1 445 ? -3.695 -6.555 -9.626 1.00 86.50 445 VAL A CA 1
ATOM 3550 C C . VAL A 1 445 ? -4.040 -6.470 -8.141 1.00 86.50 445 VAL A C 1
ATOM 3552 O O . VAL A 1 445 ? -3.522 -7.217 -7.307 1.00 86.50 445 VAL A O 1
ATOM 3555 N N . PHE A 1 446 ? -4.953 -5.559 -7.835 1.00 88.19 446 PHE A N 1
ATOM 3556 C CA . PHE A 1 446 ? -5.682 -5.464 -6.582 1.00 88.19 446 PHE A CA 1
ATOM 3557 C C . PHE A 1 446 ? -7.111 -5.984 -6.770 1.00 88.19 446 PHE A C 1
ATOM 3559 O O . PHE A 1 446 ? -7.699 -5.780 -7.831 1.00 88.19 446 PHE A O 1
ATOM 3566 N N . CYS A 1 447 ? -7.697 -6.577 -5.729 1.00 89.38 447 CYS A N 1
ATOM 3567 C CA . CYS A 1 447 ? -9.150 -6.718 -5.627 1.00 89.38 447 CYS A CA 1
ATOM 3568 C C . CYS A 1 447 ? -9.673 -5.611 -4.715 1.00 89.38 447 CYS A C 1
ATOM 3570 O O . CYS A 1 447 ? -9.504 -5.684 -3.501 1.00 89.38 447 CYS A O 1
ATOM 3572 N N . LYS A 1 448 ? -10.266 -4.564 -5.292 1.00 90.88 448 LYS A N 1
ATOM 3573 C CA . LYS A 1 448 ? -10.964 -3.538 -4.517 1.00 90.88 448 LYS A CA 1
ATOM 3574 C C . LYS A 1 448 ? -12.298 -4.121 -4.068 1.00 90.88 448 LYS A C 1
ATOM 3576 O O . LYS A 1 448 ? -13.166 -4.369 -4.899 1.00 90.88 448 LYS A O 1
ATOM 3581 N N . CYS A 1 449 ? -12.463 -4.343 -2.777 1.00 87.38 449 CYS A N 1
ATOM 3582 C CA . CYS A 1 449 ? -13.673 -4.962 -2.262 1.00 87.38 449 CYS A CA 1
ATOM 3583 C C . CYS A 1 449 ? -14.832 -3.977 -2.259 1.00 87.38 449 CYS A C 1
ATOM 3585 O O . CYS A 1 449 ? -14.667 -2.799 -1.936 1.00 87.38 449 CYS A O 1
ATOM 3587 N N . HIS A 1 450 ? -16.018 -4.470 -2.609 1.00 88.25 450 HIS A N 1
ATOM 3588 C CA . HIS A 1 450 ? -17.240 -3.726 -2.370 1.00 88.25 450 HIS A CA 1
ATOM 3589 C C . HIS A 1 450 ? -17.448 -3.529 -0.868 1.00 88.25 450 HIS A C 1
ATOM 3591 O O . HIS A 1 450 ? -16.863 -4.211 -0.021 1.00 88.25 450 HIS A O 1
ATOM 3597 N N . LYS A 1 451 ? -18.317 -2.574 -0.535 1.00 80.69 451 LYS A N 1
ATOM 3598 C CA . LYS A 1 451 ? -18.705 -2.307 0.847 1.00 80.69 451 LYS A CA 1
ATOM 3599 C C . LYS A 1 451 ? -19.169 -3.603 1.522 1.00 80.69 451 LYS A C 1
ATOM 3601 O O . LYS A 1 451 ? -19.881 -4.391 0.912 1.00 80.69 451 LYS A O 1
ATOM 3606 N N . MET A 1 452 ? -18.793 -3.779 2.785 1.00 77.44 452 MET A N 1
ATOM 3607 C CA . MET A 1 452 ? -19.035 -4.973 3.601 1.00 77.44 452 MET A CA 1
ATOM 3608 C C . MET A 1 452 ? -18.248 -6.226 3.208 1.00 77.44 452 MET A C 1
ATOM 3610 O O . MET A 1 452 ? -18.496 -7.268 3.803 1.00 77.44 452 MET A O 1
ATOM 3614 N N . PHE A 1 453 ? -17.271 -6.145 2.301 1.00 82.25 453 PHE A N 1
ATOM 3615 C CA . PHE A 1 453 ? -16.397 -7.274 1.975 1.00 82.25 453 PHE A CA 1
ATOM 3616 C C . PHE A 1 453 ? -14.921 -6.956 2.223 1.00 82.25 453 PHE A C 1
ATOM 3618 O O . PHE A 1 453 ? -14.475 -5.812 2.118 1.00 82.25 453 PHE A O 1
ATOM 3625 N N . HIS A 1 454 ? -14.151 -7.986 2.558 1.00 77.75 454 HIS A N 1
ATOM 3626 C CA . HIS A 1 454 ? -12.704 -7.933 2.715 1.00 77.75 454 HIS A CA 1
ATOM 3627 C C . HIS A 1 454 ? -12.067 -9.280 2.365 1.00 77.75 454 HIS A C 1
ATOM 3629 O O . HIS A 1 454 ? -12.727 -10.211 1.912 1.00 77.75 454 HIS A O 1
ATOM 3635 N N . GLY A 1 455 ? -10.757 -9.362 2.569 1.00 74.94 455 GLY A N 1
ATOM 3636 C CA . GLY A 1 455 ? -9.956 -10.514 2.192 1.00 74.94 455 GLY A CA 1
ATOM 3637 C C . GLY A 1 455 ? -9.144 -10.234 0.927 1.00 74.94 455 GLY A C 1
ATOM 3638 O O . GLY A 1 455 ? -9.364 -9.227 0.245 1.00 74.94 455 GLY A O 1
ATOM 3639 N N . PRO A 1 456 ? -8.149 -11.080 0.626 1.00 79.50 456 PRO A N 1
ATOM 3640 C CA . PRO A 1 456 ? -7.332 -10.951 -0.572 1.00 79.50 456 PRO A CA 1
ATOM 3641 C C . PRO A 1 456 ? -8.129 -10.898 -1.881 1.00 79.50 456 PRO A C 1
ATOM 3643 O O . PRO A 1 456 ? -7.725 -10.173 -2.787 1.00 79.50 456 PRO A O 1
ATOM 3646 N N . ALA A 1 457 ? -9.239 -11.632 -1.973 1.00 86.44 457 ALA A N 1
ATOM 3647 C CA . ALA A 1 457 ? -10.105 -11.709 -3.146 1.00 86.44 457 ALA A CA 1
ATOM 3648 C C . ALA A 1 457 ? -11.556 -11.308 -2.821 1.00 86.44 457 ALA A C 1
ATOM 3650 O O . ALA A 1 457 ? -12.475 -11.723 -3.525 1.00 86.44 457 ALA A O 1
ATOM 3651 N N . CYS A 1 458 ? -11.766 -10.518 -1.762 1.00 86.62 458 CYS A N 1
ATOM 3652 C CA . CYS A 1 458 ? -13.082 -10.038 -1.320 1.00 86.62 458 CYS A CA 1
ATOM 3653 C C . CYS A 1 458 ? -14.098 -11.163 -1.051 1.00 86.62 458 CYS A C 1
ATOM 3655 O O . CYS A 1 458 ? -15.290 -11.054 -1.357 1.00 86.62 458 CYS A O 1
ATOM 3657 N N . GLU A 1 459 ? -13.595 -12.274 -0.520 1.00 85.62 459 GLU A N 1
ATOM 3658 C CA . GLU A 1 459 ? -14.345 -13.483 -0.202 1.00 85.62 459 GLU A CA 1
ATOM 3659 C C . GLU A 1 459 ? -15.008 -13.438 1.185 1.00 85.62 459 GLU A C 1
ATOM 3661 O O . GLU A 1 459 ? -15.960 -14.174 1.434 1.00 85.62 459 GLU A O 1
ATOM 3666 N N . GLU A 1 460 ? -14.544 -12.559 2.078 1.00 81.62 460 GLU A N 1
ATOM 3667 C CA . GLU A 1 460 ? -15.000 -12.477 3.468 1.00 81.62 460 GLU A CA 1
ATOM 3668 C C . GLU A 1 460 ? -16.001 -11.323 3.637 1.00 81.62 460 GLU A C 1
ATOM 3670 O O . GLU A 1 460 ? -15.742 -10.197 3.211 1.00 81.62 460 GLU A O 1
ATOM 3675 N N . SER A 1 461 ? -17.152 -11.583 4.265 1.00 77.56 461 SER A N 1
ATOM 3676 C CA . SER A 1 461 ? -18.166 -10.561 4.572 1.00 77.56 461 SER A CA 1
ATOM 3677 C C . SER A 1 461 ? -17.987 -10.017 5.989 1.00 77.56 461 SER A C 1
ATOM 3679 O O . SER A 1 461 ? -17.951 -10.785 6.948 1.00 77.56 461 SER A O 1
ATOM 3681 N N . ILE A 1 462 ? -17.979 -8.689 6.134 1.00 68.12 462 ILE A N 1
ATOM 3682 C CA . ILE A 1 462 ? -17.972 -7.986 7.428 1.00 68.12 462 ILE A CA 1
ATOM 3683 C C . I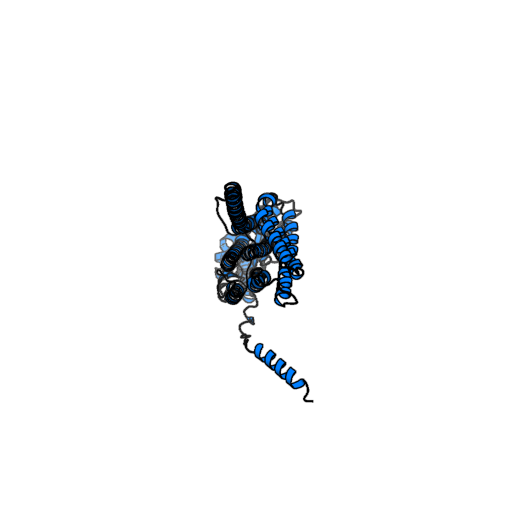LE A 1 462 ? -19.285 -8.219 8.193 1.00 68.12 462 ILE A C 1
ATOM 3685 O O . ILE A 1 462 ? -19.297 -8.169 9.417 1.00 68.12 462 ILE A O 1
ATOM 3689 N N . GLN A 1 463 ? -20.396 -8.507 7.509 1.00 64.81 463 GLN A N 1
ATOM 3690 C CA . GLN A 1 463 ? -21.661 -8.808 8.192 1.00 64.81 463 GLN A CA 1
ATOM 3691 C C . GLN A 1 463 ? -21.625 -10.173 8.882 1.00 64.81 463 GLN A C 1
ATOM 3693 O O . GLN A 1 463 ? -22.068 -10.283 10.017 1.00 64.81 463 GLN A O 1
ATOM 3698 N N . ASN A 1 464 ? -21.020 -11.178 8.243 1.00 63.38 464 ASN A N 1
ATOM 3699 C CA . ASN A 1 464 ? -20.902 -12.533 8.802 1.00 63.38 464 ASN A CA 1
ATOM 3700 C C . ASN A 1 464 ? -19.956 -12.600 10.008 1.00 63.38 464 ASN A C 1
ATOM 3702 O O . ASN A 1 464 ? -19.883 -13.614 10.693 1.00 63.38 464 ASN A O 1
ATOM 3706 N N . ILE A 1 465 ? -19.200 -11.528 10.238 1.00 59.06 465 ILE A N 1
ATOM 3707 C CA . ILE A 1 465 ? -18.293 -11.394 11.366 1.00 59.06 465 ILE A CA 1
ATOM 3708 C C . ILE A 1 465 ? -19.084 -11.105 12.654 1.00 59.06 465 ILE A C 1
ATOM 3710 O O . ILE A 1 465 ? -18.602 -11.469 13.716 1.00 59.06 465 ILE A O 1
ATOM 3714 N N . ILE A 1 466 ? -20.302 -10.543 12.592 1.00 54.84 466 ILE A N 1
ATOM 3715 C CA . ILE A 1 466 ? -21.149 -10.287 13.771 1.00 54.84 466 ILE A CA 1
ATOM 3716 C C . ILE A 1 466 ? -22.410 -11.153 13.719 1.00 54.84 466 ILE A C 1
ATOM 3718 O O . ILE A 1 466 ? -23.274 -10.954 12.867 1.00 54.84 466 ILE A O 1
ATOM 3722 N N . ASP A 1 467 ? -22.552 -12.069 14.676 1.00 59.66 467 ASP A N 1
ATOM 3723 C CA . ASP A 1 467 ? -23.796 -12.817 14.876 1.00 59.66 467 ASP A CA 1
ATOM 3724 C C . ASP A 1 467 ? -24.815 -11.955 15.636 1.00 59.66 467 ASP A C 1
ATOM 3726 O O . ASP A 1 467 ? -24.888 -11.968 16.864 1.00 59.66 467 ASP A O 1
ATOM 3730 N N . TYR A 1 468 ? -25.570 -11.145 14.890 1.00 53.47 468 TYR A N 1
ATOM 3731 C CA . TYR A 1 468 ? -26.603 -10.267 15.447 1.00 53.47 468 TYR A CA 1
ATOM 3732 C C . TYR A 1 468 ? -27.767 -11.037 16.087 1.00 53.47 468 TYR A C 1
ATOM 3734 O O . TYR A 1 468 ? -28.390 -10.515 17.003 1.00 53.47 468 TYR A O 1
ATOM 3742 N N . ALA A 1 469 ? -28.053 -12.261 15.637 1.00 52.28 469 ALA A N 1
ATOM 3743 C CA . ALA A 1 469 ? -29.150 -13.061 16.175 1.00 52.28 469 ALA A CA 1
ATOM 3744 C C . ALA A 1 469 ? -28.778 -13.674 17.533 1.00 52.28 469 ALA A C 1
ATOM 3746 O O . ALA A 1 469 ? -29.586 -13.642 18.461 1.00 52.28 469 ALA A O 1
ATOM 3747 N N . ALA A 1 470 ? -27.538 -14.160 17.677 1.00 54.16 470 ALA A N 1
ATOM 3748 C CA . ALA A 1 470 ? -26.990 -14.528 18.981 1.00 54.16 470 ALA A CA 1
ATOM 3749 C C . ALA A 1 470 ? -26.970 -13.315 19.924 1.00 54.16 470 ALA A C 1
ATOM 3751 O O . ALA A 1 470 ? -27.428 -13.410 21.058 1.00 54.16 470 ALA A O 1
ATOM 3752 N N . LEU A 1 471 ? -26.556 -12.150 19.414 1.00 49.50 471 LEU A N 1
ATOM 3753 C CA . LEU A 1 471 ? -26.538 -10.888 20.158 1.00 49.50 471 LEU A CA 1
ATOM 3754 C C . LEU A 1 471 ? -27.913 -10.505 20.731 1.00 49.50 471 LEU A C 1
ATOM 3756 O O . LEU A 1 471 ? -28.028 -10.136 21.895 1.00 49.50 471 LEU A O 1
ATOM 3760 N N . GLU A 1 472 ? -28.956 -10.564 19.903 1.00 46.75 472 GLU A N 1
ATOM 3761 C CA . GLU A 1 472 ? -30.319 -10.168 20.265 1.00 46.75 472 GLU A CA 1
ATOM 3762 C C . GLU A 1 472 ? -30.959 -11.165 21.245 1.00 46.75 472 GLU A C 1
ATOM 3764 O O . GLU A 1 472 ? -31.626 -10.761 22.202 1.00 46.75 472 GLU A O 1
ATOM 3769 N N . GLY A 1 473 ? -30.705 -12.466 21.063 1.00 50.69 473 GLY A N 1
ATOM 3770 C CA . GLY A 1 473 ? -31.142 -13.508 21.996 1.00 50.69 473 GLY A CA 1
ATOM 3771 C C . GLY A 1 473 ? -30.514 -13.368 23.386 1.00 50.69 473 GLY A C 1
ATOM 3772 O O . GLY A 1 473 ? -31.184 -13.585 24.394 1.00 50.69 473 GLY A O 1
ATOM 3773 N N . GLU A 1 474 ? -29.254 -12.945 23.443 1.00 50.25 474 GLU A N 1
ATOM 3774 C CA . GLU A 1 474 ? -28.515 -12.704 24.682 1.00 50.25 474 GLU A CA 1
ATOM 3775 C C . GLU A 1 474 ? -29.008 -11.441 25.403 1.00 50.25 474 GLU A C 1
ATOM 3777 O O . GLU A 1 474 ? -29.322 -11.491 26.593 1.00 50.25 474 GLU A O 1
ATOM 3782 N N . ILE A 1 475 ? -29.167 -10.325 24.680 1.00 45.56 475 ILE A N 1
ATOM 3783 C CA . ILE A 1 475 ? -29.671 -9.052 25.230 1.00 45.56 475 ILE A CA 1
ATOM 3784 C C . ILE A 1 475 ? -31.054 -9.222 25.875 1.00 45.56 475 ILE A C 1
ATOM 3786 O O . ILE A 1 475 ? -31.291 -8.712 26.971 1.00 45.56 475 ILE A O 1
ATOM 3790 N N . ASN A 1 476 ? -31.959 -9.956 25.224 1.00 44.88 476 ASN A N 1
ATOM 3791 C CA . ASN A 1 476 ? -33.334 -10.126 25.697 1.00 44.88 476 ASN A CA 1
ATOM 3792 C C . ASN A 1 476 ? -33.461 -11.064 26.916 1.00 44.88 476 ASN A C 1
ATOM 3794 O O . ASN A 1 476 ? -34.502 -11.074 27.573 1.00 44.88 476 ASN A O 1
ATOM 3798 N N . GLY A 1 477 ? -32.423 -11.846 27.238 1.00 40.84 477 GLY A N 1
ATOM 3799 C CA . GLY A 1 477 ? -32.439 -12.844 28.313 1.00 40.84 477 GLY A CA 1
ATOM 3800 C C . GLY A 1 477 ? -31.989 -12.355 29.698 1.00 40.84 477 GLY A C 1
ATOM 3801 O O . GLY A 1 477 ? -32.005 -13.147 30.641 1.00 40.84 477 GLY A O 1
ATOM 3802 N N . MET A 1 478 ? -31.563 -11.095 29.858 1.00 40.16 478 MET A N 1
ATOM 3803 C CA . MET A 1 478 ? -30.847 -10.637 31.063 1.00 40.16 478 MET A CA 1
ATOM 3804 C C . MET A 1 478 ? -31.588 -9.536 31.850 1.00 40.16 478 MET A C 1
ATOM 3806 O O . MET A 1 478 ? -32.064 -8.551 31.293 1.00 40.16 478 MET A O 1
ATOM 3810 N N . ILE A 1 479 ? -31.673 -9.694 33.183 1.00 39.03 479 ILE A N 1
ATOM 3811 C CA . ILE A 1 479 ? -32.302 -8.732 34.113 1.00 39.03 479 ILE A CA 1
ATOM 3812 C C . ILE A 1 479 ? -31.332 -7.570 34.383 1.00 39.03 479 ILE A C 1
ATOM 3814 O O . ILE A 1 479 ? -30.221 -7.773 34.872 1.00 39.03 479 ILE A O 1
ATOM 3818 N N . TYR A 1 480 ? -31.764 -6.344 34.080 1.00 50.19 480 TYR A N 1
ATOM 3819 C CA . TYR A 1 480 ? -30.891 -5.182 33.901 1.00 50.19 480 TYR A CA 1
ATOM 3820 C C . TYR A 1 480 ? -30.991 -4.126 35.023 1.00 50.19 480 TYR A C 1
ATOM 3822 O O . TYR A 1 480 ? -32.086 -3.774 35.460 1.00 50.19 480 TYR A O 1
ATOM 3830 N N . LYS A 1 481 ? -29.846 -3.547 35.430 1.00 52.41 481 LYS A N 1
ATOM 3831 C CA . LYS A 1 481 ? -29.772 -2.187 36.004 1.00 52.41 481 LYS A CA 1
ATOM 3832 C C . LYS A 1 481 ? -28.701 -1.380 35.246 1.00 52.41 481 LYS A C 1
ATOM 3834 O O . LYS A 1 481 ? -27.520 -1.688 35.413 1.00 52.41 481 LYS A O 1
ATOM 3839 N N . PRO A 1 482 ? -29.083 -0.379 34.432 1.00 58.22 482 PRO A N 1
ATOM 3840 C CA . PRO A 1 482 ? -28.136 0.476 33.723 1.00 58.22 482 PRO A CA 1
ATOM 3841 C C . PRO A 1 482 ? -27.251 1.250 34.677 1.00 58.22 482 PRO A C 1
ATOM 3843 O O . PRO A 1 482 ? -27.689 1.589 35.775 1.00 58.22 482 PRO A O 1
ATOM 3846 N N . VAL A 1 483 ? -26.046 1.616 34.225 1.00 56.72 483 VAL A N 1
ATOM 3847 C CA . VAL A 1 483 ? -25.337 2.740 34.846 1.00 56.72 483 VAL A CA 1
ATOM 3848 C C . VAL A 1 483 ? -26.159 3.992 34.535 1.00 56.72 483 VAL A C 1
ATOM 3850 O O . VAL A 1 483 ? -26.180 4.403 33.368 1.00 56.72 483 VAL A O 1
ATOM 3853 N N . PRO A 1 484 ? -26.840 4.604 35.520 1.00 53.94 484 PRO A N 1
ATOM 3854 C CA . PRO A 1 484 ? -27.737 5.711 35.243 1.00 53.94 484 PRO A CA 1
ATOM 3855 C C . PRO A 1 484 ? -26.936 6.881 34.667 1.00 53.94 484 PRO A C 1
ATOM 3857 O O . PRO A 1 484 ? -25.788 7.129 35.039 1.00 53.94 484 PRO A O 1
ATOM 3860 N N . ASP A 1 485 ? -27.475 7.549 33.652 1.00 51.28 485 ASP A N 1
ATOM 3861 C CA . ASP A 1 485 ? -26.894 8.805 33.176 1.00 51.28 485 ASP A CA 1
ATOM 3862 C C . ASP A 1 485 ? -27.172 9.945 34.158 1.00 51.28 485 ASP A C 1
ATOM 3864 O O . ASP A 1 485 ? -27.986 9.832 35.075 1.00 51.28 485 ASP A O 1
ATOM 3868 N N . LEU A 1 486 ? -26.444 11.049 33.990 1.00 47.97 486 LEU A N 1
ATOM 3869 C CA . LEU A 1 486 ? -26.545 12.217 34.865 1.00 47.97 486 LEU A CA 1
ATOM 3870 C C . LEU A 1 486 ? -27.978 12.767 34.924 1.00 47.97 486 LEU A C 1
ATOM 3872 O O . LEU A 1 486 ? -28.392 13.295 35.951 1.00 47.97 486 LEU A O 1
ATOM 3876 N N . THR A 1 487 ? -28.744 12.593 33.849 1.00 48.47 487 THR A N 1
ATOM 3877 C CA . THR A 1 487 ? -30.154 12.970 33.746 1.00 48.47 487 THR A CA 1
ATOM 3878 C C . THR A 1 487 ? -31.042 12.048 34.584 1.00 48.47 487 THR A C 1
ATOM 3880 O O . THR A 1 487 ? -31.894 12.524 35.327 1.00 48.47 487 THR A O 1
ATOM 3883 N N . THR A 1 488 ? -30.796 10.743 34.553 1.00 54.66 488 THR A N 1
ATOM 3884 C CA . THR A 1 488 ? -31.475 9.721 35.357 1.00 54.66 488 THR A CA 1
ATOM 3885 C C . THR A 1 488 ? -31.164 9.908 36.839 1.00 54.66 488 THR A C 1
ATOM 3887 O O . THR A 1 488 ? -32.067 9.851 37.672 1.00 54.66 488 THR A O 1
ATOM 3890 N N . ILE A 1 489 ? -29.905 10.211 37.176 1.00 51.91 489 ILE A N 1
ATOM 3891 C CA . ILE A 1 489 ? -29.493 10.573 38.539 1.00 51.91 489 ILE A CA 1
ATOM 3892 C C . ILE A 1 489 ? -30.194 11.867 38.969 1.00 51.91 489 ILE A C 1
ATOM 3894 O O . ILE A 1 489 ? -30.751 11.921 40.061 1.00 51.91 489 ILE A O 1
ATOM 3898 N N . TYR A 1 490 ? -30.219 12.892 38.113 1.00 42.91 490 TYR A N 1
ATOM 3899 C CA . TYR A 1 490 ? -30.895 14.161 38.391 1.00 42.91 490 TYR A CA 1
ATOM 3900 C C . TYR A 1 490 ? -32.391 13.973 38.667 1.00 42.91 490 TYR A C 1
ATOM 3902 O O . TYR A 1 490 ? -32.895 14.500 39.658 1.00 42.91 490 TYR A O 1
ATOM 3910 N N . PHE A 1 491 ? -33.097 13.198 37.840 1.00 48.28 491 PHE A N 1
ATOM 3911 C CA . PHE A 1 491 ? -34.517 12.918 38.050 1.00 48.28 491 PHE A CA 1
ATOM 3912 C C . PHE A 1 491 ? -34.759 12.055 39.290 1.00 48.28 491 PHE A C 1
ATOM 3914 O O . PHE A 1 491 ? -35.661 12.377 40.054 1.00 48.28 491 PHE A O 1
ATOM 3921 N N . SER A 1 492 ? -33.900 11.071 39.571 1.00 56.69 492 SER A N 1
ATOM 3922 C CA . SER A 1 492 ? -33.983 10.273 40.804 1.00 56.69 492 SER A CA 1
ATOM 3923 C C . SER A 1 492 ? -33.782 11.137 42.056 1.00 56.69 492 SER A C 1
ATOM 3925 O O . SER A 1 492 ? -34.508 10.992 43.031 1.00 56.69 492 SER A O 1
ATOM 3927 N N . ILE A 1 493 ? -32.825 12.076 42.035 1.00 54.28 493 ILE A N 1
ATOM 3928 C CA . ILE A 1 493 ? -32.595 13.038 43.128 1.00 54.28 493 ILE A CA 1
ATOM 3929 C C . ILE A 1 493 ? -33.783 13.994 43.269 1.00 54.28 493 ILE A C 1
ATOM 3931 O O . ILE A 1 493 ? -34.159 14.345 44.387 1.00 54.28 493 ILE A O 1
ATOM 3935 N N . LYS A 1 494 ? -34.374 14.428 42.151 1.00 55.75 494 LYS A N 1
ATOM 3936 C CA . LYS A 1 494 ? -35.557 15.288 42.152 1.00 55.75 494 LYS A CA 1
ATOM 3937 C C . LYS A 1 494 ? -36.767 14.569 42.755 1.00 55.75 494 LYS A C 1
ATOM 3939 O O . LYS A 1 494 ? -37.388 15.130 43.646 1.00 55.75 494 LYS A O 1
ATOM 3944 N N . GLU A 1 495 ? -37.036 13.328 42.357 1.00 62.59 495 GLU A N 1
ATOM 3945 C CA . GLU A 1 495 ? -38.098 12.500 42.945 1.00 62.59 495 GLU A CA 1
ATOM 3946 C C . GLU A 1 495 ? -37.869 12.255 44.438 1.00 62.59 495 GLU A C 1
ATOM 3948 O O . GLU A 1 495 ? -38.788 12.417 45.234 1.00 62.59 495 GLU A O 1
ATOM 3953 N N . LEU A 1 496 ? -36.632 11.951 44.850 1.00 57.56 496 LEU A N 1
ATOM 3954 C CA . LEU A 1 496 ? -36.285 11.807 46.268 1.00 57.56 496 LEU A CA 1
ATOM 3955 C C . LEU A 1 496 ? -36.530 13.102 47.049 1.00 57.56 496 LEU A C 1
ATOM 3957 O O . LEU A 1 496 ? -37.026 13.066 48.177 1.00 57.56 496 LEU A O 1
ATOM 3961 N N . LYS A 1 497 ? -36.191 14.252 46.458 1.00 56.91 497 LYS A N 1
ATOM 3962 C CA . LYS A 1 497 ? -36.440 15.571 47.045 1.00 56.91 497 LYS A CA 1
ATOM 3963 C C . LYS A 1 497 ? -37.938 15.852 47.171 1.00 56.91 497 LYS A C 1
ATOM 3965 O O . LYS A 1 497 ? -38.357 16.347 48.216 1.00 56.91 497 LYS A O 1
ATOM 3970 N N . ASP A 1 498 ? -38.720 15.537 46.145 1.00 62.03 498 ASP A N 1
ATOM 3971 C CA . ASP A 1 498 ? -40.166 15.760 46.120 1.00 62.03 498 ASP A CA 1
ATOM 3972 C C . ASP A 1 498 ? -40.877 14.836 47.131 1.00 62.03 498 ASP A C 1
ATOM 3974 O O . ASP A 1 498 ? -41.642 15.321 47.961 1.00 62.03 498 ASP A O 1
ATOM 3978 N N . TYR A 1 499 ? -40.502 13.555 47.196 1.00 61.78 499 TYR A N 1
ATOM 3979 C CA . TYR A 1 499 ? -40.991 12.603 48.204 1.00 61.78 499 TYR A CA 1
ATOM 3980 C C . TYR A 1 499 ? -40.639 13.022 49.640 1.00 61.78 499 TYR A C 1
ATOM 3982 O O . TYR A 1 499 ? -41.472 12.993 50.545 1.00 61.78 499 TYR A O 1
ATOM 3990 N N . THR A 1 500 ? -39.401 13.478 49.866 1.00 61.16 500 THR A N 1
ATOM 3991 C CA . THR A 1 500 ? -38.985 13.989 51.184 1.00 61.16 500 THR A CA 1
ATOM 3992 C C . THR A 1 500 ? -39.805 15.219 51.579 1.00 61.16 500 THR A C 1
ATOM 3994 O O . THR A 1 500 ? -40.148 15.387 52.750 1.00 61.16 500 THR A O 1
ATOM 3997 N N . LYS A 1 501 ? -40.143 16.082 50.614 1.00 72.25 501 LYS A N 1
ATOM 3998 C CA . LYS A 1 501 ? -40.972 17.267 50.846 1.00 72.25 501 LYS A CA 1
ATOM 3999 C C . LYS A 1 501 ? -42.401 16.886 51.245 1.00 72.25 501 LYS A C 1
ATOM 4001 O O . LYS A 1 501 ? -42.901 17.452 52.214 1.00 72.25 501 LYS A O 1
ATOM 4006 N N . GLU A 1 502 ? -43.011 15.909 50.575 1.00 73.44 502 GLU A N 1
ATOM 4007 C CA . GLU A 1 502 ? -44.342 15.392 50.927 1.00 73.44 502 GLU A CA 1
ATOM 4008 C C . GLU A 1 502 ? -44.383 14.817 52.350 1.00 73.44 502 GLU A C 1
ATOM 4010 O O . GLU A 1 502 ? -45.282 15.148 53.123 1.00 73.44 502 GLU A O 1
ATOM 4015 N N . ILE A 1 503 ? -43.372 14.034 52.750 1.00 68.50 503 ILE A N 1
ATOM 4016 C CA . ILE A 1 503 ? -43.276 13.510 54.125 1.00 68.50 503 ILE A CA 1
ATOM 4017 C C . ILE A 1 503 ? -43.188 14.651 55.144 1.00 68.50 503 ILE A C 1
ATOM 4019 O O . ILE A 1 503 ? -43.875 14.632 56.165 1.00 68.50 503 ILE A O 1
ATOM 4023 N N . VAL A 1 504 ? -42.345 15.654 54.885 1.00 72.12 504 VAL A N 1
ATOM 4024 C CA . VAL A 1 504 ? -42.179 16.799 55.792 1.00 72.12 504 VAL A CA 1
ATOM 4025 C C . VAL A 1 504 ? -43.476 17.602 55.920 1.00 72.12 504 VAL A C 1
ATOM 4027 O O . VAL A 1 504 ? -43.799 18.068 57.014 1.00 72.12 504 VAL A O 1
ATOM 4030 N N . GLU A 1 505 ? -44.229 17.766 54.833 1.00 78.50 505 GLU A N 1
ATOM 4031 C CA . GLU A 1 505 ? -45.530 18.441 54.848 1.00 78.50 505 GLU A CA 1
ATOM 4032 C C . GLU A 1 505 ? -46.590 17.627 55.604 1.00 78.50 505 GLU A C 1
ATOM 4034 O O . GLU A 1 505 ? -47.304 18.204 56.425 1.00 78.50 505 GLU A O 1
ATOM 4039 N N . SER A 1 506 ? -46.620 16.301 55.434 1.00 73.19 506 SER A N 1
ATOM 4040 C CA . SER A 1 506 ? -47.495 15.399 56.199 1.00 73.19 506 SER A CA 1
ATOM 4041 C C . SER A 1 506 ? -47.213 15.470 57.702 1.00 73.19 506 SER A C 1
ATOM 4043 O O . SER A 1 506 ? -48.121 15.703 58.493 1.00 73.19 506 SER A O 1
ATOM 4045 N N . VAL A 1 507 ? -45.945 15.360 58.110 1.00 71.12 507 VAL A N 1
ATOM 4046 C CA . VAL A 1 507 ? -45.556 15.435 59.529 1.00 71.12 507 VAL A CA 1
ATOM 4047 C C . VAL A 1 507 ? -45.883 16.808 60.121 1.00 71.12 507 VAL A C 1
ATOM 4049 O O . VAL A 1 507 ? -46.324 16.909 61.265 1.00 71.12 507 VAL A O 1
ATOM 4052 N N . ARG A 1 508 ? -45.704 17.890 59.351 1.00 70.56 508 ARG A N 1
ATOM 4053 C CA . ARG A 1 508 ? -46.085 19.240 59.790 1.00 70.56 508 ARG A CA 1
ATOM 4054 C C . ARG A 1 508 ? -47.596 19.353 60.002 1.00 70.56 508 ARG A C 1
ATOM 4056 O O . ARG A 1 508 ? -48.007 19.963 60.987 1.00 70.56 508 ARG A O 1
ATOM 4063 N N . HIS A 1 509 ? -48.394 18.770 59.110 1.00 71.56 509 HIS A N 1
ATOM 4064 C CA . HIS A 1 509 ? -49.849 18.743 59.229 1.00 71.56 509 HIS A CA 1
ATOM 4065 C C . HIS A 1 509 ? -50.296 17.958 60.475 1.00 71.56 509 HIS A C 1
ATOM 4067 O O . HIS A 1 509 ? -51.134 18.443 61.232 1.00 71.56 509 HIS A O 1
ATOM 4073 N N . ASP A 1 510 ? -49.675 16.811 60.759 1.00 69.50 510 ASP A N 1
ATOM 4074 C CA . ASP A 1 510 ? -49.983 15.995 61.944 1.00 69.50 510 ASP A CA 1
ATOM 4075 C C . ASP A 1 510 ? -49.606 16.696 63.260 1.00 69.50 510 ASP A C 1
ATOM 4077 O O . ASP A 1 510 ? -50.347 16.644 64.244 1.00 69.50 510 ASP A O 1
ATOM 4081 N N . ILE A 1 511 ? -48.482 17.421 63.286 1.00 68.62 511 ILE A N 1
ATOM 4082 C CA . ILE A 1 511 ? -48.079 18.235 64.445 1.00 68.62 511 ILE A CA 1
ATOM 4083 C C . ILE A 1 511 ? -49.048 19.408 64.655 1.00 68.62 511 ILE A C 1
ATOM 4085 O O . ILE A 1 511 ? -49.391 19.726 65.793 1.00 68.62 511 ILE A O 1
ATOM 4089 N N . GLN A 1 512 ? -49.505 20.059 63.582 1.00 64.75 512 GLN A N 1
ATOM 4090 C CA . GLN A 1 512 ? -50.492 21.141 63.670 1.00 64.75 512 GLN A CA 1
ATOM 4091 C C . GLN A 1 512 ? -51.864 20.635 64.128 1.00 64.75 512 GLN A C 1
ATOM 4093 O O . GLN A 1 512 ? -52.510 21.299 64.936 1.00 64.75 512 GLN A O 1
ATOM 4098 N N . TYR A 1 513 ? -52.276 19.450 63.677 1.00 60.91 513 TYR A N 1
ATOM 4099 C CA . TYR A 1 513 ? -53.507 18.795 64.114 1.00 60.91 513 TYR A CA 1
ATOM 4100 C C . TYR A 1 513 ? -53.469 18.447 65.611 1.00 60.91 513 TYR A C 1
ATOM 4102 O O . TYR A 1 513 ? -54.405 18.763 66.341 1.00 60.91 513 TYR A O 1
ATOM 4110 N N . ASN A 1 514 ? -52.353 17.895 66.098 1.00 55.50 514 ASN A N 1
ATOM 4111 C CA . ASN A 1 514 ? -52.195 17.537 67.511 1.00 55.50 514 ASN A CA 1
ATOM 4112 C C . ASN A 1 514 ? -52.040 18.754 68.441 1.00 55.50 514 ASN A C 1
ATOM 4114 O O . ASN A 1 514 ? -52.491 18.711 69.582 1.00 55.50 514 ASN A O 1
ATOM 4118 N N . ASN A 1 515 ? -51.458 19.859 67.967 1.00 56.97 515 ASN A N 1
ATOM 4119 C CA . ASN A 1 515 ? -51.357 21.103 68.742 1.00 56.97 515 ASN A CA 1
ATOM 4120 C C . ASN A 1 515 ? -52.650 21.941 68.737 1.00 56.97 515 ASN A C 1
ATOM 4122 O O . ASN A 1 515 ? -52.752 22.886 69.514 1.00 56.97 515 ASN A O 1
ATOM 4126 N N . GLY A 1 516 ? -53.622 21.617 67.877 1.00 53.78 516 GLY A N 1
ATOM 4127 C CA . GLY A 1 516 ? -54.959 22.223 67.863 1.00 53.78 516 GLY A CA 1
ATOM 4128 C C . GLY A 1 516 ? -55.991 21.506 68.745 1.00 53.78 516 GLY A C 1
ATOM 4129 O O . GLY A 1 516 ? -57.135 21.950 68.799 1.00 53.78 516 GLY A O 1
ATOM 4130 N N . MET A 1 517 ? -55.610 20.405 69.407 1.00 49.53 517 MET A N 1
ATOM 4131 C CA . MET A 1 517 ? -56.463 19.628 70.323 1.00 49.53 517 MET A CA 1
ATOM 4132 C C . MET A 1 517 ? -56.108 19.790 71.813 1.00 49.53 517 MET A C 1
ATOM 4134 O O . MET A 1 517 ? -56.616 19.026 72.632 1.00 49.53 517 MET A O 1
ATOM 4138 N N . ASN A 1 518 ? -55.272 20.771 72.169 1.00 43.53 518 ASN A N 1
ATOM 4139 C CA . ASN A 1 518 ? -55.009 21.146 73.564 1.00 43.53 518 ASN A CA 1
ATOM 4140 C C . ASN A 1 518 ? -55.705 22.449 73.942 1.00 43.53 518 ASN A C 1
ATOM 4142 O O . ASN A 1 518 ? -55.550 23.433 73.182 1.00 43.53 518 ASN A O 1
#

pLDDT: mean 75.31, std 18.37, range [22.91, 97.0]

InterPro domains:
  IPR000742 EGF-like domain [PS00022] (447-458)
  IPR000742 EGF-like domain [PS50026] (422-459)
  IPR039051 SE-cephalotoxin-like [PTHR40472] (22-392)
  IPR060559 Cephalotoxin-like, helical domain [PF27742] (69-266)

Foldseek 3Di:
DPDPPVVVVVVVVVVVVVVPPPPPVPVLVVVVPPQPDFLVLLQLLVVLLLLLLLLLLVLLCLQDLDADDDPSLVVVLVSLVVLVVLLVVLVVVVVVVCVVLVCPVCCPQLVLLLVLLVVLLVLVNVLSVCSNVDPDPVSNLVSLCSSLVSCVVSVLLVSLVVLLCLQQPCDPPDPRHNPLVVQCVSVLLQLVSLSSVLSNSSSSNSSSLVSQLSNCSQQVHDSLVSSVVSLQSSLSNSLSSLVSSLVSLQCLLVSLLVVLQVLLQDDDPAQQRSQVVSQVVSCNRNVQKRKKKKKFFPPFPLKDKDADFSWDDGPNTMIMTIDIAGPPFDADPVLLVVLQVLVVVLLVVCQVVVNPSVCRPCVCVRSHPSSVVFFRMKIKGWPPGSMHMDDAASDKDWRDHPPDPDRTIIIMGTHTHRDPCPDALCRSAQLPQFDWADRPNDSHTATSHDRQFTGSSRPDGSVVSYPVVSNVVSVVPGDDDHSHDPVRVVVVVVVVVVVVVVVVVVVVVVVVVVVVVD

Organism: NCBI:txid630221